Protein AF-A0A4S8PRR4-F1 (afdb_monomer_lite)

Sequence (682 aa):
MKLQPPWLARVLDADGRTAGTGIAVDAEHVLTRIGENRPHGPVRVEFPFLPEPVTIEAEIAELLGAGPRPAALLRLAQPVPGLTGPSAPAPLGRSGHLDGRAVRLLGFTAGEAADLATGEAEAGPADAVDRMRLRPAGVRDWDVDAGAVGGPVWDKRSRRVIGQITEIDDRREHALAIPLDHLPGFDRLGALDADATADLGPHLPRATELGSPVTLPPGGWTPGAPPAHTWRPTRRTLVVLLAAAAAVAVAVPLVWKFFLDPYRQRPFDELESVATGIDYADDDPGFEEIYLAQDHALFVYTGSDSTVYLHGVDADSGESIWSRPAEIAASPDFDDDYYEDDESRPYFSTVVSDGLIAVAVEDRSDDSSEYKDYEGYSPTEYVWHFFDWDTGRGIGTVDGASSQGWPVGDRLVTTDAADTTVSVYDNRGSELQQWAAPSDEGVVSLNPARTWDAYLDADFGFTDGRVLVASEDDRVELYEVGSSEPLASGQIPTDDYLLYEDRLFTLDGGAIGVYDLDTLEFDHEHELADAAVDEYGYLYVCGETRICVDTYPDYEDGVPHHLTVYDFDDQEVVFELDDYGGAVPAGRHLLVWDEGGQANTTRIYDHDFDPVGEAIDGFAYPIDGGSALLGTQGMSGPLIGLGVHDGEQTTLTDELDAENCTASDSRLACFHGDGMWIYRFR

Structure (mmCIF, N/CA/C/O backbone):
data_AF-A0A4S8PRR4-F1
#
_entry.id   AF-A0A4S8PRR4-F1
#
loop_
_atom_site.group_PDB
_atom_site.id
_atom_site.type_symbol
_atom_site.label_atom_id
_atom_site.label_alt_id
_atom_site.label_comp_id
_atom_site.label_asym_id
_atom_site.label_entity_id
_atom_site.label_seq_id
_atom_site.pdbx_PDB_ins_code
_atom_site.Cartn_x
_atom_site.Cartn_y
_atom_site.Cartn_z
_atom_site.occupancy
_atom_site.B_iso_or_equiv
_atom_site.auth_seq_id
_atom_site.auth_comp_id
_atom_site.auth_asym_id
_atom_site.auth_atom_id
_atom_site.pdbx_PDB_model_num
ATOM 1 N N . MET A 1 1 ? -8.001 6.416 -27.048 1.00 31.12 1 MET A N 1
ATOM 2 C CA . MET A 1 1 ? -9.321 6.611 -27.712 1.00 31.12 1 MET A CA 1
ATOM 3 C C . MET A 1 1 ? -10.358 5.795 -26.946 1.00 31.12 1 MET A C 1
ATOM 5 O O . MET A 1 1 ? -10.244 4.579 -26.953 1.00 31.12 1 MET A O 1
ATOM 9 N N . LYS A 1 2 ? -11.303 6.421 -26.221 1.00 32.12 2 LYS A N 1
ATOM 10 C CA . LYS A 1 2 ? -12.231 5.683 -25.335 1.00 32.12 2 LYS A CA 1
ATOM 11 C C . LYS A 1 2 ? -13.198 4.819 -26.163 1.00 32.12 2 LYS A C 1
ATOM 13 O O . LYS A 1 2 ? -13.956 5.361 -26.966 1.00 32.12 2 LYS A O 1
ATOM 18 N N . LEU A 1 3 ? -13.156 3.497 -25.974 1.00 37.50 3 LEU A N 1
ATOM 19 C CA . LEU A 1 3 ? -14.076 2.542 -26.603 1.00 37.50 3 LEU A CA 1
ATOM 20 C C . LEU A 1 3 ? -15.501 2.795 -26.092 1.00 37.50 3 LEU A C 1
ATOM 22 O O . LEU A 1 3 ? -15.783 2.605 -24.912 1.00 37.50 3 LEU A O 1
ATOM 26 N N . GLN A 1 4 ? -16.397 3.248 -26.970 1.00 50.28 4 GLN A N 1
ATOM 27 C CA . GLN A 1 4 ? -17.815 3.414 -26.644 1.00 50.28 4 GLN A CA 1
ATOM 28 C C . GLN A 1 4 ? -18.554 2.082 -26.873 1.00 50.28 4 GLN A C 1
ATOM 30 O O . GLN A 1 4 ? -18.266 1.409 -27.863 1.00 50.28 4 GLN A O 1
ATOM 35 N N . PRO A 1 5 ? -19.479 1.668 -25.984 1.00 59.97 5 PRO A N 1
ATOM 36 C CA . PRO A 1 5 ? -20.090 0.341 -26.046 1.00 59.97 5 PRO A CA 1
ATOM 37 C C . PRO A 1 5 ? -21.042 0.222 -27.254 1.00 59.97 5 PRO A C 1
ATOM 39 O O . PRO A 1 5 ? -22.093 0.868 -27.258 1.00 59.97 5 PRO A O 1
ATOM 42 N N . PRO A 1 6 ? -20.743 -0.625 -28.262 1.00 61.88 6 PRO A N 1
ATOM 43 C CA . PRO A 1 6 ? -21.519 -0.704 -29.509 1.00 61.88 6 PRO A CA 1
ATOM 44 C C . PRO A 1 6 ? -22.926 -1.300 -29.330 1.00 61.88 6 PRO A C 1
ATOM 46 O O . PRO A 1 6 ? -23.750 -1.239 -30.238 1.00 61.88 6 PRO A O 1
ATOM 49 N N . TRP A 1 7 ? -23.193 -1.889 -28.164 1.00 70.50 7 TRP A N 1
ATOM 50 C CA . TRP A 1 7 ? -24.437 -2.561 -27.791 1.00 70.50 7 TRP A CA 1
ATOM 51 C C . TRP A 1 7 ? -25.401 -1.693 -26.969 1.00 70.50 7 TRP A C 1
ATOM 53 O O . TRP A 1 7 ? -26.519 -2.126 -26.684 1.00 70.50 7 TRP A O 1
ATOM 63 N N . LEU A 1 8 ? -24.989 -0.484 -26.572 1.00 73.56 8 LEU A N 1
ATOM 64 C CA . LEU A 1 8 ? -25.851 0.458 -25.859 1.00 73.56 8 LEU A CA 1
ATOM 65 C C . LEU A 1 8 ? -26.780 1.163 -26.854 1.00 73.56 8 LEU A C 1
ATOM 67 O O . LEU A 1 8 ? -26.320 1.717 -27.856 1.00 73.56 8 LEU A O 1
ATOM 71 N N . ALA A 1 9 ? -28.081 1.151 -26.568 1.00 81.25 9 ALA A N 1
ATOM 72 C CA . ALA A 1 9 ? -29.114 1.576 -27.500 1.00 81.25 9 ALA A CA 1
ATOM 73 C C . ALA A 1 9 ? -30.057 2.630 -26.901 1.00 81.25 9 ALA A C 1
ATOM 75 O O . ALA A 1 9 ? -30.485 2.529 -25.752 1.00 81.25 9 ALA A O 1
ATOM 76 N N . ARG A 1 10 ? -30.455 3.612 -27.711 1.00 83.62 10 ARG A N 1
ATOM 77 C CA . ARG A 1 10 ? -31.541 4.551 -27.403 1.00 83.62 10 ARG A CA 1
ATOM 78 C C . ARG A 1 10 ? -32.855 3.999 -27.943 1.00 83.62 10 ARG A C 1
ATOM 80 O O . ARG A 1 10 ? -32.963 3.745 -29.141 1.00 83.62 10 ARG A O 1
ATOM 87 N N . VAL A 1 11 ? -33.866 3.864 -27.090 1.00 85.44 11 VAL A N 1
ATOM 88 C CA . VAL A 1 11 ? -35.221 3.477 -27.500 1.00 85.44 11 VAL A CA 1
ATOM 89 C C . VAL A 1 11 ? -36.040 4.740 -27.754 1.00 85.44 11 VAL A C 1
ATOM 91 O O . VAL A 1 11 ? -36.074 5.652 -26.930 1.00 85.44 11 VAL A O 1
ATOM 94 N N . LEU A 1 12 ? -36.700 4.798 -28.906 1.00 85.81 12 LEU A N 1
ATOM 95 C CA . LEU A 1 12 ? -37.484 5.927 -29.391 1.00 85.81 12 LEU A CA 1
ATOM 96 C C . LEU A 1 12 ? -38.959 5.546 -29.552 1.00 85.81 12 LEU A C 1
ATOM 98 O O . LEU A 1 12 ? -39.284 4.464 -30.051 1.00 85.81 12 LEU A O 1
ATOM 102 N N . ASP A 1 13 ? -39.849 6.470 -29.198 1.00 83.75 13 ASP A N 1
ATOM 103 C CA . ASP A 1 13 ? -41.279 6.357 -29.479 1.00 83.75 13 ASP A CA 1
ATOM 104 C C . ASP A 1 13 ? -41.616 6.612 -30.969 1.00 83.75 13 ASP A C 1
ATOM 106 O O . ASP A 1 13 ? -40.760 6.910 -31.816 1.00 83.75 13 ASP A O 1
ATOM 110 N N . ALA A 1 14 ? -42.905 6.498 -31.298 1.00 82.62 14 ALA A N 1
ATOM 111 C CA . ALA A 1 14 ? -43.416 6.741 -32.646 1.00 82.62 14 ALA A CA 1
ATOM 112 C C . ALA A 1 14 ? -43.227 8.200 -33.122 1.00 82.62 14 ALA A C 1
ATOM 114 O O . ALA A 1 14 ? -43.101 8.430 -34.326 1.00 82.62 14 ALA A O 1
ATOM 115 N N . ASP A 1 15 ? -43.151 9.169 -32.202 1.00 82.19 15 ASP A N 1
ATOM 116 C CA . ASP A 1 15 ? -42.864 10.580 -32.499 1.00 82.19 15 ASP A CA 1
ATOM 117 C C . ASP A 1 15 ? -41.347 10.842 -32.656 1.00 82.19 15 ASP A C 1
ATOM 119 O O . ASP A 1 15 ? -40.946 11.892 -33.161 1.00 82.19 15 ASP A O 1
ATOM 123 N N . GLY A 1 16 ? -40.491 9.888 -32.268 1.00 80.75 16 GLY A N 1
ATOM 124 C CA . GLY A 1 16 ? -39.030 9.996 -32.296 1.00 80.75 16 GLY A CA 1
ATOM 125 C C . GLY A 1 16 ? -38.404 10.614 -31.049 1.00 80.75 16 GLY A C 1
ATOM 126 O O . GLY A 1 16 ? -37.259 11.055 -31.121 1.00 80.75 16 GLY A O 1
ATOM 127 N N . ARG A 1 17 ? -39.122 10.658 -29.923 1.00 80.12 17 ARG A N 1
ATOM 128 C CA . ARG A 1 17 ? -38.577 11.056 -28.615 1.00 80.12 17 ARG A CA 1
ATOM 129 C C . ARG A 1 17 ? -37.950 9.856 -27.911 1.00 80.12 17 ARG A C 1
ATOM 131 O O . ARG A 1 17 ? -38.415 8.735 -28.099 1.00 80.12 17 ARG A O 1
ATOM 138 N N . THR A 1 18 ? -36.948 10.088 -27.063 1.00 77.44 18 THR A N 1
ATOM 139 C CA . THR A 1 18 ? -36.391 9.047 -26.182 1.00 77.44 18 THR A CA 1
ATOM 140 C C . THR A 1 18 ? -37.480 8.504 -25.253 1.00 77.44 18 THR A C 1
ATOM 142 O O . THR A 1 18 ? -38.018 9.235 -24.427 1.00 77.44 18 THR A O 1
ATOM 145 N N . ALA A 1 19 ? -37.798 7.219 -25.396 1.00 74.25 19 ALA A N 1
ATOM 146 C CA . ALA A 1 19 ? -38.730 6.474 -24.548 1.00 74.25 19 ALA A CA 1
ATOM 147 C C . ALA A 1 19 ? -38.017 5.673 -23.438 1.00 74.25 19 ALA A C 1
ATOM 149 O O . ALA A 1 19 ? -38.673 5.197 -22.510 1.00 74.25 19 ALA A O 1
ATOM 150 N N . GLY A 1 20 ? -36.694 5.517 -23.554 1.00 75.44 20 GLY A N 1
ATOM 151 C CA . GLY A 1 20 ? -35.811 4.874 -22.583 1.00 75.44 20 GLY A CA 1
ATOM 152 C C . GLY A 1 20 ? -34.443 4.551 -23.192 1.00 75.44 20 GLY A C 1
ATOM 153 O O . GLY A 1 20 ? -34.209 4.789 -24.383 1.00 75.44 20 GLY A O 1
ATOM 154 N N . THR A 1 21 ? -33.565 3.958 -22.390 1.00 78.06 21 THR A N 1
ATOM 155 C CA . THR A 1 21 ? -32.306 3.353 -22.849 1.00 78.06 21 THR A CA 1
ATOM 156 C C . THR A 1 21 ? -32.362 1.839 -22.691 1.00 78.06 21 THR A C 1
ATOM 158 O O . THR A 1 21 ? -32.938 1.323 -21.732 1.00 78.06 21 THR A O 1
ATOM 161 N N . GLY A 1 22 ? -31.773 1.126 -23.649 1.00 78.81 22 GLY A N 1
ATOM 162 C CA . GLY A 1 22 ? -31.751 -0.328 -23.694 1.00 78.81 22 GLY A CA 1
ATOM 163 C C . GLY A 1 22 ? -30.372 -0.902 -24.002 1.00 78.81 22 GLY A C 1
ATOM 164 O O . GLY A 1 22 ? -29.462 -0.215 -24.464 1.00 78.81 22 GLY A O 1
ATOM 165 N N . ILE A 1 23 ? -30.238 -2.196 -23.741 1.00 77.00 23 ILE A N 1
ATOM 166 C CA . ILE A 1 23 ? -29.021 -2.988 -23.918 1.00 77.00 23 ILE A CA 1
ATOM 167 C C . ILE A 1 23 ? -29.334 -4.077 -24.941 1.00 77.00 23 ILE A C 1
ATOM 169 O O . ILE A 1 23 ? -30.281 -4.839 -24.733 1.00 77.00 23 ILE A O 1
ATOM 173 N N . ALA A 1 24 ? -28.565 -4.175 -26.027 1.00 78.06 24 ALA A N 1
ATOM 174 C CA . ALA A 1 24 ? -28.623 -5.355 -26.888 1.00 78.06 24 ALA A CA 1
ATOM 175 C C . ALA A 1 24 ? -28.142 -6.583 -26.105 1.00 78.06 24 ALA A C 1
ATOM 177 O O . ALA A 1 24 ? -26.995 -6.623 -25.662 1.00 78.06 24 ALA A O 1
ATOM 178 N N . VAL A 1 25 ? -29.031 -7.560 -25.920 1.00 69.62 25 VAL A N 1
ATOM 179 C CA . VAL A 1 25 ? -28.714 -8.841 -25.262 1.00 69.62 25 VAL A CA 1
ATOM 180 C C . VAL A 1 25 ? -28.251 -9.898 -26.267 1.00 69.62 25 VAL A C 1
ATOM 182 O O . VAL A 1 25 ? -27.559 -10.840 -25.897 1.00 69.62 25 VAL A O 1
ATOM 185 N N . ASP A 1 26 ? -28.601 -9.707 -27.539 1.00 75.56 26 ASP A N 1
ATOM 186 C CA . ASP A 1 26 ? -28.041 -10.377 -28.709 1.00 75.56 26 ASP A CA 1
ATOM 187 C C . ASP A 1 26 ? -28.208 -9.450 -29.938 1.00 75.56 26 ASP A C 1
ATOM 189 O O . ASP A 1 26 ? -28.525 -8.265 -29.799 1.00 75.56 26 ASP A O 1
ATOM 193 N N . ALA A 1 27 ? -27.972 -9.955 -31.152 1.00 81.50 27 ALA A N 1
ATOM 194 C CA . ALA A 1 27 ? -28.107 -9.157 -32.371 1.00 81.50 27 ALA A CA 1
ATOM 195 C C . ALA A 1 27 ? -29.563 -8.791 -32.732 1.00 81.50 27 ALA A C 1
ATOM 197 O O . ALA A 1 27 ? -29.760 -7.870 -33.518 1.00 81.50 27 ALA A O 1
ATOM 198 N N . GLU A 1 28 ? -30.572 -9.491 -32.214 1.00 84.69 28 GLU A N 1
ATOM 199 C CA . GLU A 1 28 ? -31.998 -9.339 -32.541 1.00 84.69 28 GLU A CA 1
ATOM 200 C C . GLU A 1 28 ? -32.849 -8.796 -31.382 1.00 84.69 28 GLU A C 1
ATOM 202 O O . GLU A 1 28 ? -33.994 -8.402 -31.613 1.00 84.69 28 GLU A O 1
ATOM 207 N N . HIS A 1 29 ? -32.325 -8.740 -30.155 1.00 83.06 29 HIS A N 1
ATOM 208 C CA . HIS A 1 29 ? -33.094 -8.390 -28.961 1.00 83.06 29 HIS A CA 1
ATOM 209 C C . HIS A 1 29 ? -32.440 -7.301 -28.108 1.00 83.06 29 HIS A C 1
ATOM 211 O O . HIS A 1 29 ? -31.235 -7.305 -27.851 1.00 83.06 29 HIS A O 1
ATOM 217 N N . VAL A 1 30 ? -33.271 -6.388 -27.600 1.00 83.62 30 VAL A N 1
ATOM 218 C CA . VAL A 1 30 ? -32.864 -5.283 -26.721 1.00 83.62 30 VAL A CA 1
ATOM 219 C C . VAL A 1 30 ? -33.718 -5.273 -25.460 1.00 83.62 30 VAL A C 1
ATOM 221 O O . VAL A 1 30 ? -34.941 -5.161 -25.531 1.00 83.62 30 VAL A O 1
ATOM 224 N N . LEU A 1 31 ? -33.074 -5.353 -24.298 1.00 80.94 31 LEU A N 1
ATOM 225 C CA . LEU A 1 31 ? -33.720 -5.211 -22.997 1.00 80.94 31 LEU A CA 1
ATOM 226 C C . LEU A 1 31 ? -33.749 -3.730 -22.598 1.00 80.94 31 LEU A C 1
ATOM 228 O O . LEU A 1 31 ? -32.711 -3.077 -22.568 1.00 80.94 31 LEU A O 1
ATOM 232 N N . THR A 1 32 ? -34.926 -3.198 -22.272 1.00 82.56 32 THR A N 1
ATOM 233 C CA . THR A 1 32 ? -35.121 -1.796 -21.850 1.00 82.56 32 THR A CA 1
ATOM 234 C C . THR A 1 32 ? -36.132 -1.716 -20.710 1.00 82.56 32 THR A C 1
ATOM 236 O O . THR A 1 32 ? -36.987 -2.592 -20.573 1.00 82.56 32 THR A O 1
ATOM 239 N N . ARG A 1 33 ? -36.119 -0.629 -19.933 1.00 77.25 33 ARG A N 1
ATOM 240 C CA . ARG A 1 33 ? -37.311 -0.207 -19.180 1.00 77.25 33 ARG A CA 1
ATOM 241 C C . ARG A 1 33 ? -38.163 0.704 -20.051 1.00 77.25 33 ARG A C 1
ATOM 243 O O . ARG A 1 33 ? -37.634 1.591 -20.712 1.00 77.25 33 ARG A O 1
ATOM 250 N N . ILE A 1 34 ? -39.473 0.472 -20.066 1.00 69.31 34 ILE A N 1
ATOM 251 C CA . ILE A 1 34 ? -40.428 1.351 -20.743 1.00 69.31 34 ILE A CA 1
ATOM 252 C C . ILE A 1 34 ? -41.069 2.251 -19.687 1.00 69.31 34 ILE A C 1
ATOM 254 O O . ILE A 1 34 ? -41.669 1.757 -18.732 1.00 69.31 34 ILE A O 1
ATOM 258 N N . GLY A 1 35 ? -40.932 3.568 -19.858 1.00 65.56 35 GLY A N 1
ATOM 259 C CA . GLY A 1 35 ? -41.562 4.563 -18.989 1.00 65.56 35 GLY A CA 1
ATOM 260 C C . GLY A 1 35 ? -43.094 4.592 -19.091 1.00 65.56 35 GLY A C 1
ATOM 261 O O . GLY A 1 35 ? -43.711 3.873 -19.875 1.00 65.56 35 GLY A O 1
ATOM 262 N N . GLU A 1 36 ? -43.725 5.481 -18.321 1.00 57.62 36 GLU A N 1
ATOM 263 C CA . GLU A 1 36 ? -45.195 5.611 -18.261 1.00 57.62 36 GLU A CA 1
ATOM 264 C C . GLU A 1 36 ? -45.833 5.937 -19.625 1.00 57.62 36 GLU A C 1
ATOM 266 O O . GLU A 1 36 ? -46.955 5.511 -19.910 1.00 57.62 36 GLU A O 1
ATOM 271 N N . ASN A 1 37 ? -45.086 6.605 -20.511 1.00 56.56 37 ASN A N 1
ATOM 272 C CA . ASN A 1 37 ? -45.419 6.779 -21.925 1.00 56.56 37 ASN A CA 1
ATOM 273 C C . ASN A 1 37 ? -45.178 5.481 -22.713 1.00 56.56 37 ASN A C 1
ATOM 275 O O . ASN A 1 37 ? -44.364 5.435 -23.638 1.00 56.56 37 ASN A O 1
ATOM 279 N N . ARG A 1 38 ? -45.887 4.409 -22.346 1.00 63.47 38 ARG A N 1
ATOM 280 C CA . ARG A 1 38 ? -45.783 3.115 -23.021 1.00 63.47 38 ARG A CA 1
ATOM 281 C C . ARG A 1 38 ? -46.113 3.282 -24.515 1.00 63.47 38 ARG A C 1
ATOM 283 O O . ARG A 1 38 ? -47.242 3.654 -24.840 1.00 63.47 38 ARG A O 1
ATOM 290 N N . PRO A 1 39 ? -45.179 2.980 -25.434 1.00 62.16 39 PRO A N 1
ATOM 291 C CA . PRO A 1 39 ? -45.389 3.218 -26.852 1.00 62.16 39 PRO A CA 1
ATOM 292 C C . PRO A 1 39 ? -46.493 2.299 -27.382 1.00 62.16 39 PRO A C 1
ATOM 294 O O . PRO A 1 39 ? -46.404 1.071 -27.342 1.00 62.16 39 PRO A O 1
ATOM 297 N N . HIS A 1 40 ? -47.563 2.914 -27.881 1.00 63.12 40 HIS A N 1
ATOM 298 C CA . HIS A 1 40 ? -48.691 2.232 -28.514 1.00 63.12 40 HIS A CA 1
ATOM 299 C C . HIS A 1 40 ? -48.433 2.043 -30.019 1.00 63.12 40 HIS A C 1
ATOM 301 O O . HIS A 1 40 ? -49.175 2.549 -30.860 1.00 63.12 40 HIS A O 1
ATOM 307 N N . GLY A 1 41 ? -47.358 1.332 -30.359 1.00 73.44 41 GLY A N 1
ATOM 308 C CA . GLY A 1 41 ? -46.922 1.108 -31.737 1.00 73.44 41 GLY A CA 1
ATOM 309 C C . GLY A 1 41 ? -45.534 0.462 -31.808 1.00 73.44 41 GLY A C 1
ATOM 310 O O . GLY A 1 41 ? -44.986 0.114 -30.760 1.00 73.44 41 GLY A O 1
ATOM 311 N N . PRO A 1 42 ? -44.967 0.299 -33.018 1.00 77.44 42 PRO A N 1
ATOM 312 C CA . PRO A 1 42 ? -43.554 -0.032 -33.165 1.00 77.44 42 PRO A CA 1
ATOM 313 C C . PRO A 1 42 ? -42.694 1.061 -32.517 1.00 77.44 42 PRO A C 1
ATOM 315 O O . PRO A 1 42 ? -43.025 2.250 -32.581 1.00 77.44 42 PRO A O 1
ATOM 318 N N . VAL A 1 43 ? -41.606 0.642 -31.883 1.00 88.19 43 VAL A N 1
ATOM 319 C CA . VAL A 1 43 ? -40.561 1.527 -31.356 1.00 88.19 43 VAL A CA 1
ATOM 320 C C . VAL A 1 43 ? -39.367 1.497 -32.292 1.00 88.19 43 VAL A C 1
ATOM 322 O O . VAL A 1 43 ? -39.174 0.533 -33.027 1.00 88.19 43 VAL A O 1
ATOM 325 N N . ARG A 1 44 ? -38.532 2.531 -32.256 1.00 92.56 44 ARG A N 1
ATOM 326 C CA . ARG A 1 44 ? -37.261 2.532 -32.988 1.00 92.56 44 ARG A CA 1
ATOM 327 C C . ARG A 1 44 ? -36.113 2.444 -32.004 1.00 92.56 44 ARG A C 1
ATOM 329 O O . ARG A 1 44 ? -36.121 3.136 -30.996 1.00 92.56 44 ARG A O 1
ATOM 336 N N . VAL A 1 45 ? -35.133 1.605 -32.289 1.00 90.50 45 VAL A N 1
ATOM 337 C CA . VAL A 1 45 ? -33.963 1.399 -31.439 1.00 90.50 45 VAL A CA 1
ATOM 338 C C . VAL A 1 45 ? -32.725 1.848 -32.197 1.00 90.50 45 VAL A C 1
ATOM 340 O O . VAL A 1 45 ? -32.480 1.408 -33.318 1.00 90.50 45 VAL A O 1
ATOM 343 N N . GLU A 1 46 ? -31.978 2.773 -31.613 1.00 89.56 46 GLU A N 1
ATOM 344 C CA . GLU A 1 46 ? -30.836 3.437 -32.230 1.00 89.56 46 GLU A CA 1
ATOM 345 C C . GLU A 1 46 ? -29.541 3.068 -31.513 1.00 89.56 46 GLU A C 1
ATOM 347 O O . GLU A 1 46 ? -29.431 3.232 -30.302 1.00 89.56 46 GLU A O 1
ATOM 352 N N . PHE A 1 47 ? -28.553 2.626 -32.283 1.00 85.06 47 PHE A N 1
ATOM 353 C CA . PHE A 1 47 ? -27.219 2.255 -31.826 1.00 85.06 47 PHE A CA 1
ATOM 354 C C . PHE A 1 47 ? -26.220 3.329 -32.282 1.00 85.06 47 PHE A C 1
ATOM 356 O O . PHE A 1 47 ? -25.659 3.218 -33.376 1.00 85.06 47 PHE A O 1
ATOM 363 N N . PRO A 1 48 ? -26.017 4.407 -31.500 1.00 75.38 48 PRO A N 1
ATOM 364 C CA . PRO A 1 48 ? -25.213 5.564 -31.909 1.00 75.38 48 PRO A CA 1
ATOM 365 C C . PRO A 1 48 ? -23.700 5.300 -31.876 1.00 75.38 48 PRO A C 1
ATOM 367 O O . PRO A 1 48 ? -22.941 6.078 -32.444 1.00 75.38 48 PRO A O 1
ATOM 370 N N . PHE A 1 49 ? -23.267 4.240 -31.185 1.00 72.88 49 PHE A N 1
ATOM 371 C CA . PHE A 1 49 ? -21.859 3.931 -30.900 1.00 72.88 49 PHE A CA 1
ATOM 372 C C . PHE A 1 49 ? -21.280 2.837 -31.810 1.00 72.88 49 PHE A C 1
ATOM 374 O O . PHE A 1 49 ? -20.144 2.404 -31.623 1.00 72.88 49 PHE A O 1
ATOM 381 N N . LEU A 1 50 ? -22.047 2.386 -32.806 1.00 73.69 50 LEU A N 1
ATOM 382 C CA . LEU A 1 50 ? -21.517 1.580 -33.903 1.00 73.69 50 LEU A CA 1
ATOM 383 C C . LEU A 1 50 ? -20.628 2.446 -34.817 1.00 73.69 50 LEU A C 1
ATOM 385 O O . LEU A 1 50 ? -20.865 3.651 -34.922 1.00 73.69 50 LEU A O 1
ATOM 389 N N . PRO A 1 51 ? -19.659 1.851 -35.545 1.00 74.88 51 PRO A N 1
ATOM 390 C CA . PRO A 1 51 ? -18.845 2.572 -36.532 1.00 74.88 51 PRO A CA 1
ATOM 391 C C . PRO A 1 51 ? -19.678 3.323 -37.584 1.00 74.88 51 PRO A C 1
ATOM 393 O O . PRO A 1 51 ? -19.278 4.384 -38.056 1.00 74.88 51 PRO A O 1
ATOM 396 N N . GLU A 1 52 ? -20.855 2.785 -37.909 1.00 81.25 52 GLU A N 1
ATOM 397 C CA . GLU A 1 52 ? -21.925 3.468 -38.630 1.00 81.25 52 GLU A CA 1
ATOM 398 C C . GLU A 1 52 ? -23.198 3.386 -37.765 1.00 81.25 52 GLU A C 1
ATOM 400 O O . GLU A 1 52 ? -23.684 2.276 -37.539 1.00 81.25 52 GLU A O 1
ATOM 405 N N . PRO A 1 53 ? -23.742 4.506 -37.249 1.00 83.56 53 PRO A N 1
ATOM 406 C CA . PRO A 1 53 ? -24.955 4.490 -36.434 1.00 83.56 53 PRO A CA 1
ATOM 407 C C . PRO A 1 53 ? -26.167 3.907 -37.168 1.00 83.56 53 PRO A C 1
ATOM 409 O O . PRO A 1 53 ? -26.469 4.302 -38.297 1.00 83.56 53 PRO A O 1
ATOM 412 N N . VAL A 1 54 ? -26.906 3.011 -36.508 1.00 90.50 54 VAL A N 1
ATOM 413 C CA . VAL A 1 54 ? -28.073 2.327 -37.096 1.00 90.50 54 VAL A CA 1
ATOM 414 C C . VAL A 1 54 ? -29.320 2.567 -36.250 1.00 90.50 54 VAL A C 1
ATOM 416 O O . VAL A 1 54 ? -29.277 2.447 -35.030 1.00 90.50 54 VAL A O 1
ATOM 419 N N . THR A 1 55 ? -30.452 2.850 -36.900 1.00 93.75 55 THR A N 1
ATOM 420 C CA . THR A 1 55 ? -31.787 2.824 -36.283 1.00 93.75 55 THR A CA 1
ATOM 421 C C . THR A 1 55 ? -32.593 1.661 -36.854 1.00 93.75 55 THR A C 1
ATOM 423 O O . THR A 1 55 ? -32.669 1.497 -38.072 1.00 93.75 55 THR A O 1
ATOM 426 N N . ILE A 1 56 ? -33.203 0.859 -35.982 1.00 93.38 56 ILE A N 1
ATOM 427 C CA . ILE A 1 56 ? -33.928 -0.366 -36.328 1.00 93.38 56 ILE A CA 1
ATOM 428 C C . ILE A 1 56 ? -35.335 -0.307 -35.721 1.00 93.38 56 ILE A C 1
ATOM 430 O O . ILE A 1 56 ? -35.490 0.008 -34.546 1.00 93.38 56 ILE A O 1
ATOM 434 N N . GLU A 1 57 ? -36.367 -0.594 -36.515 1.00 94.50 57 GLU A N 1
ATOM 435 C CA . GLU A 1 57 ? -37.733 -0.792 -36.001 1.00 94.50 57 GLU A CA 1
ATOM 436 C C . GLU A 1 57 ? -37.773 -2.018 -35.082 1.00 94.50 57 GLU A C 1
ATOM 438 O O . GLU A 1 57 ? -37.136 -3.027 -35.379 1.00 94.50 57 GLU A O 1
ATOM 443 N N . ALA A 1 58 ? -38.538 -1.969 -33.999 1.00 91.50 58 ALA A N 1
ATOM 444 C CA . ALA A 1 58 ? -38.673 -3.067 -33.056 1.00 91.50 58 ALA A CA 1
ATOM 445 C C . ALA A 1 58 ? -40.088 -3.152 -32.466 1.00 91.50 58 ALA A C 1
ATOM 447 O O . ALA A 1 58 ? -40.815 -2.159 -32.360 1.00 91.50 58 ALA A O 1
ATOM 448 N N . GLU A 1 59 ? -40.474 -4.356 -32.059 1.00 90.75 59 GLU A N 1
ATOM 449 C CA . GLU A 1 59 ? -41.738 -4.642 -31.381 1.00 90.75 59 GLU A CA 1
ATOM 450 C C . GLU A 1 59 ? -41.494 -5.150 -29.955 1.00 90.75 59 GLU A C 1
ATOM 452 O O . GLU A 1 59 ? -40.468 -5.763 -29.665 1.00 90.75 59 GLU A O 1
ATOM 457 N N . ILE A 1 60 ? -42.434 -4.895 -29.041 1.00 86.38 60 ILE A N 1
ATOM 458 C CA . ILE A 1 60 ? -42.376 -5.443 -27.679 1.00 86.38 60 ILE A CA 1
ATOM 459 C C . ILE A 1 60 ? -42.718 -6.935 -27.765 1.00 86.38 60 ILE A C 1
ATOM 461 O O . ILE A 1 60 ? -43.890 -7.284 -27.915 1.00 86.38 60 ILE A O 1
ATOM 465 N N . ALA A 1 61 ? -41.707 -7.799 -27.665 1.00 80.38 61 ALA A N 1
ATOM 466 C CA . ALA A 1 61 ? -41.870 -9.249 -27.718 1.00 80.38 61 ALA A CA 1
ATOM 467 C C . ALA A 1 61 ? -42.395 -9.808 -26.388 1.00 80.38 61 ALA A C 1
ATOM 469 O O . ALA A 1 61 ? -43.362 -10.569 -26.375 1.00 80.38 61 ALA A O 1
ATOM 470 N N . GLU A 1 62 ? -41.821 -9.371 -25.263 1.00 77.62 62 GLU A N 1
ATOM 471 C CA . GLU A 1 62 ? -42.312 -9.695 -23.918 1.00 77.62 62 GLU A CA 1
ATOM 472 C C . GLU A 1 62 ? -42.298 -8.454 -23.011 1.00 77.62 62 GLU A C 1
ATOM 474 O O . GLU A 1 62 ? -41.416 -7.598 -23.105 1.00 77.62 62 GLU A O 1
ATOM 479 N N . LEU A 1 63 ? -43.287 -8.367 -22.113 1.00 77.62 63 LEU A N 1
ATOM 480 C CA . LEU A 1 63 ? -43.207 -7.510 -20.932 1.00 77.62 63 LEU A CA 1
ATOM 481 C C . LEU A 1 63 ? -42.741 -8.317 -19.724 1.00 77.62 63 LEU A C 1
ATOM 483 O O . LEU A 1 63 ? -43.359 -9.314 -19.345 1.00 77.62 63 LEU A O 1
ATOM 487 N N . LEU A 1 64 ? -41.704 -7.799 -19.086 1.00 66.06 64 LEU A N 1
ATOM 488 C CA . LEU A 1 64 ? -41.025 -8.365 -17.940 1.00 66.06 64 LEU A CA 1
ATOM 489 C C . LEU A 1 64 ? -41.449 -7.569 -16.691 1.00 66.06 64 LEU A C 1
ATOM 491 O O . LEU A 1 64 ? -41.054 -6.420 -16.472 1.00 66.06 64 LEU A O 1
ATOM 495 N N . GLY A 1 65 ? -42.346 -8.176 -15.908 1.00 64.56 65 GLY A N 1
ATOM 496 C CA . GLY A 1 65 ? -42.928 -7.609 -14.688 1.00 64.56 65 GLY A CA 1
ATOM 497 C C . GLY A 1 65 ? -44.306 -6.948 -14.845 1.00 64.56 65 GLY A C 1
ATOM 498 O O . GLY A 1 65 ? -44.790 -6.668 -15.942 1.00 64.56 65 GLY A O 1
ATOM 499 N N . ALA A 1 66 ? -44.953 -6.695 -13.703 1.00 53.03 66 ALA A N 1
ATOM 500 C CA . ALA A 1 66 ? -46.246 -6.019 -13.603 1.00 53.03 66 ALA A CA 1
ATOM 501 C C . ALA A 1 66 ? -46.110 -4.763 -12.726 1.00 53.03 66 ALA A C 1
ATOM 503 O O . ALA A 1 66 ? -46.120 -4.846 -11.502 1.00 53.03 66 ALA A O 1
ATOM 504 N N . GLY A 1 67 ? -45.980 -3.596 -13.358 1.00 64.75 67 GLY A N 1
ATOM 505 C CA . GLY A 1 67 ? -45.806 -2.309 -12.682 1.00 64.75 67 GLY A CA 1
ATOM 506 C C . GLY A 1 67 ? -45.992 -1.126 -13.642 1.00 64.75 67 GLY A C 1
ATOM 507 O O . GLY A 1 67 ? -46.235 -1.349 -14.830 1.00 64.75 67 GLY A O 1
ATOM 508 N N . PRO A 1 68 ? -45.886 0.126 -13.158 1.00 56.16 68 PRO A N 1
ATOM 509 C CA . PRO A 1 68 ? -46.067 1.329 -13.981 1.00 56.16 68 PRO A CA 1
ATOM 510 C C . PRO A 1 68 ? -44.948 1.544 -15.014 1.00 56.16 68 PRO A C 1
ATOM 512 O O . PRO A 1 68 ? -45.171 2.220 -16.015 1.00 56.16 68 PRO A O 1
ATOM 515 N N . ARG A 1 69 ? -43.767 0.951 -14.791 1.00 65.62 69 ARG A N 1
ATOM 516 C CA . ARG A 1 69 ? -42.605 0.983 -15.692 1.00 65.62 69 ARG A CA 1
ATOM 517 C C . ARG A 1 69 ? -42.048 -0.438 -15.878 1.00 65.62 69 ARG A C 1
ATOM 519 O O . ARG A 1 69 ? -41.046 -0.776 -15.244 1.00 65.62 69 ARG A O 1
ATOM 526 N N . PRO A 1 70 ? -42.731 -1.322 -16.630 1.00 72.12 70 PRO A N 1
ATOM 527 C CA . PRO A 1 70 ? -42.266 -2.691 -16.824 1.00 72.12 70 PRO A CA 1
ATOM 528 C C . PRO A 1 70 ? -40.962 -2.699 -17.631 1.00 72.12 70 PRO A C 1
ATOM 530 O O . PRO A 1 70 ? -40.739 -1.837 -18.490 1.00 72.12 70 PRO A O 1
ATOM 533 N N . ALA A 1 71 ? -40.117 -3.699 -17.388 1.00 74.56 71 ALA A N 1
ATOM 534 C CA . ALA A 1 71 ? -39.071 -4.022 -18.343 1.00 74.56 71 ALA A CA 1
ATOM 535 C C . ALA A 1 71 ? -39.720 -4.620 -19.604 1.00 74.56 71 ALA A C 1
ATOM 537 O O . ALA A 1 71 ? -40.823 -5.175 -19.566 1.00 74.56 71 ALA A O 1
ATOM 538 N N . ALA A 1 72 ? -39.061 -4.474 -20.743 1.00 78.69 72 ALA A N 1
ATOM 539 C CA . ALA A 1 72 ? -39.524 -4.990 -22.017 1.00 78.69 72 ALA A CA 1
ATOM 540 C C . ALA A 1 72 ? -38.353 -5.590 -22.783 1.00 78.69 72 ALA A C 1
ATOM 542 O O . ALA A 1 72 ? -37.307 -4.952 -22.925 1.00 78.69 72 ALA A O 1
ATOM 543 N N . LEU A 1 73 ? -38.570 -6.792 -23.310 1.00 81.38 73 LEU A N 1
ATOM 544 C CA . LEU A 1 73 ? -37.714 -7.357 -24.335 1.00 81.38 73 LEU A CA 1
ATOM 545 C C . LEU A 1 73 ? -38.252 -6.886 -25.687 1.00 81.38 73 LEU A C 1
ATOM 547 O O . LEU A 1 73 ? -39.354 -7.260 -26.099 1.00 81.38 73 LEU A O 1
ATOM 551 N N . LEU A 1 74 ? -37.498 -6.016 -26.347 1.00 86.56 74 LEU A N 1
ATOM 552 C CA . LEU A 1 74 ? -37.777 -5.566 -27.702 1.00 86.56 74 LEU A CA 1
ATOM 553 C C . LEU A 1 74 ? -37.151 -6.550 -28.684 1.00 86.56 74 LEU A C 1
ATOM 555 O O . LEU A 1 74 ? -35.967 -6.856 -28.565 1.00 86.56 74 LEU A O 1
ATOM 559 N N . ARG A 1 75 ? -37.920 -6.996 -29.675 1.00 87.94 75 ARG A N 1
ATOM 560 C CA . ARG A 1 75 ? -37.407 -7.731 -30.830 1.00 87.94 75 ARG A CA 1
ATOM 561 C C . ARG A 1 75 ? -37.224 -6.772 -31.995 1.00 87.94 75 ARG A C 1
ATOM 563 O O . ARG A 1 75 ? -38.177 -6.120 -32.421 1.00 87.94 75 ARG A O 1
ATOM 570 N N . LEU A 1 76 ? -36.006 -6.704 -32.505 1.00 90.25 76 LEU A N 1
ATOM 571 C CA . LEU A 1 76 ? -35.611 -5.893 -33.645 1.00 90.25 76 LEU A CA 1
ATOM 572 C C . LEU A 1 76 ? -36.120 -6.523 -34.954 1.00 90.25 76 LEU A C 1
ATOM 574 O O . LEU A 1 76 ? -36.102 -7.738 -35.133 1.00 90.25 76 LEU A O 1
ATOM 578 N N . ALA A 1 77 ? -36.549 -5.692 -35.904 1.00 90.88 77 ALA A N 1
ATOM 579 C CA . ALA A 1 77 ? -37.045 -6.130 -37.212 1.00 90.88 77 ALA A CA 1
ATOM 580 C C . ALA A 1 77 ? -35.937 -6.657 -38.149 1.00 90.88 77 ALA A C 1
ATOM 582 O O . ALA A 1 77 ? -36.234 -7.246 -39.189 1.00 90.88 77 ALA A O 1
ATOM 583 N N . GLN A 1 78 ? -34.673 -6.417 -37.799 1.00 89.69 78 GLN A N 1
ATOM 584 C CA . GLN A 1 78 ? -33.475 -6.960 -38.440 1.00 89.69 78 GLN A CA 1
ATOM 585 C C . GLN A 1 78 ? -32.321 -6.983 -37.418 1.00 89.69 78 GLN A C 1
ATOM 587 O O . GLN A 1 78 ? -32.327 -6.143 -36.515 1.00 89.69 78 GLN A O 1
ATOM 592 N N . PRO A 1 79 ? -31.323 -7.875 -37.562 1.00 86.50 79 PRO A N 1
ATOM 593 C CA . PRO A 1 79 ? -30.179 -7.907 -36.657 1.00 86.50 79 PRO A CA 1
ATOM 594 C C . PRO A 1 79 ? -29.335 -6.623 -36.692 1.00 86.50 79 PRO A C 1
ATOM 596 O O . PRO A 1 79 ? -29.198 -5.993 -37.745 1.00 86.50 79 PRO A O 1
ATOM 599 N N . VAL A 1 80 ? -28.714 -6.263 -35.566 1.00 84.44 80 VAL A N 1
ATOM 600 C CA . VAL A 1 80 ? -27.788 -5.124 -35.459 1.00 84.44 80 VAL A CA 1
ATOM 601 C C . VAL A 1 80 ? -26.482 -5.416 -36.216 1.00 84.44 80 VAL A C 1
ATOM 603 O O . VAL A 1 80 ? -25.768 -6.362 -35.864 1.00 84.44 80 VAL A O 1
ATOM 606 N N . PRO A 1 81 ? -26.104 -4.604 -37.223 1.00 81.75 81 PRO A N 1
ATOM 607 C CA . PRO A 1 81 ? -24.836 -4.771 -37.928 1.00 81.75 81 PRO A CA 1
ATOM 608 C C . PRO A 1 81 ? -23.634 -4.663 -36.978 1.00 81.75 81 PRO A C 1
ATOM 610 O O . PRO A 1 81 ? -23.515 -3.704 -36.224 1.00 81.75 81 PRO A O 1
ATOM 613 N N . GLY A 1 82 ? -22.728 -5.643 -37.023 1.00 74.56 82 GLY A N 1
ATOM 614 C CA . GLY A 1 82 ? -21.515 -5.669 -36.191 1.00 74.56 82 GLY A CA 1
ATOM 615 C C . GLY A 1 82 ? -21.668 -6.333 -34.815 1.00 74.56 82 GLY A C 1
ATOM 616 O O . GLY A 1 82 ? -20.657 -6.732 -34.240 1.00 74.56 82 GLY A O 1
ATOM 617 N N . LEU A 1 83 ? -22.896 -6.561 -34.328 1.00 71.50 83 LEU A N 1
ATOM 618 C CA . LEU A 1 83 ? -23.163 -7.374 -33.125 1.00 71.50 83 LEU A CA 1
ATOM 619 C C . LEU A 1 83 ? -23.410 -8.860 -33.456 1.00 71.50 83 LEU A C 1
ATOM 621 O O . LEU A 1 83 ? -24.008 -9.591 -32.676 1.00 71.50 83 LEU A O 1
ATOM 625 N N . THR A 1 84 ? -22.954 -9.328 -34.620 1.00 59.59 84 THR A N 1
ATOM 626 C CA . THR A 1 84 ? -23.064 -10.728 -35.056 1.00 59.59 84 THR A CA 1
ATOM 627 C C . THR A 1 84 ? -21.707 -11.431 -34.959 1.00 59.59 84 THR A C 1
ATOM 629 O O . THR A 1 84 ? -20.852 -11.231 -35.824 1.00 59.59 84 THR A O 1
ATOM 632 N N . GLY A 1 85 ? -21.508 -12.276 -33.944 1.00 56.53 85 GLY A N 1
ATOM 633 C CA . GLY A 1 85 ? -20.271 -13.045 -33.737 1.00 56.53 85 GLY A CA 1
ATOM 634 C C . GLY A 1 85 ? -19.704 -12.904 -32.316 1.00 56.53 85 GLY A C 1
ATOM 635 O O . GLY A 1 85 ? -20.419 -12.446 -31.431 1.00 56.53 85 GLY A O 1
ATOM 636 N N . PRO A 1 86 ? -18.425 -13.259 -32.077 1.00 41.78 86 PRO A N 1
ATOM 637 C CA . PRO A 1 86 ? -17.806 -13.210 -30.744 1.00 41.78 86 PRO A CA 1
ATOM 638 C C . PRO A 1 86 ? -17.598 -11.787 -30.186 1.00 41.78 86 PRO A C 1
ATOM 640 O O . PRO A 1 86 ? -17.150 -11.642 -29.056 1.00 41.78 86 PRO A O 1
ATOM 643 N N . SER A 1 87 ? -17.909 -10.749 -30.969 1.00 41.59 87 SER A N 1
ATOM 644 C CA . SER A 1 87 ? -17.970 -9.341 -30.551 1.00 41.59 87 SER A CA 1
ATOM 645 C C . SER A 1 87 ? -19.369 -8.886 -30.110 1.00 41.59 87 SER A C 1
ATOM 647 O O . SER A 1 87 ? -19.537 -7.729 -29.724 1.00 41.59 87 SER A O 1
ATOM 649 N N . ALA A 1 88 ? -20.379 -9.759 -30.178 1.00 48.16 88 ALA A N 1
ATOM 650 C CA . ALA A 1 88 ? -21.636 -9.544 -29.473 1.00 48.16 88 ALA A CA 1
ATOM 651 C C . ALA A 1 88 ? -21.370 -9.563 -27.956 1.00 48.16 88 ALA A C 1
ATOM 653 O O . ALA A 1 88 ? -20.546 -10.369 -27.511 1.00 48.16 88 ALA A O 1
ATOM 654 N N . PRO A 1 89 ? -22.050 -8.732 -27.142 1.00 44.69 89 PRO A N 1
ATOM 655 C CA . PRO A 1 89 ? -22.038 -8.938 -25.699 1.00 44.69 89 PRO A CA 1
ATOM 656 C C . PRO A 1 89 ? -22.518 -10.364 -25.406 1.00 44.69 89 PRO A C 1
ATOM 658 O O . PRO A 1 89 ? -23.501 -10.827 -25.987 1.00 44.69 89 PRO A O 1
ATOM 661 N N . ALA A 1 90 ? -21.797 -11.081 -24.543 1.00 39.22 90 ALA A N 1
ATOM 662 C CA . ALA A 1 90 ? -22.206 -12.421 -24.143 1.00 39.22 90 ALA A CA 1
ATOM 663 C C . ALA A 1 90 ? -23.609 -12.359 -23.508 1.00 39.22 90 ALA A C 1
ATOM 665 O O . ALA A 1 90 ? -23.882 -11.412 -22.760 1.00 39.22 90 ALA A O 1
ATOM 666 N N . PRO A 1 91 ? -24.492 -13.343 -23.772 1.00 36.91 91 PRO A N 1
ATOM 667 C CA . PRO A 1 91 ? -25.801 -13.370 -23.143 1.00 36.91 91 PRO A CA 1
ATOM 668 C C . PRO A 1 91 ? -25.623 -13.375 -21.628 1.00 36.91 91 PRO A C 1
ATOM 670 O O . PRO A 1 91 ? -24.764 -14.086 -21.104 1.00 36.91 91 PRO A O 1
ATOM 673 N N . LEU A 1 92 ? -26.446 -12.561 -20.966 1.00 38.09 92 LEU A N 1
ATOM 674 C CA . LEU A 1 92 ? -26.500 -12.346 -19.522 1.00 38.09 92 LEU A CA 1
ATOM 675 C C . LEU A 1 92 ? -26.292 -13.668 -18.766 1.00 38.09 92 LEU A C 1
ATOM 677 O O . LEU A 1 92 ? -27.190 -14.507 -18.684 1.00 38.09 92 LEU A O 1
ATOM 681 N N . GLY A 1 93 ? -25.076 -13.869 -18.254 1.00 31.75 93 GLY A N 1
ATOM 682 C CA . GLY A 1 93 ? -24.755 -15.035 -17.445 1.00 31.75 93 GLY A CA 1
ATOM 683 C C . GLY A 1 93 ? -25.547 -14.994 -16.143 1.00 31.75 93 GLY A C 1
ATOM 684 O O . GLY A 1 93 ? -25.877 -13.918 -15.647 1.00 31.75 93 GLY A O 1
ATOM 685 N N . ARG A 1 94 ? -25.822 -16.162 -15.557 1.00 28.91 94 ARG A N 1
ATOM 686 C CA . ARG A 1 94 ? -26.273 -16.207 -14.162 1.00 28.91 94 ARG A CA 1
ATOM 687 C C . ARG A 1 94 ? -25.184 -15.574 -13.296 1.00 28.91 94 ARG A C 1
ATOM 689 O O . ARG A 1 94 ? -24.052 -16.059 -13.323 1.00 28.91 94 ARG A O 1
ATOM 696 N N . SER A 1 95 ? -25.529 -14.534 -12.543 1.00 33.84 95 SER A N 1
ATOM 697 C CA . SER A 1 95 ? -24.734 -13.996 -11.439 1.00 33.84 95 SER A CA 1
ATOM 698 C C . SER A 1 95 ? -24.681 -15.030 -10.316 1.00 33.84 95 SER A C 1
ATOM 700 O O . SER A 1 95 ? -25.404 -14.968 -9.331 1.00 33.84 95 SER A O 1
ATOM 702 N N . GLY A 1 96 ? -23.837 -16.045 -10.494 1.00 28.50 96 GLY A N 1
ATOM 703 C CA . GLY A 1 96 ? -23.332 -16.789 -9.353 1.00 28.50 96 GLY A CA 1
ATOM 704 C C . GLY A 1 96 ? -22.371 -15.880 -8.598 1.00 28.50 96 GLY A C 1
ATOM 705 O O . GLY A 1 96 ? -21.331 -15.544 -9.160 1.00 28.50 96 GLY A O 1
ATOM 706 N N . HIS A 1 97 ? -22.729 -15.564 -7.354 1.00 31.59 97 HIS A N 1
ATOM 707 C CA . HIS A 1 97 ? -21.898 -14.930 -6.325 1.00 31.59 97 HIS A CA 1
ATOM 708 C C . HIS A 1 97 ? -21.646 -13.420 -6.500 1.00 31.59 97 HIS A C 1
ATOM 710 O O . HIS A 1 97 ? -20.977 -12.965 -7.429 1.00 31.59 97 HIS A O 1
ATOM 716 N N . LEU A 1 98 ? -22.201 -12.656 -5.551 1.00 32.59 98 LEU A N 1
ATOM 717 C CA . LEU A 1 98 ? -21.847 -11.264 -5.249 1.00 32.59 98 LEU A CA 1
ATOM 718 C C . LEU A 1 98 ? -20.887 -11.164 -4.044 1.00 32.59 98 LEU A C 1
ATOM 720 O O . LEU A 1 98 ? -20.564 -10.055 -3.634 1.00 32.59 98 LEU A O 1
ATOM 724 N N . ASP A 1 99 ? -20.418 -12.301 -3.514 1.00 30.19 99 ASP A N 1
ATOM 725 C CA . ASP A 1 99 ? -19.422 -12.366 -2.439 1.00 30.19 99 ASP A CA 1
ATOM 726 C C . ASP A 1 99 ? -18.192 -11.497 -2.780 1.00 30.19 99 ASP A C 1
ATOM 728 O O . ASP A 1 99 ? -17.695 -11.527 -3.914 1.00 30.19 99 ASP A O 1
ATOM 732 N N . GLY A 1 100 ? -17.737 -10.692 -1.811 1.00 26.70 100 GLY A N 1
ATOM 733 C CA . GLY A 1 100 ? -16.577 -9.800 -1.943 1.00 26.70 100 GLY A CA 1
ATOM 734 C C . GLY A 1 100 ? -16.761 -8.595 -2.881 1.00 26.70 100 GLY A C 1
ATOM 735 O O . GLY A 1 100 ? -15.804 -8.186 -3.540 1.00 26.70 100 GLY A O 1
ATOM 736 N N . ARG A 1 101 ? -17.981 -8.048 -3.044 1.00 33.31 101 ARG A N 1
ATOM 737 C CA . ARG A 1 101 ? -18.248 -6.949 -4.001 1.00 33.31 101 ARG A CA 1
ATOM 738 C C . ARG A 1 101 ? -19.142 -5.840 -3.447 1.00 33.31 101 ARG A C 1
ATOM 740 O O . ARG A 1 101 ? -20.351 -6.016 -3.320 1.00 33.31 101 ARG A O 1
ATOM 747 N N . ALA A 1 102 ? -18.585 -4.641 -3.294 1.00 32.84 102 ALA A N 1
ATOM 748 C CA . ALA A 1 102 ? -19.354 -3.441 -2.970 1.00 32.84 102 ALA A CA 1
ATOM 749 C C . ALA A 1 102 ? -20.319 -3.045 -4.114 1.00 32.84 102 ALA A C 1
ATOM 751 O O . ALA A 1 102 ? -19.908 -2.528 -5.158 1.00 32.84 102 ALA A O 1
ATOM 752 N N . VAL A 1 103 ? -21.628 -3.255 -3.920 1.00 33.16 103 VAL A N 1
ATOM 753 C CA . VAL A 1 103 ? -22.689 -2.831 -4.855 1.00 33.16 103 VAL A CA 1
ATOM 754 C C . VAL A 1 103 ? -23.781 -2.065 -4.102 1.00 33.16 103 VAL A C 1
ATOM 756 O O . VAL A 1 103 ? -24.657 -2.645 -3.468 1.00 33.16 103 VAL A O 1
ATOM 759 N N . ARG A 1 104 ? -23.770 -0.730 -4.204 1.00 34.06 104 ARG A N 1
ATOM 760 C CA . ARG A 1 104 ? -24.708 0.144 -3.478 1.00 34.06 104 ARG A CA 1
ATOM 761 C C . ARG A 1 104 ? -26.097 0.173 -4.138 1.00 34.06 104 ARG A C 1
ATOM 763 O O . ARG A 1 104 ? -26.318 0.874 -5.127 1.00 34.06 104 ARG A O 1
ATOM 770 N N . LEU A 1 105 ? -27.050 -0.573 -3.575 1.00 34.34 105 LEU A N 1
ATOM 771 C CA . LEU A 1 105 ? -28.440 -0.647 -4.046 1.00 34.34 105 LEU A CA 1
ATOM 772 C C . LEU A 1 105 ? -29.340 0.374 -3.338 1.00 34.34 105 LEU A C 1
ATOM 774 O O . LEU A 1 105 ? -29.787 0.173 -2.212 1.00 34.34 105 LEU A O 1
ATOM 778 N N . LEU A 1 106 ? -29.656 1.472 -4.023 1.00 34.62 106 LEU A N 1
ATOM 779 C CA . LEU A 1 106 ? -30.554 2.504 -3.502 1.00 34.62 106 LEU A CA 1
ATOM 780 C C . LEU A 1 106 ? -32.023 2.177 -3.820 1.00 34.62 106 LEU A C 1
ATOM 782 O O . LEU A 1 106 ? -32.362 1.902 -4.972 1.00 34.62 106 LEU A O 1
ATOM 786 N N . GLY A 1 107 ? -32.903 2.287 -2.815 1.00 30.47 107 GLY A N 1
ATOM 787 C CA . GLY A 1 107 ? -34.367 2.244 -2.981 1.00 30.47 107 GLY A CA 1
ATOM 788 C C . GLY A 1 107 ? -35.122 1.179 -2.175 1.00 30.47 107 GLY A C 1
ATOM 789 O O . GLY A 1 107 ? -36.351 1.209 -2.162 1.00 30.47 107 GLY A O 1
ATOM 790 N N . PHE A 1 108 ? -34.418 0.275 -1.493 1.00 33.00 108 PHE A N 1
ATOM 791 C CA . PHE A 1 108 ? -35.005 -0.792 -0.674 1.00 33.00 108 PHE A CA 1
ATOM 792 C C . PHE A 1 108 ? -35.086 -0.378 0.802 1.00 33.00 108 PHE A C 1
ATOM 794 O O . PHE A 1 108 ? -34.247 0.381 1.289 1.00 33.00 108 PHE A O 1
ATOM 801 N N . THR A 1 109 ? -36.089 -0.862 1.540 1.00 38.03 109 THR A N 1
ATOM 802 C CA . THR A 1 109 ? -36.076 -0.755 3.009 1.00 38.03 109 THR A CA 1
ATOM 803 C C . THR A 1 109 ? -35.096 -1.765 3.612 1.00 38.03 109 THR A C 1
ATOM 805 O O . THR A 1 109 ? -34.812 -2.789 2.998 1.00 38.03 109 THR A O 1
ATOM 808 N N . ALA A 1 110 ? -34.607 -1.528 4.835 1.00 38.00 110 ALA A N 1
ATOM 809 C CA . ALA A 1 110 ? -33.632 -2.417 5.486 1.00 38.00 110 ALA A CA 1
ATOM 810 C C . ALA A 1 110 ? -34.082 -3.896 5.559 1.00 38.00 110 ALA A C 1
ATOM 812 O O . ALA A 1 110 ? -33.258 -4.797 5.458 1.00 38.00 110 ALA A O 1
ATOM 813 N N . GLY A 1 111 ? -35.392 -4.157 5.670 1.00 38.41 111 GLY A N 1
ATOM 814 C CA . GLY A 1 111 ? -35.936 -5.519 5.617 1.00 38.41 111 GLY A CA 1
ATOM 815 C C . GLY A 1 111 ? -35.974 -6.129 4.209 1.00 38.41 111 GLY A C 1
ATOM 816 O O . GLY A 1 111 ? -35.849 -7.337 4.075 1.00 38.41 111 GLY A O 1
ATOM 817 N N . GLU A 1 112 ? -36.117 -5.312 3.163 1.00 37.44 112 GLU A N 1
ATOM 818 C CA . GLU A 1 112 ? -36.077 -5.766 1.764 1.00 37.44 112 GLU A CA 1
ATOM 819 C C . GLU A 1 112 ? -34.640 -5.948 1.256 1.00 37.44 112 GLU A C 1
ATOM 821 O O . GLU A 1 112 ? -34.431 -6.731 0.340 1.00 37.44 112 GLU A O 1
ATOM 826 N N . ALA A 1 113 ? -33.658 -5.257 1.847 1.00 37.56 113 ALA A N 1
ATOM 827 C CA . ALA A 1 113 ? -32.235 -5.473 1.581 1.00 37.56 113 ALA A CA 1
ATOM 828 C C . ALA A 1 113 ? -31.709 -6.758 2.252 1.00 37.56 113 ALA A C 1
ATOM 830 O O . ALA A 1 113 ? -30.950 -7.502 1.638 1.00 37.56 113 ALA A O 1
ATOM 831 N N . ALA A 1 114 ? -32.161 -7.062 3.475 1.00 37.22 114 ALA A N 1
ATOM 832 C CA . ALA A 1 114 ? -31.750 -8.263 4.208 1.00 37.22 114 ALA A CA 1
ATOM 833 C C . ALA A 1 114 ? -32.166 -9.581 3.517 1.00 37.22 114 ALA A C 1
ATOM 835 O O . ALA A 1 114 ? -31.416 -10.552 3.551 1.00 37.22 114 ALA A O 1
ATOM 836 N N . ASP A 1 115 ? -33.318 -9.610 2.835 1.00 33.19 115 ASP A N 1
ATOM 837 C CA . ASP A 1 115 ? -33.777 -10.769 2.045 1.00 33.19 115 ASP A CA 1
ATOM 838 C C . ASP A 1 115 ? -32.960 -10.992 0.742 1.00 33.19 115 ASP A C 1
ATOM 840 O O . ASP A 1 115 ? -33.197 -11.972 0.030 1.00 33.19 115 ASP A O 1
ATOM 844 N N . LEU A 1 116 ? -32.019 -10.095 0.407 1.00 36.72 116 LEU A N 1
ATOM 845 C CA . LEU A 1 116 ? -31.186 -10.132 -0.808 1.00 36.72 116 LEU A CA 1
ATOM 846 C C . LEU A 1 116 ? -29.704 -10.460 -0.533 1.00 36.72 116 LEU A C 1
ATOM 848 O O . LEU A 1 116 ? -28.941 -10.632 -1.482 1.00 36.72 116 LEU A O 1
ATOM 852 N N . ALA A 1 117 ? -29.283 -10.525 0.733 1.00 28.06 117 ALA A N 1
ATOM 853 C CA . ALA A 1 117 ? -27.871 -10.547 1.106 1.00 28.06 117 ALA A CA 1
ATOM 854 C C . ALA A 1 117 ? -27.277 -11.967 1.223 1.00 28.06 117 ALA A C 1
ATOM 856 O O . ALA A 1 117 ? -27.541 -12.703 2.174 1.00 28.06 117 ALA A O 1
ATOM 857 N N . THR A 1 118 ? -26.389 -12.302 0.286 1.00 27.52 118 THR A N 1
ATOM 858 C CA . THR A 1 118 ? -25.176 -13.097 0.553 1.00 27.52 118 THR A CA 1
ATOM 859 C C . THR A 1 118 ? -24.000 -12.242 0.079 1.00 27.52 118 THR A C 1
ATOM 861 O O . THR A 1 118 ? -23.726 -12.190 -1.123 1.00 27.52 118 THR A O 1
ATOM 864 N N . GLY A 1 119 ? -23.437 -11.467 1.007 1.00 29.64 119 GLY A N 1
ATOM 865 C CA . GLY A 1 119 ? -22.564 -10.319 0.743 1.00 29.64 119 GLY A CA 1
ATOM 866 C C . GLY A 1 119 ? -23.122 -9.044 1.387 1.00 29.64 119 GLY A C 1
ATOM 867 O O . GLY A 1 119 ? -24.338 -8.833 1.405 1.00 29.64 119 GLY A O 1
ATOM 868 N N . GLU A 1 120 ? -22.242 -8.229 1.961 1.00 26.77 120 GLU A N 1
ATOM 869 C CA . GLU A 1 120 ? -22.615 -7.094 2.809 1.00 26.77 120 GLU A CA 1
ATOM 870 C C . GLU A 1 120 ? -23.132 -5.882 2.025 1.00 26.77 120 GLU A C 1
ATOM 872 O O . GLU A 1 120 ? -22.765 -5.638 0.873 1.00 26.77 120 GLU A O 1
ATOM 877 N N . ALA A 1 121 ? -24.022 -5.112 2.658 1.00 32.91 121 ALA A N 1
ATOM 878 C CA . ALA A 1 121 ? -24.676 -3.964 2.043 1.00 32.91 121 ALA A CA 1
ATOM 879 C C . ALA A 1 121 ? -24.845 -2.815 3.044 1.00 32.91 121 ALA A C 1
ATOM 881 O O . ALA A 1 121 ? -25.669 -2.882 3.958 1.00 32.91 121 ALA A O 1
ATOM 882 N N . GLU A 1 122 ? -24.114 -1.724 2.822 1.00 31.14 122 GLU A N 1
ATOM 883 C CA . GLU A 1 122 ? -24.175 -0.537 3.673 1.00 31.14 122 GLU A CA 1
ATOM 884 C C . GLU A 1 122 ? -25.353 0.394 3.326 1.00 31.14 122 GLU A C 1
ATOM 886 O O . GLU A 1 122 ? -25.576 0.788 2.172 1.00 31.14 122 GLU A O 1
ATOM 891 N N . ALA A 1 123 ? -26.096 0.818 4.351 1.00 32.75 123 ALA A N 1
ATOM 892 C CA . ALA A 1 123 ? -27.236 1.725 4.228 1.00 32.75 123 ALA A CA 1
ATOM 893 C C . ALA A 1 123 ? -26.828 3.198 4.439 1.00 32.75 123 ALA A C 1
ATOM 895 O O . ALA A 1 123 ? -27.218 3.830 5.420 1.00 32.75 123 ALA A O 1
ATOM 896 N N . GLY A 1 124 ? -26.056 3.758 3.503 1.00 34.44 124 GLY A N 1
ATOM 897 C CA . GLY A 1 124 ? -25.541 5.129 3.622 1.00 34.44 124 GLY A CA 1
ATOM 898 C C . GLY A 1 124 ? -26.621 6.237 3.600 1.00 34.44 124 GLY A C 1
ATOM 899 O O . GLY A 1 124 ? -27.625 6.110 2.885 1.00 34.44 124 GLY A O 1
ATOM 900 N N . PRO A 1 125 ? -26.415 7.363 4.318 1.00 28.95 125 PRO A N 1
ATOM 901 C CA . PRO A 1 125 ? -27.317 8.517 4.302 1.00 28.95 125 PRO A CA 1
ATOM 902 C C . PRO A 1 125 ? -27.409 9.173 2.911 1.00 28.95 125 PRO A C 1
ATOM 904 O O . PRO A 1 125 ? -26.536 9.019 2.056 1.00 28.95 125 PRO A O 1
ATOM 907 N N . ALA A 1 126 ? -28.483 9.933 2.683 1.00 33.31 126 ALA A N 1
ATOM 908 C CA . ALA A 1 126 ? -28.841 10.505 1.378 1.00 33.31 126 ALA A CA 1
ATOM 909 C C . ALA A 1 126 ? -27.989 11.722 0.943 1.00 33.31 126 ALA A C 1
ATOM 911 O O . ALA A 1 126 ? -28.290 12.362 -0.062 1.00 33.31 126 ALA A O 1
ATOM 912 N N . ASP A 1 127 ? -26.935 12.052 1.690 1.00 32.72 127 ASP A N 1
ATOM 913 C CA . ASP A 1 127 ? -26.362 13.401 1.713 1.00 32.72 127 ASP A CA 1
ATOM 914 C C . ASP A 1 127 ? -24.858 13.427 1.336 1.00 32.72 127 ASP A C 1
ATOM 916 O O . ASP A 1 127 ? -24.186 14.426 1.578 1.00 32.72 127 ASP A O 1
ATOM 920 N N . ALA A 1 128 ? -24.322 12.365 0.709 1.00 29.48 128 ALA A N 1
ATOM 921 C CA . ALA A 1 128 ? -22.982 12.363 0.099 1.00 29.48 128 ALA A CA 1
ATOM 922 C C . ALA A 1 128 ? -22.805 11.306 -1.018 1.00 29.48 128 ALA A C 1
ATOM 924 O O . ALA A 1 128 ? -23.278 10.173 -0.882 1.00 29.48 128 ALA A O 1
ATOM 925 N N . VAL A 1 129 ? -22.087 11.712 -2.082 1.00 32.56 129 VAL A N 1
ATOM 926 C CA . VAL A 1 129 ? -21.257 10.961 -3.067 1.00 32.56 129 VAL A CA 1
ATOM 927 C C . VAL A 1 129 ? -21.378 11.567 -4.476 1.00 32.56 129 VAL A C 1
ATOM 929 O O . VAL A 1 129 ? -22.450 11.983 -4.916 1.00 32.56 129 VAL A O 1
ATOM 932 N N . ASP A 1 130 ? -20.241 11.632 -5.171 1.00 24.48 130 ASP A N 1
ATOM 933 C CA . ASP A 1 130 ? -20.063 12.339 -6.436 1.00 24.48 130 ASP A CA 1
ATOM 934 C C . ASP A 1 130 ? -20.676 11.672 -7.681 1.00 24.48 130 ASP A C 1
ATOM 936 O O . ASP A 1 130 ? -20.993 10.482 -7.746 1.00 24.48 130 ASP A O 1
ATOM 940 N N . ARG A 1 131 ? -20.867 12.490 -8.722 1.00 28.97 131 ARG A N 1
ATOM 941 C CA . ARG A 1 131 ? -21.649 12.135 -9.917 1.00 28.97 131 ARG A CA 1
ATOM 942 C C . ARG A 1 131 ? -20.834 11.374 -10.969 1.00 28.97 131 ARG A C 1
ATOM 944 O O . ARG A 1 131 ? -20.033 11.992 -11.674 1.00 28.97 131 ARG A O 1
ATOM 951 N N . MET A 1 132 ? -21.213 10.137 -11.314 1.00 27.61 132 MET A N 1
ATOM 952 C CA . MET A 1 132 ? -20.845 9.577 -12.632 1.00 27.61 132 MET A CA 1
ATOM 953 C C . MET A 1 132 ? -21.741 10.155 -13.745 1.00 27.61 132 MET A C 1
ATOM 955 O O . MET A 1 132 ? -22.675 9.526 -14.248 1.00 27.61 132 MET A O 1
ATOM 959 N N . ARG A 1 133 ? -21.459 11.394 -14.164 1.00 28.72 133 ARG A N 1
ATOM 960 C CA . ARG A 1 133 ? -22.225 12.076 -15.219 1.00 28.72 133 ARG A CA 1
ATOM 961 C C . ARG A 1 133 ? -21.753 11.664 -16.616 1.00 28.72 133 ARG A C 1
ATOM 963 O O . ARG A 1 133 ? -20.985 12.383 -17.256 1.00 28.72 133 ARG A O 1
ATOM 970 N N . LEU A 1 134 ? -22.263 10.542 -17.125 1.00 29.91 134 LEU A N 1
ATOM 971 C CA . LEU A 1 134 ? -22.011 10.103 -18.502 1.00 29.91 134 LEU A CA 1
ATOM 972 C C . LEU A 1 134 ? -22.477 11.162 -19.522 1.00 29.91 134 LEU A C 1
ATOM 974 O O . LEU A 1 134 ? -23.657 11.279 -19.847 1.00 29.91 134 LEU A O 1
ATOM 978 N N . ARG A 1 135 ? -21.521 11.916 -20.073 1.00 30.30 135 ARG A N 1
ATOM 979 C CA . ARG A 1 135 ? -21.686 12.747 -21.275 1.00 30.30 135 ARG A CA 1
ATOM 980 C C . ARG A 1 135 ? -20.807 12.190 -22.398 1.00 30.30 135 ARG A C 1
ATOM 982 O O . ARG A 1 135 ? -19.697 12.690 -22.592 1.00 30.30 135 ARG A O 1
ATOM 989 N N . PRO A 1 136 ? -21.261 11.173 -23.154 1.00 33.59 136 PRO A N 1
ATOM 990 C CA . PRO A 1 136 ? -20.525 10.716 -24.323 1.00 33.59 136 PRO A CA 1
ATOM 991 C C . PRO A 1 136 ? -20.411 11.873 -25.322 1.00 33.59 136 PRO A C 1
ATOM 993 O O . PRO A 1 136 ? -21.409 12.509 -25.677 1.00 33.59 136 PRO A O 1
ATOM 996 N N . ALA A 1 137 ? -19.191 12.170 -25.771 1.00 28.84 137 ALA A N 1
ATOM 997 C CA . ALA A 1 137 ? -18.973 13.198 -26.781 1.00 28.84 137 ALA A CA 1
ATOM 998 C C . ALA A 1 137 ? -19.789 12.860 -28.044 1.00 28.84 137 ALA A C 1
ATOM 1000 O O . ALA A 1 137 ? -19.642 11.779 -28.605 1.00 28.84 137 ALA A O 1
ATOM 1001 N N . GLY A 1 138 ? -20.670 13.779 -28.458 1.00 33.91 138 GLY A N 1
ATOM 1002 C CA . GLY A 1 138 ? -21.614 13.594 -29.572 1.00 33.91 138 GLY A CA 1
ATOM 1003 C C . GLY A 1 138 ? -23.094 13.554 -29.164 1.00 33.91 138 GLY A C 1
ATOM 1004 O O . GLY A 1 138 ? -23.956 13.850 -29.986 1.00 33.91 138 GLY A O 1
ATOM 1005 N N . VAL A 1 139 ? -23.408 13.290 -27.892 1.00 41.12 139 VAL A N 1
ATOM 1006 C CA . VAL A 1 139 ? -24.789 13.115 -27.405 1.00 41.12 139 VAL A CA 1
ATOM 1007 C C . VAL A 1 139 ? -25.370 14.448 -26.905 1.00 41.12 139 VAL A C 1
ATOM 1009 O O . VAL A 1 139 ? -25.427 14.708 -25.706 1.00 41.12 139 VAL A O 1
ATOM 1012 N N . ARG A 1 140 ? -25.747 15.348 -27.827 1.00 33.66 140 ARG A N 1
ATOM 1013 C CA . ARG A 1 140 ? -26.273 16.692 -27.480 1.00 33.66 140 ARG A CA 1
ATOM 1014 C C . ARG A 1 140 ? -27.797 16.794 -27.339 1.00 33.66 140 ARG A C 1
ATOM 1016 O O . ARG A 1 140 ? -28.258 17.784 -26.785 1.00 33.66 140 ARG A O 1
ATOM 1023 N N . ASP A 1 141 ? -28.540 15.776 -27.776 1.00 40.22 141 ASP A N 1
ATOM 1024 C CA . ASP A 1 141 ? -30.008 15.816 -27.909 1.00 40.22 141 ASP A CA 1
ATOM 1025 C C . ASP A 1 141 ? -30.711 14.597 -27.266 1.00 40.22 141 ASP A C 1
ATOM 1027 O O . ASP A 1 141 ? -31.744 14.131 -27.750 1.00 40.22 141 ASP A O 1
ATOM 1031 N N . TRP A 1 142 ? -30.133 14.010 -26.210 1.00 40.47 142 TRP A N 1
ATOM 1032 C CA . TRP A 1 142 ? -30.814 12.989 -25.400 1.00 40.47 142 TRP A CA 1
ATOM 1033 C C . TRP A 1 142 ? -31.431 13.664 -24.179 1.00 40.47 142 TRP A C 1
ATOM 1035 O O . TRP A 1 142 ? -30.726 14.345 -23.436 1.00 40.47 142 TRP A O 1
ATOM 1045 N N . ASP A 1 143 ? -32.734 13.468 -23.978 1.00 36.69 143 ASP A N 1
ATOM 1046 C CA . ASP A 1 143 ? -33.441 13.939 -22.786 1.00 36.69 143 ASP A CA 1
ATOM 1047 C C . ASP A 1 143 ? -32.952 13.109 -21.588 1.00 36.69 143 ASP A C 1
ATOM 1049 O O . ASP A 1 143 ? -33.231 11.910 -21.505 1.00 36.69 143 ASP A O 1
ATOM 1053 N N . VAL A 1 144 ? -32.092 13.699 -20.752 1.00 31.47 144 VAL A N 1
ATOM 1054 C CA . VAL A 1 144 ? -31.163 12.950 -19.880 1.00 31.47 144 VAL A CA 1
ATOM 1055 C C . VAL A 1 144 ? -31.906 12.121 -18.832 1.00 31.47 144 VAL A C 1
ATOM 1057 O O . VAL A 1 144 ? -31.550 10.963 -18.608 1.00 31.47 144 VAL A O 1
ATOM 1060 N N . ASP A 1 145 ? -32.985 12.669 -18.282 1.00 35.81 145 ASP A N 1
ATOM 1061 C CA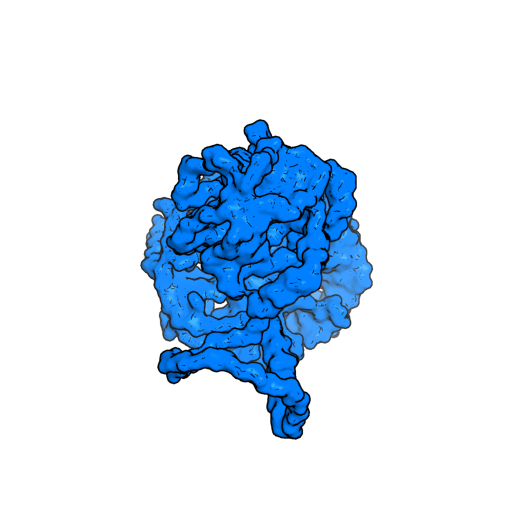 . ASP A 1 145 ? -33.773 12.059 -17.206 1.00 35.81 145 ASP A CA 1
ATOM 1062 C C . ASP A 1 145 ? -34.532 10.808 -17.710 1.00 35.81 145 ASP A C 1
ATOM 1064 O O . ASP A 1 145 ? -34.677 9.812 -17.002 1.00 35.81 145 ASP A O 1
ATOM 1068 N N . ALA A 1 146 ? -34.925 10.796 -18.992 1.00 38.22 146 ALA A N 1
ATOM 1069 C CA . ALA A 1 146 ? -35.478 9.619 -19.672 1.00 38.22 146 ALA A CA 1
ATOM 1070 C C . ALA A 1 146 ? -34.396 8.682 -20.250 1.00 38.22 146 ALA A C 1
ATOM 1072 O O . ALA A 1 146 ? -34.659 7.504 -20.493 1.00 38.22 146 ALA A O 1
ATOM 1073 N N . GLY A 1 147 ? -33.192 9.201 -20.504 1.00 40.12 147 GLY A N 1
ATOM 1074 C CA . GLY A 1 147 ? -32.093 8.505 -21.177 1.00 40.12 147 GLY A CA 1
ATOM 1075 C C . GLY A 1 147 ? -31.179 7.676 -20.271 1.00 40.12 147 GLY A C 1
ATOM 1076 O O . GLY A 1 147 ? -30.373 6.909 -20.794 1.00 40.12 147 GLY A O 1
ATOM 1077 N N . ALA A 1 148 ? -31.276 7.795 -18.946 1.00 48.00 148 ALA A N 1
ATOM 1078 C CA . ALA A 1 148 ? -30.506 6.961 -18.016 1.00 48.00 148 ALA A CA 1
ATOM 1079 C C . ALA A 1 148 ? -31.345 5.849 -17.348 1.00 48.00 148 ALA A C 1
ATOM 1081 O O . ALA A 1 148 ? -30.795 4.803 -17.001 1.00 48.00 148 ALA A O 1
ATOM 1082 N N . VAL A 1 149 ? -32.675 5.985 -17.269 1.00 52.16 149 VAL A N 1
ATOM 1083 C CA . VAL A 1 149 ? -33.561 4.872 -16.879 1.00 52.16 149 VAL A CA 1
ATOM 1084 C C . VAL A 1 149 ? -33.534 3.777 -17.955 1.00 52.16 149 VAL A C 1
ATOM 1086 O O . VAL A 1 149 ? -33.750 4.027 -19.141 1.00 52.16 149 VAL A O 1
ATOM 1089 N N . GLY A 1 150 ? -33.264 2.543 -17.529 1.00 51.53 150 GLY A N 1
ATOM 1090 C CA . GLY A 1 150 ? -32.993 1.392 -18.391 1.00 51.53 150 GLY A CA 1
ATOM 1091 C C . GLY A 1 150 ? -31.505 1.173 -18.709 1.00 51.53 150 GLY A C 1
ATOM 1092 O O . GLY A 1 150 ? -31.162 0.136 -19.280 1.00 51.53 150 GLY A O 1
ATOM 1093 N N . GLY A 1 151 ? -30.618 2.094 -18.313 1.00 55.03 151 GLY A N 1
ATOM 1094 C CA . GLY A 1 151 ? -29.172 1.969 -18.509 1.00 55.03 151 GLY A CA 1
ATOM 1095 C C . GLY A 1 151 ? -28.512 0.894 -17.624 1.00 55.03 151 GLY A C 1
ATOM 1096 O O . GLY A 1 151 ? -29.013 0.614 -16.533 1.00 55.03 151 GLY A O 1
ATOM 1097 N N . PRO A 1 152 ? -27.395 0.287 -18.069 1.00 52.34 152 PRO A N 1
ATOM 1098 C CA . PRO A 1 152 ? -26.636 -0.698 -17.294 1.00 52.34 152 PRO A CA 1
ATOM 1099 C C . PRO A 1 152 ? -25.931 -0.086 -16.076 1.00 52.34 152 PRO A C 1
ATOM 1101 O O . PRO A 1 152 ? -25.318 0.976 -16.181 1.00 52.34 152 PRO A O 1
ATOM 1104 N N . VAL A 1 153 ? -25.918 -0.822 -14.964 1.00 47.19 153 VAL A N 1
ATOM 1105 C CA . VAL A 1 153 ? -24.931 -0.665 -13.883 1.00 47.19 153 VAL A CA 1
ATOM 1106 C C . VAL A 1 153 ? -23.763 -1.601 -14.176 1.00 47.19 153 VAL A C 1
ATOM 1108 O O . VAL A 1 153 ? -23.980 -2.777 -14.476 1.00 47.19 153 VAL A O 1
ATOM 1111 N N . TRP A 1 154 ? -22.542 -1.078 -14.111 1.00 43.38 154 TRP A N 1
ATOM 1112 C CA . TRP A 1 154 ? -21.316 -1.783 -14.480 1.00 43.38 154 TRP A CA 1
ATOM 1113 C C . TRP A 1 154 ? -20.427 -2.054 -13.270 1.00 43.38 154 TRP A C 1
ATOM 1115 O O . TRP A 1 154 ? -20.243 -1.180 -12.429 1.00 43.38 154 TRP A O 1
ATOM 1125 N N . ASP A 1 155 ? -19.800 -3.224 -13.263 1.00 42.72 155 ASP A N 1
ATOM 1126 C CA . ASP A 1 155 ? -18.633 -3.531 -12.439 1.00 42.72 155 ASP A CA 1
ATOM 1127 C C . ASP A 1 155 ? -17.354 -3.090 -13.187 1.00 42.72 155 ASP A C 1
ATOM 1129 O O . ASP A 1 155 ? -17.100 -3.544 -14.311 1.00 42.72 155 ASP A O 1
ATOM 1133 N N . LYS A 1 156 ? -16.561 -2.197 -12.571 1.00 37.97 156 LYS A N 1
ATOM 1134 C CA . LYS A 1 156 ? -15.292 -1.666 -13.114 1.00 37.97 156 LYS A CA 1
ATOM 1135 C C . LYS A 1 156 ? -14.206 -2.756 -13.199 1.00 37.97 156 LYS A C 1
ATOM 1137 O O . LYS A 1 156 ? -13.503 -2.791 -14.210 1.00 37.97 156 LYS A O 1
ATOM 1142 N N . ARG A 1 157 ? -14.114 -3.658 -12.205 1.00 36.50 157 ARG A N 1
ATOM 1143 C CA . ARG A 1 157 ? -13.099 -4.733 -12.088 1.00 36.50 157 ARG A CA 1
ATOM 1144 C C . ARG A 1 157 ? -13.392 -5.852 -13.093 1.00 36.50 157 ARG A C 1
ATOM 1146 O O . ARG A 1 157 ? -12.546 -6.164 -13.924 1.00 36.50 157 ARG A O 1
ATOM 1153 N N . SER A 1 158 ? -14.617 -6.395 -13.133 1.00 40.94 158 SER A N 1
ATOM 1154 C CA . SER A 1 158 ? -14.948 -7.489 -14.079 1.00 40.94 158 SER A CA 1
ATOM 1155 C C . SER A 1 158 ? -15.373 -7.049 -15.488 1.00 40.94 158 SER A C 1
ATOM 1157 O O . SER A 1 158 ? -15.504 -7.896 -16.377 1.00 40.94 158 SER A O 1
ATOM 1159 N N . ARG A 1 159 ? -15.612 -5.747 -15.711 1.00 40.62 159 ARG A N 1
ATOM 1160 C CA . ARG A 1 159 ? -16.148 -5.168 -16.965 1.00 40.62 159 ARG A CA 1
ATOM 1161 C C . ARG A 1 159 ? -17.491 -5.778 -17.405 1.00 40.62 159 ARG A C 1
ATOM 1163 O O . ARG A 1 159 ? -17.788 -5.848 -18.600 1.00 40.62 159 ARG A O 1
ATOM 1170 N N . ARG A 1 160 ? -18.318 -6.218 -16.448 1.00 44.75 160 ARG A N 1
ATOM 1171 C CA . ARG A 1 160 ? -19.652 -6.805 -16.678 1.00 44.75 160 ARG A CA 1
ATOM 1172 C C . ARG A 1 160 ? -20.768 -5.836 -16.298 1.00 44.75 160 ARG A C 1
ATOM 1174 O O . ARG A 1 160 ? -20.601 -4.984 -15.430 1.00 44.75 160 ARG A O 1
ATOM 1181 N N . VAL A 1 161 ? -21.935 -6.010 -16.918 1.00 47.28 161 VAL A N 1
ATOM 1182 C CA . VAL A 1 161 ? -23.185 -5.424 -16.414 1.00 47.28 161 VAL A CA 1
ATOM 1183 C C . VAL A 1 161 ? -23.660 -6.274 -15.236 1.00 47.28 161 VAL A C 1
ATOM 1185 O O . VAL A 1 161 ? -23.704 -7.496 -15.356 1.00 47.28 161 VAL A O 1
ATOM 1188 N N . ILE A 1 162 ? -24.010 -5.628 -14.124 1.00 47.00 162 ILE A N 1
ATOM 1189 C CA . ILE A 1 162 ? -24.464 -6.269 -12.874 1.00 47.00 162 ILE A CA 1
ATOM 1190 C C . ILE A 1 162 ? -25.888 -5.855 -12.469 1.00 47.00 162 ILE A C 1
ATOM 1192 O O . ILE A 1 162 ? -26.552 -6.559 -11.714 1.00 47.00 162 ILE A O 1
ATOM 1196 N N . GLY A 1 163 ? -26.408 -4.756 -13.022 1.00 55.12 163 GLY A N 1
ATOM 1197 C CA . GLY A 1 163 ? -27.768 -4.285 -12.757 1.00 55.12 163 GLY A CA 1
ATOM 1198 C C . GLY A 1 163 ? -28.299 -3.344 -13.835 1.00 55.12 163 GLY A C 1
ATOM 1199 O O . GLY A 1 163 ? -27.638 -3.084 -14.843 1.00 55.12 163 GLY A O 1
ATOM 1200 N N . GLN A 1 164 ? -29.497 -2.809 -13.613 1.00 60.94 164 GLN A N 1
ATOM 1201 C CA . GLN A 1 164 ? -30.139 -1.817 -14.475 1.00 60.94 164 GLN A CA 1
ATOM 1202 C C . GLN A 1 164 ? -30.691 -0.654 -13.642 1.00 60.94 164 GLN A C 1
ATOM 1204 O O . GLN A 1 164 ? -31.382 -0.877 -12.649 1.00 60.94 164 GLN A O 1
ATOM 1209 N N . ILE A 1 165 ? -30.451 0.585 -14.073 1.00 54.50 165 ILE A N 1
ATOM 1210 C CA . ILE A 1 165 ? -31.058 1.791 -13.492 1.00 54.50 165 ILE A CA 1
ATOM 1211 C C . ILE A 1 165 ? -32.563 1.781 -13.790 1.00 54.50 165 ILE A C 1
ATOM 1213 O O . ILE A 1 165 ? -32.990 1.577 -14.927 1.00 54.50 165 ILE A O 1
ATOM 1217 N N . THR A 1 166 ? -33.391 2.017 -12.778 1.00 53.50 166 THR A N 1
ATOM 1218 C CA . THR A 1 166 ? -34.857 1.888 -12.854 1.00 53.50 166 THR A CA 1
ATOM 1219 C C . THR A 1 166 ? -35.621 3.171 -12.551 1.00 53.50 166 THR A C 1
ATOM 1221 O O . THR A 1 166 ? -36.751 3.322 -13.027 1.00 53.50 166 THR A O 1
ATOM 1224 N N . GLU A 1 167 ? -35.003 4.097 -11.822 1.00 56.31 167 GLU A N 1
ATOM 1225 C CA . GLU A 1 167 ? -35.536 5.419 -11.501 1.00 56.31 167 GLU A CA 1
ATOM 1226 C C . GLU A 1 167 ? -34.389 6.396 -11.216 1.00 56.31 167 GLU A C 1
ATOM 1228 O O . GLU A 1 167 ? -33.285 5.981 -10.862 1.00 56.31 167 GLU A O 1
ATOM 1233 N N . ILE A 1 168 ? -34.655 7.687 -11.399 1.00 51.16 168 ILE A N 1
ATOM 1234 C CA . ILE A 1 168 ? -33.766 8.803 -11.080 1.00 51.16 168 ILE A CA 1
ATOM 1235 C C . ILE A 1 168 ? -34.625 9.808 -10.304 1.00 51.16 168 ILE A C 1
ATOM 1237 O O . ILE A 1 168 ? -35.732 10.121 -10.742 1.00 51.16 168 ILE A O 1
ATOM 1241 N N . ASP A 1 169 ? -34.161 10.253 -9.135 1.00 47.50 169 ASP A N 1
ATOM 1242 C CA . ASP A 1 169 ? -34.845 11.275 -8.333 1.00 47.50 169 ASP A CA 1
ATOM 1243 C C . ASP A 1 169 ? -34.212 12.645 -8.597 1.00 47.50 169 ASP A C 1
ATOM 1245 O O . ASP A 1 169 ? -33.249 13.054 -7.939 1.00 47.50 169 ASP A O 1
ATOM 1249 N N . ASP A 1 170 ? -34.803 13.378 -9.542 1.00 40.44 170 ASP A N 1
ATOM 1250 C CA . ASP A 1 170 ? -34.385 14.723 -9.961 1.00 40.44 170 ASP A CA 1
ATOM 1251 C C . ASP A 1 170 ? -34.330 15.750 -8.809 1.00 40.44 170 ASP A C 1
ATOM 1253 O O . ASP A 1 170 ? -33.809 16.854 -8.984 1.00 40.44 170 ASP A O 1
ATOM 1257 N N . ARG A 1 171 ? -34.901 15.441 -7.633 1.00 36.75 171 ARG A N 1
ATOM 1258 C CA . ARG A 1 171 ? -34.899 16.325 -6.453 1.00 36.75 171 ARG A CA 1
ATOM 1259 C C . ARG A 1 171 ? -33.797 16.016 -5.447 1.00 36.75 171 ARG A C 1
ATOM 1261 O O . ARG A 1 171 ? -33.600 16.827 -4.543 1.00 36.75 171 ARG A O 1
ATOM 1268 N N . ARG A 1 172 ? -33.146 14.857 -5.560 1.00 33.22 172 ARG A N 1
ATOM 1269 C CA . ARG A 1 172 ? -32.133 14.364 -4.609 1.00 33.22 172 ARG A CA 1
ATOM 1270 C C . ARG A 1 172 ? -30.834 13.895 -5.269 1.00 33.22 172 ARG A C 1
ATOM 1272 O O . ARG A 1 172 ? -29.933 13.454 -4.579 1.00 33.22 172 ARG A O 1
ATOM 1279 N N . GLU A 1 173 ? -30.733 14.007 -6.593 1.00 40.28 173 GLU A N 1
ATOM 1280 C CA . GLU A 1 173 ? -29.559 13.600 -7.380 1.00 40.28 173 GLU A CA 1
ATOM 1281 C C . GLU A 1 173 ? -29.188 12.101 -7.258 1.00 40.28 173 GLU A C 1
ATOM 1283 O O . GLU A 1 173 ? -28.050 11.713 -7.512 1.00 40.28 173 GLU A O 1
ATOM 1288 N N . HIS A 1 174 ? -30.155 11.235 -6.929 1.00 41.59 174 HIS A N 1
ATOM 1289 C CA . HIS A 1 174 ? -29.954 9.783 -6.815 1.00 41.59 174 HIS A CA 1
ATOM 1290 C C . HIS A 1 174 ? -30.468 9.009 -8.035 1.00 41.59 174 HIS A C 1
ATOM 1292 O O . HIS A 1 174 ? -31.430 9.419 -8.686 1.00 41.59 174 HIS A O 1
ATOM 1298 N N . ALA A 1 175 ? -29.901 7.823 -8.270 1.00 42.28 175 ALA A N 1
ATOM 1299 C CA . ALA A 1 175 ? -30.431 6.817 -9.189 1.00 42.28 175 ALA A CA 1
ATOM 1300 C C . ALA A 1 175 ? -30.692 5.498 -8.440 1.00 42.28 175 ALA A C 1
ATOM 1302 O O . ALA A 1 175 ? -29.847 5.042 -7.673 1.00 42.28 175 ALA A O 1
ATOM 1303 N N . LEU A 1 176 ? -31.854 4.881 -8.669 1.00 48.06 176 LEU A N 1
ATOM 1304 C CA . LEU A 1 176 ? -32.242 3.593 -8.083 1.00 48.06 176 LEU A CA 1
ATOM 1305 C C . LEU A 1 176 ? -32.004 2.482 -9.107 1.00 48.06 176 LE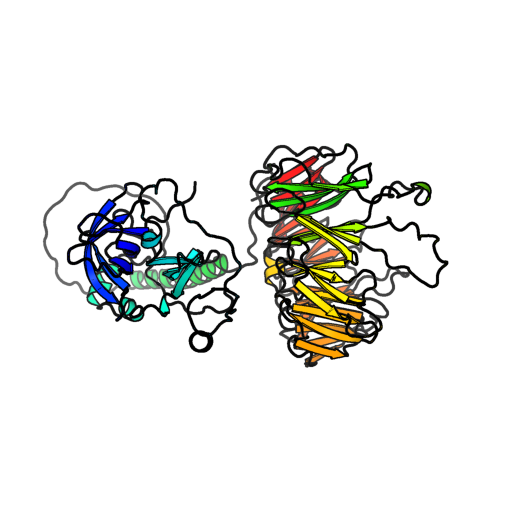U A C 1
ATOM 1307 O O . LEU A 1 176 ? -32.467 2.591 -10.248 1.00 48.06 176 LEU A O 1
ATOM 1311 N N . ALA A 1 177 ? -31.345 1.393 -8.719 1.00 49.44 177 ALA A N 1
ATOM 1312 C CA . ALA A 1 177 ? -31.025 0.278 -9.609 1.00 49.44 177 ALA A CA 1
ATOM 1313 C C . ALA A 1 177 ? -31.539 -1.062 -9.070 1.00 49.44 177 ALA A C 1
ATOM 1315 O O . ALA A 1 177 ? -31.661 -1.254 -7.864 1.00 49.44 177 ALA A O 1
ATOM 1316 N N . ILE A 1 178 ? -31.826 -1.993 -9.981 1.00 53.03 178 ILE A N 1
ATOM 1317 C CA . ILE A 1 178 ? -32.171 -3.383 -9.657 1.00 53.03 178 ILE A CA 1
ATOM 1318 C C . ILE A 1 178 ? -31.064 -4.293 -10.219 1.00 53.03 178 ILE A C 1
ATOM 1320 O O . ILE A 1 178 ? -30.731 -4.141 -11.402 1.00 53.03 178 ILE A O 1
ATOM 1324 N N . PRO A 1 179 ? -30.495 -5.216 -9.419 1.00 50.91 179 PRO A N 1
ATOM 1325 C CA . PRO A 1 179 ? -29.582 -6.256 -9.900 1.00 50.91 179 PRO A CA 1
ATOM 1326 C C . PRO A 1 179 ? -30.188 -7.096 -11.031 1.00 50.91 179 PRO A C 1
ATOM 1328 O O . PRO A 1 179 ? -31.408 -7.243 -11.120 1.00 50.91 179 PRO A O 1
ATOM 1331 N N . LEU A 1 180 ? -29.359 -7.642 -11.922 1.00 53.75 180 LEU A N 1
ATOM 1332 C CA . LEU A 1 180 ? -29.849 -8.347 -13.116 1.00 53.75 180 LEU A CA 1
ATOM 1333 C C . LEU A 1 180 ? -30.721 -9.572 -12.797 1.00 53.75 180 LEU A C 1
ATOM 1335 O O . LEU A 1 180 ? -31.777 -9.737 -13.405 1.00 53.75 180 LEU A O 1
ATOM 1339 N N . ASP A 1 181 ? -30.305 -10.389 -11.835 1.00 51.22 181 ASP A N 1
ATOM 1340 C CA . ASP A 1 181 ? -31.034 -11.549 -11.302 1.00 51.22 181 ASP A CA 1
ATOM 1341 C C . ASP A 1 181 ? -32.380 -11.181 -10.659 1.00 51.22 181 ASP A C 1
ATOM 1343 O O . ASP A 1 181 ? -33.349 -11.934 -10.774 1.00 51.22 181 ASP A O 1
ATOM 1347 N N . HIS A 1 182 ? -32.485 -9.990 -10.072 1.00 46.53 182 HIS A N 1
ATOM 1348 C CA . HIS A 1 182 ? -33.720 -9.475 -9.480 1.00 46.53 182 HIS A CA 1
ATOM 1349 C C . HIS A 1 182 ? -34.659 -8.760 -10.476 1.00 46.53 182 HIS A C 1
ATOM 1351 O O . HIS A 1 182 ? -35.746 -8.311 -10.091 1.00 46.53 182 HIS A O 1
ATOM 1357 N N . LEU A 1 183 ? -34.322 -8.686 -11.772 1.00 54.25 183 LEU A N 1
ATOM 1358 C CA . LEU A 1 183 ? -35.244 -8.176 -12.794 1.00 54.25 183 LEU A CA 1
ATOM 1359 C C . LEU A 1 183 ? -36.406 -9.167 -13.042 1.00 54.25 183 LEU A C 1
ATOM 1361 O O . LEU A 1 183 ? -36.168 -10.312 -13.436 1.00 54.25 183 LEU A O 1
ATOM 1365 N N . PRO A 1 184 ? -37.687 -8.759 -12.893 1.00 47.88 184 PRO A N 1
ATOM 1366 C CA . PRO A 1 184 ? -38.825 -9.680 -12.981 1.00 47.88 184 PRO A CA 1
ATOM 1367 C C . PRO A 1 184 ? -38.955 -10.390 -14.336 1.00 47.88 184 PRO A C 1
ATOM 1369 O O . PRO A 1 184 ? -39.491 -9.835 -15.295 1.00 47.88 184 PRO A O 1
ATOM 1372 N N . GLY A 1 185 ? -38.538 -11.656 -14.393 1.00 45.75 185 GLY A N 1
ATOM 1373 C CA . GLY A 1 185 ? -38.523 -12.460 -15.616 1.00 45.75 185 GLY A CA 1
ATOM 1374 C C . GLY A 1 185 ? -37.137 -12.663 -16.236 1.00 45.75 185 GLY A C 1
ATOM 1375 O O . GLY A 1 185 ? -37.067 -13.234 -17.319 1.00 45.75 185 GLY A O 1
ATOM 1376 N N . PHE A 1 186 ? -36.048 -12.287 -15.560 1.00 47.56 186 PHE A N 1
ATOM 1377 C CA . PHE A 1 186 ? -34.682 -12.656 -15.951 1.00 47.56 186 PHE A CA 1
ATOM 1378 C C . PHE A 1 186 ? -34.525 -14.180 -16.129 1.00 47.56 186 PHE A C 1
ATOM 1380 O O . PHE A 1 186 ? -34.045 -14.636 -17.166 1.00 47.56 186 PHE A O 1
ATOM 1387 N N . ASP A 1 187 ? -35.096 -14.978 -15.217 1.00 45.44 187 ASP A N 1
ATOM 1388 C CA . ASP A 1 187 ? -35.200 -16.444 -15.342 1.00 45.44 187 ASP A CA 1
ATOM 1389 C C . ASP A 1 187 ? -35.830 -16.918 -16.663 1.00 45.44 187 ASP A C 1
ATOM 1391 O O . ASP A 1 187 ? -35.547 -18.023 -17.131 1.00 45.44 187 ASP A O 1
ATOM 1395 N N . ARG A 1 188 ? -36.698 -16.099 -17.276 1.00 41.19 188 ARG A N 1
ATOM 1396 C CA . ARG A 1 188 ? -37.367 -16.424 -18.542 1.00 41.19 188 ARG A CA 1
ATOM 1397 C C . ARG A 1 188 ? -36.489 -16.193 -19.755 1.00 41.19 188 ARG A C 1
ATOM 1399 O O . ARG A 1 188 ? -36.684 -16.899 -20.735 1.00 41.19 188 ARG A O 1
ATOM 1406 N N . LEU A 1 189 ? -35.494 -15.305 -19.687 1.00 41.28 189 LEU A N 1
ATOM 1407 C CA . LEU A 1 189 ? -34.453 -15.223 -20.720 1.00 41.28 189 LEU A CA 1
ATOM 1408 C C . LEU A 1 189 ? -33.693 -16.558 -20.799 1.00 41.28 189 LEU A C 1
ATOM 1410 O O . LEU A 1 189 ? -33.433 -17.060 -21.888 1.00 41.28 189 LEU A O 1
ATOM 1414 N N . GLY A 1 190 ? -33.458 -17.197 -19.647 1.00 38.16 190 GLY A N 1
ATOM 1415 C CA . GLY A 1 190 ? -32.941 -18.568 -19.549 1.00 38.16 190 GLY A CA 1
ATOM 1416 C C . GLY A 1 190 ? -33.951 -19.684 -19.871 1.00 38.16 190 GLY A C 1
ATOM 1417 O O . GLY A 1 190 ? -33.567 -20.853 -19.866 1.00 38.16 190 GLY A O 1
ATOM 1418 N N . ALA A 1 191 ? -35.218 -19.352 -20.143 1.00 35.38 191 ALA A N 1
ATOM 1419 C CA . ALA A 1 191 ? -36.294 -20.290 -20.480 1.00 35.38 191 ALA A CA 1
ATOM 1420 C C . ALA A 1 191 ? -36.966 -19.993 -21.838 1.00 35.38 191 ALA A C 1
ATOM 1422 O O . ALA A 1 191 ? -38.032 -20.545 -22.128 1.00 35.38 191 ALA A O 1
ATOM 1423 N N . LEU A 1 192 ? -36.353 -19.143 -22.671 1.00 34.00 192 LEU A N 1
ATOM 1424 C CA . LEU A 1 192 ? -36.721 -18.990 -24.078 1.00 34.00 192 LEU A CA 1
ATOM 1425 C C . LEU A 1 192 ? -36.573 -20.344 -24.791 1.00 34.00 192 LEU A C 1
ATOM 1427 O O . LEU A 1 192 ? -35.642 -21.102 -24.519 1.00 34.00 192 LEU A O 1
ATOM 1431 N N . ASP A 1 193 ? -37.538 -20.661 -25.659 1.00 34.22 193 ASP A N 1
ATOM 1432 C CA . ASP A 1 193 ? -37.787 -22.030 -26.128 1.00 34.22 193 ASP A CA 1
ATOM 1433 C C . ASP A 1 193 ? -36.561 -22.677 -26.808 1.00 34.22 193 ASP A C 1
ATOM 1435 O O . ASP A 1 193 ? -35.715 -22.001 -27.402 1.00 34.22 193 ASP A O 1
ATOM 1439 N N . ALA A 1 194 ? -36.481 -24.009 -26.760 1.00 34.06 194 ALA A N 1
ATOM 1440 C CA . ALA A 1 194 ? -35.350 -24.786 -27.275 1.00 34.06 194 ALA A CA 1
ATOM 1441 C C . ALA A 1 194 ? -35.096 -24.554 -28.780 1.00 34.06 194 ALA A C 1
ATOM 1443 O O . ALA A 1 194 ? -33.965 -24.670 -29.254 1.00 34.06 194 ALA A O 1
ATOM 1444 N N . ASP A 1 195 ? -36.143 -24.187 -29.523 1.00 34.31 195 ASP A N 1
ATOM 1445 C CA . ASP A 1 195 ? -36.060 -23.835 -30.941 1.00 34.31 195 ASP A CA 1
ATOM 1446 C C . ASP A 1 195 ? -35.461 -22.429 -31.171 1.00 34.31 195 ASP A C 1
ATOM 1448 O O . ASP A 1 195 ? -34.808 -22.212 -32.188 1.00 34.31 195 ASP A O 1
ATOM 1452 N N . ALA A 1 196 ? -35.586 -21.490 -30.221 1.00 34.62 196 ALA A N 1
ATOM 1453 C CA . ALA A 1 196 ? -34.899 -20.191 -30.282 1.00 34.62 196 ALA A CA 1
ATOM 1454 C C . ALA A 1 196 ? -33.403 -20.325 -29.942 1.00 34.62 196 ALA A C 1
ATOM 1456 O O . ALA A 1 196 ? -32.553 -19.679 -30.552 1.00 34.62 196 ALA A O 1
ATOM 1457 N N . THR A 1 197 ? -33.052 -21.226 -29.019 1.00 35.34 197 THR A N 1
ATOM 1458 C CA . THR A 1 197 ? -31.645 -21.555 -28.727 1.00 35.34 197 THR A CA 1
ATOM 1459 C C . THR A 1 197 ? -30.969 -22.368 -29.839 1.00 35.34 197 THR A C 1
ATOM 1461 O O . THR A 1 197 ? -29.740 -22.359 -29.933 1.00 35.34 197 THR A O 1
ATOM 1464 N N . ALA A 1 198 ? -31.730 -23.021 -30.725 1.00 34.59 198 ALA A N 1
ATOM 1465 C CA . ALA A 1 198 ? -31.183 -23.747 -31.873 1.00 34.59 198 ALA A CA 1
ATOM 1466 C C . ALA A 1 198 ? -30.537 -22.821 -32.926 1.00 34.59 198 ALA A C 1
ATOM 1468 O O . ALA A 1 198 ? -29.469 -23.163 -33.440 1.00 34.59 198 ALA A O 1
ATOM 1469 N N . ASP A 1 199 ? -31.119 -21.644 -33.190 1.00 37.41 199 ASP A N 1
ATOM 1470 C CA . ASP A 1 199 ? -30.542 -20.633 -34.098 1.00 37.41 199 ASP A CA 1
ATOM 1471 C C . ASP A 1 199 ? -29.392 -19.829 -33.449 1.00 37.41 199 ASP A C 1
ATOM 1473 O O . ASP A 1 199 ? -28.529 -19.303 -34.153 1.00 37.41 199 ASP A O 1
ATOM 1477 N N . LEU A 1 200 ? -29.299 -19.806 -32.112 1.00 32.62 200 LEU A N 1
ATOM 1478 C CA . LEU A 1 200 ? -28.158 -19.235 -31.373 1.00 32.62 200 LEU A CA 1
ATOM 1479 C C . LEU A 1 200 ? -26.959 -20.202 -31.270 1.00 32.62 200 LEU A C 1
ATOM 1481 O O . LEU A 1 200 ? -25.813 -19.775 -31.113 1.00 32.62 200 LEU A O 1
ATOM 1485 N N . GLY A 1 201 ? -27.193 -21.510 -31.411 1.00 33.06 201 GLY A N 1
ATOM 1486 C CA . GLY A 1 201 ? -26.175 -22.565 -31.327 1.00 33.06 201 GLY A CA 1
ATOM 1487 C C . GLY A 1 201 ? -24.926 -22.414 -32.224 1.00 33.06 201 GLY A C 1
ATOM 1488 O O . GLY A 1 201 ? -23.851 -22.829 -31.784 1.00 33.06 201 GLY A O 1
ATOM 1489 N N . PRO A 1 202 ? -24.992 -21.832 -33.443 1.00 32.84 202 PRO A N 1
ATOM 1490 C CA . PRO A 1 202 ? -23.815 -21.554 -34.278 1.00 32.84 202 PRO A CA 1
ATOM 1491 C C . PRO A 1 202 ? -23.011 -20.314 -33.857 1.00 32.84 202 PRO A C 1
ATOM 1493 O O . PRO A 1 202 ? -21.914 -20.110 -34.378 1.00 32.84 202 PRO A O 1
ATOM 1496 N N . HIS A 1 203 ? -23.555 -19.476 -32.968 1.00 33.81 203 HIS A N 1
ATOM 1497 C CA . HIS A 1 203 ? -23.010 -18.159 -32.619 1.00 33.81 203 HIS A CA 1
ATOM 1498 C C . HIS A 1 203 ? -22.509 -18.049 -31.171 1.00 33.81 203 HIS A C 1
ATOM 1500 O O . HIS A 1 203 ? -21.854 -17.066 -30.831 1.00 33.81 203 HIS A O 1
ATOM 1506 N N . LEU A 1 204 ? -22.708 -19.086 -30.353 1.00 29.23 204 LEU A N 1
ATOM 1507 C CA . LEU A 1 204 ? -21.977 -19.274 -29.098 1.00 29.23 204 LEU A CA 1
ATOM 1508 C C . LEU A 1 204 ? -20.487 -19.553 -29.395 1.00 29.23 204 LEU A C 1
ATOM 1510 O O . LEU A 1 204 ? -20.190 -20.522 -30.106 1.00 29.23 204 LEU A O 1
ATOM 1514 N N . PRO A 1 205 ? -19.530 -18.767 -28.861 1.00 28.00 205 PRO A N 1
ATOM 1515 C CA . PRO A 1 205 ? -18.113 -19.002 -29.110 1.00 28.00 205 PRO A CA 1
ATOM 1516 C C . PRO A 1 205 ? -17.651 -20.362 -28.575 1.00 28.00 205 PRO A C 1
ATOM 1518 O O . PRO A 1 205 ? -17.718 -20.643 -27.379 1.00 28.00 205 PRO A O 1
ATOM 1521 N N . ARG A 1 206 ? -17.102 -21.197 -29.461 1.00 27.58 206 ARG A N 1
ATOM 1522 C CA . ARG A 1 206 ? -16.130 -22.227 -29.071 1.00 27.58 206 ARG A CA 1
ATOM 1523 C C . ARG A 1 206 ? -14.744 -21.617 -29.202 1.00 27.58 206 ARG A C 1
ATOM 1525 O O . ARG A 1 206 ? -14.423 -21.091 -30.264 1.00 27.58 206 ARG A O 1
ATOM 1532 N N . ALA A 1 207 ? -13.929 -21.714 -28.158 1.00 25.42 207 ALA A N 1
ATOM 1533 C CA . ALA A 1 207 ? -12.552 -21.243 -28.199 1.00 25.42 207 ALA A CA 1
ATOM 1534 C C . ALA A 1 207 ? -11.725 -22.059 -29.212 1.00 25.42 207 ALA A C 1
ATOM 1536 O O . ALA A 1 207 ? -11.480 -23.250 -29.007 1.00 25.42 207 ALA A O 1
ATOM 1537 N N . THR A 1 208 ? -11.307 -21.437 -30.317 1.00 26.86 208 THR A N 1
ATOM 1538 C CA . THR A 1 208 ? -10.132 -21.841 -31.112 1.00 26.86 208 THR A CA 1
ATOM 1539 C C . THR A 1 208 ? -9.623 -20.647 -31.935 1.00 26.86 208 THR A C 1
ATOM 1541 O O . THR A 1 208 ? -10.397 -19.763 -32.297 1.00 26.86 208 THR A O 1
ATOM 1544 N N . GLU A 1 209 ? -8.314 -20.610 -32.176 1.00 26.48 209 GLU A N 1
ATOM 1545 C CA . GLU A 1 209 ? -7.512 -19.405 -32.439 1.00 26.48 209 GLU A CA 1
ATOM 1546 C C . GLU A 1 209 ? -7.466 -18.912 -33.904 1.00 26.48 209 GLU A C 1
ATOM 1548 O O . GLU A 1 209 ? -7.957 -19.548 -34.840 1.00 26.48 209 GLU A O 1
ATOM 1553 N N . LEU A 1 210 ? -6.801 -17.765 -34.100 1.00 26.06 210 LEU A N 1
ATOM 1554 C CA . LEU A 1 210 ? -6.416 -17.203 -35.399 1.00 26.06 210 LEU A CA 1
ATOM 1555 C C . LEU A 1 210 ? -5.189 -17.924 -35.999 1.00 26.06 210 LEU A C 1
ATOM 1557 O O . LEU A 1 210 ? -4.151 -18.031 -35.357 1.00 26.06 210 LEU A O 1
ATOM 1561 N N . GLY A 1 211 ? -5.276 -18.334 -37.272 1.00 24.05 211 GLY A N 1
ATOM 1562 C CA . GLY A 1 211 ? -4.174 -18.980 -38.006 1.00 24.05 211 GLY A CA 1
ATOM 1563 C C . GLY A 1 211 ? -4.455 -19.173 -39.508 1.00 24.05 211 GLY A C 1
ATOM 1564 O O . GLY A 1 211 ? -4.968 -20.202 -39.933 1.00 24.05 211 GLY A O 1
ATOM 1565 N N . SER A 1 212 ? -4.140 -18.149 -40.306 1.00 28.89 212 SER A N 1
ATOM 1566 C CA . SER A 1 212 ? -4.342 -17.979 -41.768 1.00 28.89 212 SER A CA 1
ATOM 1567 C C . SER A 1 212 ? -3.652 -19.022 -42.696 1.00 28.89 212 SER A C 1
ATOM 1569 O O . SER A 1 212 ? -2.798 -19.770 -42.228 1.00 28.89 212 SER A O 1
ATOM 1571 N N . PRO A 1 213 ? -3.780 -18.958 -44.051 1.00 46.25 213 PRO A N 1
ATOM 1572 C CA . PRO A 1 213 ? -4.946 -18.681 -44.926 1.00 46.25 213 PRO A CA 1
ATOM 1573 C C . PRO A 1 213 ? -5.074 -19.658 -46.141 1.00 46.25 213 PRO A C 1
ATOM 1575 O O . PRO A 1 213 ? -4.068 -20.157 -46.642 1.00 46.25 213 PRO A O 1
ATOM 1578 N N . VAL A 1 214 ? -6.267 -19.833 -46.751 1.00 26.53 214 VAL A N 1
ATOM 1579 C CA . VAL A 1 214 ? -6.405 -20.458 -48.103 1.00 26.53 214 VAL A CA 1
ATOM 1580 C C . VAL A 1 214 ? -7.519 -19.831 -48.969 1.00 26.53 214 VAL A C 1
ATOM 1582 O O . VAL A 1 214 ? -8.646 -19.633 -48.526 1.00 26.53 214 VAL A O 1
ATOM 1585 N N . THR A 1 215 ? -7.201 -19.594 -50.246 1.00 31.11 215 THR A N 1
ATOM 1586 C CA . THR A 1 215 ? -8.037 -19.081 -51.358 1.00 31.11 215 THR A CA 1
ATOM 1587 C C . THR A 1 215 ? -8.269 -20.182 -52.418 1.00 31.11 215 THR A C 1
ATOM 1589 O O . THR A 1 215 ? -7.402 -21.033 -52.588 1.00 31.11 215 THR A O 1
ATOM 1592 N N . LEU A 1 216 ? -9.349 -20.293 -53.215 1.00 29.03 216 LEU A N 1
ATOM 1593 C CA . LEU A 1 216 ? -10.607 -19.545 -53.481 1.00 29.03 216 LEU A CA 1
ATOM 1594 C C . LEU A 1 216 ? -11.801 -20.553 -53.500 1.00 29.03 216 LEU A C 1
ATOM 1596 O O . LEU A 1 216 ? -11.566 -21.753 -53.343 1.00 29.03 216 LEU A O 1
ATOM 1600 N N . PRO A 1 217 ? -13.059 -20.139 -53.797 1.00 33.16 217 PRO A N 1
ATOM 1601 C CA . PRO A 1 217 ? -13.551 -20.419 -55.164 1.00 33.16 217 PRO A CA 1
ATOM 1602 C C . PRO A 1 217 ? -14.564 -19.406 -55.756 1.00 33.16 217 PRO A C 1
ATOM 1604 O O . PRO A 1 217 ? -15.417 -18.875 -55.047 1.00 33.16 217 PRO A O 1
ATOM 1607 N N . PRO A 1 218 ? -14.594 -19.259 -57.095 1.00 44.53 218 PRO A N 1
ATOM 1608 C CA . PRO A 1 218 ? -15.793 -18.845 -57.822 1.00 44.53 218 PRO A CA 1
ATOM 1609 C C . PRO A 1 218 ? -16.243 -19.918 -58.833 1.00 44.53 218 PRO A C 1
ATOM 1611 O O . PRO A 1 218 ? -15.516 -20.259 -59.764 1.00 44.53 218 PRO A O 1
ATOM 1614 N N . GLY A 1 219 ? -17.473 -20.422 -58.692 1.00 30.09 219 GLY A N 1
ATOM 1615 C CA . GLY A 1 219 ? -18.080 -21.342 -59.664 1.00 30.09 219 GLY A CA 1
ATOM 1616 C C . GLY A 1 219 ? -19.186 -22.196 -59.049 1.00 30.09 219 GLY A C 1
ATOM 1617 O O . GLY A 1 219 ? -18.904 -23.200 -58.407 1.00 30.09 219 GLY A O 1
ATOM 1618 N N . GLY A 1 220 ? -20.446 -21.791 -59.218 1.00 32.38 220 GLY A N 1
ATOM 1619 C CA . GLY A 1 220 ? -21.585 -22.494 -58.616 1.00 32.38 220 GLY A CA 1
ATOM 1620 C C . GLY A 1 220 ? -22.139 -23.636 -59.470 1.00 32.38 220 GLY A C 1
ATOM 1621 O O . GLY A 1 220 ? -21.893 -23.684 -60.673 1.00 32.38 220 GLY A O 1
ATOM 1622 N N . TRP A 1 221 ? -22.974 -24.485 -58.859 1.00 27.30 221 TRP A N 1
ATOM 1623 C CA . TRP A 1 221 ? -24.217 -24.995 -59.460 1.00 27.30 221 TRP A CA 1
ATOM 1624 C C . TRP A 1 221 ? -25.174 -25.559 -58.390 1.00 27.30 221 TRP A C 1
ATOM 1626 O O . TRP A 1 221 ? -24.804 -25.736 -57.232 1.00 27.30 221 TRP A O 1
ATOM 1636 N N . THR A 1 222 ? -26.431 -25.751 -58.788 1.00 34.47 222 THR A N 1
ATOM 1637 C CA . THR A 1 222 ? -27.635 -25.968 -57.959 1.00 34.47 222 THR A CA 1
ATOM 1638 C C . THR A 1 222 ? -27.825 -27.421 -57.451 1.00 34.47 222 THR A C 1
ATOM 1640 O O . THR A 1 222 ? -27.062 -28.307 -57.837 1.00 34.47 222 THR A O 1
ATOM 1643 N N . PRO A 1 223 ? -28.782 -27.693 -56.529 1.00 41.72 223 PRO A N 1
ATOM 1644 C CA . PRO A 1 223 ? -28.631 -28.763 -55.538 1.00 41.72 223 PRO A CA 1
ATOM 1645 C C . PRO A 1 223 ? -29.053 -30.164 -56.000 1.00 41.72 223 PRO A C 1
ATOM 1647 O O . PRO A 1 223 ? -29.991 -30.340 -56.776 1.00 41.72 223 PRO A O 1
ATOM 1650 N N . GLY A 1 224 ? -28.433 -31.175 -55.384 1.00 30.89 224 GLY A N 1
ATOM 1651 C CA . GLY A 1 224 ? -28.900 -32.560 -55.378 1.00 30.89 224 GLY A CA 1
ATOM 1652 C C . GLY A 1 224 ? -28.633 -33.202 -54.017 1.00 30.89 224 GLY A C 1
ATOM 1653 O O . GLY A 1 224 ? -27.481 -33.316 -53.610 1.00 30.89 224 GLY A O 1
ATOM 1654 N N . ALA A 1 225 ? -29.688 -33.610 -53.309 1.00 45.59 225 ALA A N 1
ATOM 1655 C CA . ALA A 1 225 ? -29.574 -34.264 -52.006 1.00 45.59 225 ALA A CA 1
ATOM 1656 C C . ALA A 1 225 ? -29.009 -35.698 -52.144 1.00 45.59 225 ALA A C 1
ATOM 1658 O O . ALA A 1 225 ? -29.607 -36.504 -52.864 1.00 45.59 225 ALA A O 1
ATOM 1659 N N . PRO A 1 226 ? -27.908 -36.059 -51.454 1.00 35.66 226 PRO A N 1
ATOM 1660 C CA . PRO A 1 226 ? -27.444 -37.439 -51.332 1.00 35.66 226 PRO A CA 1
ATOM 1661 C C . PRO A 1 226 ? -28.032 -38.126 -50.079 1.00 35.66 226 PRO A C 1
ATOM 1663 O O . PRO A 1 226 ? -28.512 -37.454 -49.165 1.00 35.66 226 PRO A O 1
ATOM 1666 N N . PRO A 1 227 ? -28.017 -39.470 -50.013 1.00 39.25 227 PRO A N 1
ATOM 1667 C CA . PRO A 1 227 ? -28.679 -40.223 -48.950 1.00 39.25 227 PRO A CA 1
ATOM 1668 C C . PRO A 1 227 ? -27.908 -40.198 -47.623 1.00 39.25 227 PRO A C 1
ATOM 1670 O O . PRO A 1 227 ? -26.689 -40.030 -47.591 1.00 39.25 227 PRO A O 1
ATOM 1673 N N . ALA A 1 228 ? -28.626 -40.466 -46.528 1.00 42.38 228 ALA A N 1
ATOM 1674 C CA . ALA A 1 228 ? -28.065 -40.602 -45.187 1.00 42.38 228 ALA A CA 1
ATOM 1675 C C . ALA A 1 228 ? -27.036 -41.749 -45.106 1.00 42.38 228 ALA A C 1
ATOM 1677 O O . ALA A 1 228 ? -27.380 -42.917 -44.906 1.00 42.38 228 ALA A O 1
ATOM 1678 N N . HIS A 1 229 ? -25.755 -41.410 -45.236 1.00 37.38 229 HIS A N 1
ATOM 1679 C CA . HIS A 1 229 ? -24.656 -42.321 -44.950 1.00 37.38 229 HIS A CA 1
ATOM 1680 C C . HIS A 1 229 ? -24.387 -42.353 -43.445 1.00 37.38 229 HIS A C 1
ATOM 1682 O O . HIS A 1 229 ? -23.946 -41.370 -42.855 1.00 37.38 229 HIS A O 1
ATOM 1688 N N . THR A 1 230 ? -24.596 -43.516 -42.826 1.00 44.94 230 THR A N 1
ATOM 1689 C CA . THR A 1 230 ? -24.165 -43.779 -41.451 1.00 44.94 230 THR A CA 1
ATOM 1690 C C . THR A 1 230 ? -22.639 -43.823 -41.394 1.00 44.94 230 THR A C 1
ATOM 1692 O O . THR A 1 230 ? -22.005 -44.846 -41.666 1.00 44.94 230 THR A O 1
ATOM 1695 N N . TRP A 1 231 ? -22.034 -42.681 -41.070 1.00 39.22 231 TRP A N 1
ATOM 1696 C CA . TRP A 1 231 ? -20.587 -42.537 -40.971 1.00 39.22 231 TRP A CA 1
ATOM 1697 C C . TRP A 1 231 ? -20.074 -43.347 -39.777 1.00 39.22 231 TRP A C 1
ATOM 1699 O O . TRP A 1 231 ? -20.145 -42.919 -38.630 1.00 39.22 231 TRP A O 1
ATOM 1709 N N . ARG A 1 232 ? -19.579 -44.561 -40.040 1.00 48.56 232 ARG A N 1
ATOM 1710 C CA . ARG A 1 232 ? -18.786 -45.312 -39.064 1.00 48.56 232 ARG A CA 1
ATOM 1711 C C . ARG A 1 232 ? -17.359 -44.765 -39.124 1.00 48.56 232 ARG A C 1
ATOM 1713 O O . ARG A 1 232 ? -16.679 -45.062 -40.111 1.00 48.56 232 ARG A O 1
ATOM 1720 N N . PRO A 1 233 ? -16.887 -43.990 -38.127 1.00 43.81 233 PRO A N 1
ATOM 1721 C CA . PRO A 1 233 ? -15.517 -43.503 -38.135 1.00 43.81 233 PRO A CA 1
ATOM 1722 C C . PRO A 1 233 ? -14.568 -44.700 -38.183 1.00 43.81 233 PRO A C 1
ATOM 1724 O O . PRO A 1 233 ? -14.677 -45.648 -37.400 1.00 43.81 233 PRO A O 1
ATOM 1727 N N . THR A 1 234 ? -13.638 -44.684 -39.136 1.00 55.72 234 THR A N 1
ATOM 1728 C CA . THR A 1 234 ? -12.587 -45.706 -39.175 1.00 55.72 234 THR A CA 1
ATOM 1729 C C . THR A 1 234 ? -11.728 -45.590 -37.915 1.00 55.72 234 THR A C 1
ATOM 1731 O O . THR A 1 234 ? -11.613 -44.506 -37.345 1.00 55.72 234 THR A O 1
ATOM 1734 N N . ARG A 1 235 ? -11.075 -46.680 -37.477 1.00 61.94 235 ARG A N 1
ATOM 1735 C CA . ARG A 1 235 ? -10.249 -46.664 -36.248 1.00 61.94 235 ARG A CA 1
ATOM 1736 C C . ARG A 1 235 ? -9.238 -45.506 -36.205 1.00 61.94 235 ARG A C 1
ATOM 1738 O O . ARG A 1 235 ? -8.996 -44.976 -35.132 1.00 61.94 235 ARG A O 1
ATOM 1745 N N . ARG A 1 236 ? -8.696 -45.084 -37.355 1.00 60.62 236 ARG A N 1
ATOM 1746 C CA . ARG A 1 236 ? -7.791 -43.924 -37.453 1.00 60.62 236 ARG A CA 1
ATOM 1747 C C . ARG A 1 236 ? -8.479 -42.607 -37.087 1.00 60.62 236 ARG A C 1
ATOM 1749 O O . ARG A 1 236 ? -7.916 -41.829 -36.334 1.00 60.62 236 ARG A O 1
ATOM 1756 N N . THR A 1 237 ? -9.701 -42.389 -37.566 1.00 59.66 237 THR A N 1
ATOM 1757 C CA . THR A 1 237 ? -10.508 -41.202 -37.247 1.00 59.66 237 THR A CA 1
ATOM 1758 C C . THR A 1 237 ? -10.829 -41.123 -35.753 1.00 59.66 237 THR A C 1
ATOM 1760 O O . THR A 1 237 ? -10.755 -40.052 -35.165 1.00 59.66 237 THR A O 1
ATOM 1763 N N . LEU A 1 238 ? -11.138 -42.265 -35.129 1.00 64.06 238 LEU A N 1
ATOM 1764 C CA . LEU A 1 238 ? -11.429 -42.336 -33.696 1.00 64.06 238 LEU A CA 1
ATOM 1765 C C . LEU A 1 238 ? -10.175 -42.096 -32.834 1.00 64.06 238 LEU A C 1
ATOM 1767 O O . LEU A 1 238 ? -10.269 -41.429 -31.813 1.00 64.06 238 LEU A O 1
ATOM 1771 N N . VAL A 1 239 ? -8.999 -42.563 -33.272 1.00 71.06 239 VAL A N 1
ATOM 1772 C CA . VAL A 1 239 ? -7.713 -42.247 -32.618 1.00 71.06 239 VAL A CA 1
ATOM 1773 C C . VAL A 1 239 ? -7.373 -40.757 -32.729 1.00 71.06 239 VAL A C 1
ATOM 1775 O O . VAL A 1 239 ? -6.964 -40.171 -31.737 1.00 71.06 239 VAL A O 1
ATOM 1778 N N . VAL A 1 240 ? -7.587 -40.125 -33.890 1.00 68.62 240 VAL A N 1
ATOM 1779 C CA . VAL A 1 240 ? -7.361 -38.674 -34.057 1.00 68.62 240 VAL A CA 1
ATOM 1780 C C . VAL A 1 240 ? -8.315 -37.852 -33.184 1.00 68.62 240 VAL A C 1
ATOM 1782 O O . VAL A 1 240 ? -7.871 -36.910 -32.540 1.00 68.62 240 VAL A O 1
ATOM 1785 N N . LEU A 1 241 ? -9.596 -38.229 -33.100 1.00 64.06 241 LEU A N 1
ATOM 1786 C CA . LEU A 1 241 ? -10.560 -37.554 -32.223 1.00 64.06 241 LEU A CA 1
ATOM 1787 C C . LEU A 1 241 ? -10.227 -37.726 -30.734 1.00 64.06 241 LEU A C 1
ATOM 1789 O O . LEU A 1 241 ? -10.355 -36.767 -29.983 1.00 64.06 241 LEU A O 1
ATOM 1793 N N . LEU A 1 242 ? -9.766 -38.907 -30.307 1.00 69.44 242 LEU A N 1
ATOM 1794 C CA . LEU A 1 242 ? -9.313 -39.126 -28.928 1.00 69.44 242 LEU A CA 1
ATOM 1795 C C . LEU A 1 242 ? -8.030 -38.348 -28.608 1.00 69.44 242 LEU A C 1
ATOM 1797 O O . LEU A 1 242 ? -7.932 -37.781 -27.527 1.00 69.44 242 LEU A O 1
ATOM 1801 N N . ALA A 1 243 ? -7.075 -38.279 -29.540 1.00 72.12 243 ALA A N 1
ATOM 1802 C CA . ALA A 1 243 ? -5.857 -37.489 -29.367 1.00 72.12 243 ALA A CA 1
ATOM 1803 C C . ALA A 1 243 ? -6.157 -35.982 -29.294 1.00 72.12 243 ALA A C 1
ATOM 1805 O O . ALA A 1 243 ? -5.614 -35.298 -28.434 1.00 72.12 243 ALA A O 1
ATOM 1806 N N . ALA A 1 244 ? -7.062 -35.477 -30.139 1.00 69.00 244 ALA A N 1
ATOM 1807 C CA . ALA A 1 244 ? -7.508 -34.086 -30.089 1.00 69.00 244 ALA A CA 1
ATOM 1808 C C . ALA A 1 244 ? -8.279 -33.772 -28.795 1.00 69.00 244 ALA A C 1
ATOM 1810 O O . ALA A 1 244 ? -8.020 -32.753 -28.167 1.00 69.00 244 ALA A O 1
ATOM 1811 N N . ALA A 1 245 ? -9.176 -34.662 -28.356 1.00 72.06 245 ALA A N 1
ATOM 1812 C CA . ALA A 1 245 ? -9.893 -34.499 -27.092 1.00 72.06 245 ALA A CA 1
ATOM 1813 C C . ALA A 1 245 ? -8.946 -34.521 -25.880 1.00 72.06 245 ALA A C 1
ATOM 1815 O O . ALA A 1 245 ? -9.118 -33.714 -24.975 1.00 72.06 245 ALA A O 1
ATOM 1816 N N . ALA A 1 246 ? -7.928 -35.389 -25.881 1.00 74.00 246 ALA A N 1
ATOM 1817 C CA . ALA A 1 246 ? -6.900 -35.414 -24.841 1.00 74.00 246 ALA A CA 1
ATOM 1818 C C . ALA A 1 246 ? -6.037 -34.141 -24.849 1.00 74.00 246 ALA A C 1
ATOM 1820 O O . ALA A 1 246 ? -5.784 -33.581 -23.790 1.00 74.00 246 ALA A O 1
ATOM 1821 N N . ALA A 1 247 ? -5.643 -33.646 -26.028 1.00 72.94 247 ALA A N 1
ATOM 1822 C CA . ALA A 1 247 ? -4.900 -32.394 -26.150 1.00 72.94 247 ALA A CA 1
ATOM 1823 C C . ALA A 1 247 ? -5.707 -31.198 -25.619 1.00 72.94 247 ALA A C 1
ATOM 1825 O O . ALA A 1 247 ? -5.183 -30.426 -24.828 1.00 72.94 247 ALA A O 1
ATOM 1826 N N . VAL A 1 248 ? -6.994 -31.083 -25.970 1.00 72.94 248 VAL A N 1
ATOM 1827 C CA . VAL A 1 248 ? -7.885 -30.031 -25.443 1.00 72.94 248 VAL A CA 1
ATOM 1828 C C . VAL A 1 248 ? -8.108 -30.186 -23.934 1.00 72.94 248 VAL A C 1
ATOM 1830 O O . VAL A 1 248 ? -8.084 -29.192 -23.217 1.00 72.94 248 VAL A O 1
ATOM 1833 N N . ALA A 1 249 ? -8.271 -31.413 -23.431 1.00 73.56 249 ALA A N 1
ATOM 1834 C CA . ALA A 1 249 ? -8.465 -31.677 -22.003 1.00 73.56 249 ALA A CA 1
ATOM 1835 C C . ALA A 1 249 ? -7.227 -31.382 -21.134 1.00 73.56 249 ALA A C 1
ATOM 1837 O O . ALA A 1 249 ? -7.380 -31.234 -19.928 1.00 73.56 249 ALA A O 1
ATOM 1838 N N . VAL A 1 250 ? -6.030 -31.290 -21.725 1.00 77.69 250 VAL A N 1
ATOM 1839 C CA . VAL A 1 250 ? -4.801 -30.840 -21.045 1.00 77.69 250 VAL A CA 1
ATOM 1840 C C . VAL A 1 250 ? -4.558 -29.346 -21.280 1.00 77.69 250 VAL A C 1
ATOM 1842 O O . VAL A 1 250 ? -4.249 -28.621 -20.342 1.00 77.69 250 VAL A O 1
ATOM 1845 N N . ALA A 1 251 ? -4.753 -28.861 -22.508 1.00 69.75 251 ALA A N 1
ATOM 1846 C CA . ALA A 1 251 ? -4.522 -27.464 -22.859 1.00 69.75 251 ALA A CA 1
ATOM 1847 C C . ALA A 1 251 ? -5.504 -26.506 -22.170 1.00 69.75 251 ALA A C 1
ATOM 1849 O O . ALA A 1 251 ? -5.078 -25.453 -21.719 1.00 69.75 251 ALA A O 1
ATOM 1850 N N . VAL A 1 252 ? -6.792 -26.853 -22.046 1.00 70.69 252 VAL A N 1
ATOM 1851 C CA . VAL A 1 252 ? -7.778 -25.961 -21.408 1.00 70.69 252 VAL A CA 1
ATOM 1852 C C . VAL A 1 252 ? -7.457 -25.722 -19.926 1.00 70.69 252 VAL A C 1
ATOM 1854 O O . VAL A 1 252 ? -7.395 -24.554 -19.563 1.00 70.69 252 VAL A O 1
ATOM 1857 N N . PRO A 1 253 ? -7.176 -26.734 -19.077 1.00 69.44 253 PRO A N 1
ATOM 1858 C CA . PRO A 1 253 ? -6.725 -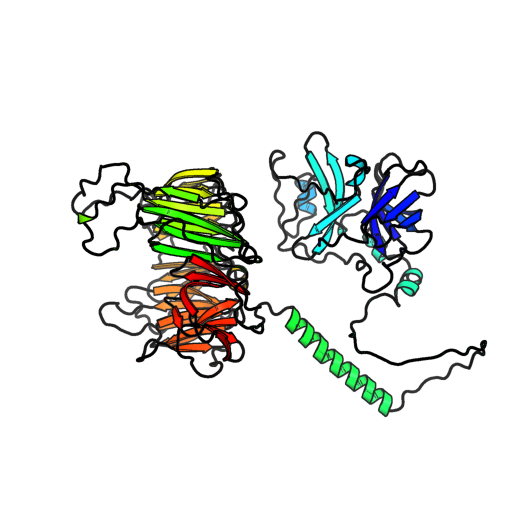26.494 -17.704 1.00 69.44 253 PRO A CA 1
ATOM 1859 C C . PRO A 1 253 ? -5.401 -25.732 -17.598 1.00 69.44 253 PRO A C 1
ATOM 1861 O O . PRO A 1 253 ? -5.278 -24.891 -16.718 1.00 69.44 253 PRO A O 1
ATOM 1864 N N . LEU A 1 254 ? -4.428 -25.979 -18.486 1.00 67.50 254 LEU A N 1
ATOM 1865 C CA . LEU A 1 254 ? -3.154 -25.247 -18.470 1.00 67.50 254 LEU A CA 1
ATOM 1866 C C . LEU A 1 254 ? -3.328 -23.774 -18.859 1.00 67.50 254 LEU A C 1
ATOM 1868 O O . LEU A 1 254 ? -2.777 -22.905 -18.198 1.00 67.50 254 LEU A O 1
ATOM 1872 N N . VAL A 1 255 ? -4.132 -23.487 -19.885 1.00 64.44 255 VAL A N 1
ATOM 1873 C CA . VAL A 1 255 ? -4.481 -22.117 -20.296 1.00 64.44 255 VAL A CA 1
ATOM 1874 C C . VAL A 1 255 ? -5.333 -21.427 -19.227 1.00 64.44 255 VAL A C 1
ATOM 1876 O O . VAL A 1 255 ? -5.134 -20.251 -18.953 1.00 64.44 255 VAL A O 1
ATOM 1879 N N . TRP A 1 256 ? -6.254 -22.153 -18.590 1.00 68.62 256 TRP A N 1
ATOM 1880 C CA . TRP A 1 256 ? -7.069 -21.640 -17.488 1.00 68.62 256 TRP A CA 1
ATOM 1881 C C . TRP A 1 256 ? -6.219 -21.317 -16.256 1.00 68.62 256 TRP A C 1
ATOM 1883 O O . TRP A 1 256 ? -6.388 -20.243 -15.694 1.00 68.62 256 TRP A O 1
ATOM 1893 N N . LYS A 1 257 ? -5.260 -22.184 -15.888 1.00 66.88 257 LYS A N 1
ATOM 1894 C CA . LYS A 1 257 ? -4.264 -21.883 -14.849 1.00 66.88 257 LYS A CA 1
ATOM 1895 C C . LYS A 1 257 ? -3.447 -20.650 -15.244 1.00 66.88 257 LYS A C 1
ATOM 1897 O O . LYS A 1 257 ? -3.430 -19.691 -14.498 1.00 66.88 257 LYS A O 1
ATOM 1902 N N . PHE A 1 258 ? -2.875 -20.620 -16.447 1.00 63.56 258 PHE A N 1
ATOM 1903 C CA . PHE A 1 258 ? -2.049 -19.507 -16.941 1.00 63.56 258 PHE A CA 1
ATOM 1904 C C . PHE A 1 258 ? -2.748 -18.132 -16.954 1.00 63.56 258 PHE A C 1
ATOM 1906 O O . PHE A 1 258 ? -2.077 -17.109 -16.859 1.00 63.56 258 PHE A O 1
ATOM 1913 N N . PHE A 1 259 ? -4.079 -18.088 -17.089 1.00 64.50 259 PHE A N 1
ATOM 1914 C CA . PHE A 1 259 ? -4.863 -16.846 -17.041 1.00 64.50 259 PHE A CA 1
ATOM 1915 C C . PHE A 1 259 ? -5.481 -16.526 -15.670 1.00 64.50 259 PHE A C 1
ATOM 1917 O O . PHE A 1 259 ? -6.083 -15.462 -15.541 1.00 64.50 259 PHE A O 1
ATOM 1924 N N . LEU A 1 260 ? -5.372 -17.421 -14.684 1.00 70.94 260 LEU A N 1
ATOM 1925 C CA . LEU A 1 260 ? -5.852 -17.211 -13.310 1.00 70.94 260 LEU A CA 1
ATOM 1926 C C . LEU A 1 260 ? -4.740 -17.269 -12.255 1.00 70.94 260 LEU A C 1
ATOM 1928 O O . LEU A 1 260 ? -5.044 -17.125 -11.080 1.00 70.94 260 LEU A O 1
ATOM 1932 N N . ASP A 1 261 ? -3.492 -17.514 -12.648 1.00 75.56 261 ASP A N 1
ATOM 1933 C CA . ASP A 1 261 ? -2.336 -17.455 -11.757 1.00 75.56 261 ASP A CA 1
ATOM 1934 C C . ASP A 1 261 ? -2.028 -15.973 -11.467 1.00 75.56 261 ASP A C 1
ATOM 1936 O O . ASP A 1 261 ? -1.623 -15.270 -12.401 1.00 75.56 261 ASP A O 1
ATOM 1940 N N . PRO A 1 262 ? -2.266 -15.459 -10.243 1.00 72.62 262 PRO A N 1
ATOM 1941 C CA . PRO A 1 262 ? -1.991 -14.057 -9.930 1.00 72.62 262 PRO A CA 1
ATOM 1942 C C . PRO A 1 262 ? -0.477 -13.801 -9.854 1.00 72.62 262 PRO A C 1
ATOM 1944 O O . PRO A 1 262 ? -0.015 -12.705 -10.137 1.00 72.62 262 PRO A O 1
ATOM 1947 N N . TYR A 1 263 ? 0.311 -14.846 -9.594 1.00 83.38 263 TYR A N 1
ATOM 1948 C CA . TYR A 1 263 ? 1.767 -14.827 -9.445 1.00 83.38 263 TYR A CA 1
ATOM 1949 C C . TYR A 1 263 ? 2.511 -14.895 -10.778 1.00 83.38 263 TYR A C 1
ATOM 1951 O O . TYR A 1 263 ? 3.631 -15.397 -10.849 1.00 83.38 263 TYR A O 1
ATOM 1959 N N . ARG A 1 264 ? 1.875 -14.518 -11.889 1.00 84.06 264 ARG A N 1
ATOM 1960 C CA . ARG A 1 264 ? 2.416 -14.813 -13.216 1.00 84.06 264 ARG A CA 1
ATOM 1961 C C . ARG A 1 264 ? 3.691 -14.008 -13.487 1.00 84.06 264 ARG A C 1
ATOM 1963 O O . ARG A 1 264 ? 3.615 -12.822 -13.790 1.00 84.06 264 ARG A O 1
ATOM 1970 N N . GLN A 1 265 ? 4.821 -14.710 -13.592 1.00 89.62 265 GLN A N 1
ATOM 1971 C CA . GLN A 1 265 ? 6.046 -14.162 -14.173 1.00 89.62 265 GLN A CA 1
ATOM 1972 C C . GLN A 1 265 ? 5.780 -13.572 -15.567 1.00 89.62 265 GLN A C 1
ATOM 1974 O O . GLN A 1 265 ? 5.225 -14.224 -16.469 1.00 89.62 265 GLN A O 1
ATOM 1979 N N . ARG A 1 266 ? 6.182 -12.314 -15.743 1.00 89.62 266 ARG A N 1
ATOM 1980 C CA . ARG A 1 266 ? 6.060 -11.566 -16.995 1.00 89.62 266 ARG A CA 1
ATOM 1981 C C . ARG A 1 266 ? 7.447 -11.291 -17.575 1.00 89.62 266 ARG A C 1
ATOM 1983 O O . ARG A 1 266 ? 8.378 -11.046 -16.813 1.00 89.62 266 ARG A O 1
ATOM 1990 N N . PRO A 1 267 ? 7.602 -11.339 -18.912 1.00 92.12 267 PRO A N 1
ATOM 1991 C CA . PRO A 1 267 ? 8.861 -10.962 -19.537 1.00 92.12 267 PRO A CA 1
ATOM 1992 C C . PRO A 1 267 ? 9.185 -9.498 -19.224 1.00 92.12 267 PRO A C 1
ATOM 1994 O O . PRO A 1 267 ? 8.278 -8.692 -19.011 1.00 92.12 267 PRO A O 1
ATOM 1997 N N . PHE A 1 268 ? 10.473 -9.182 -19.215 1.00 96.19 268 PHE A N 1
ATOM 1998 C CA . PHE A 1 268 ? 10.986 -7.819 -19.185 1.00 96.19 268 PHE A CA 1
ATOM 1999 C C . PHE A 1 268 ? 11.376 -7.389 -20.605 1.00 96.19 268 PHE A C 1
ATOM 2001 O O . PHE A 1 268 ? 11.879 -8.204 -21.384 1.00 96.19 268 PHE A O 1
ATOM 2008 N N . ASP A 1 269 ? 11.148 -6.120 -20.920 1.00 95.94 269 ASP A N 1
ATOM 2009 C CA . ASP A 1 269 ? 11.703 -5.421 -22.079 1.00 95.94 269 ASP A CA 1
ATOM 2010 C C . ASP A 1 269 ? 12.927 -4.570 -21.649 1.00 95.94 269 ASP A C 1
ATOM 2012 O O . ASP A 1 269 ? 13.311 -4.558 -20.481 1.00 95.94 269 ASP A O 1
ATOM 2016 N N . GLU A 1 270 ? 13.583 -3.887 -22.592 1.00 96.06 270 GLU A N 1
ATOM 2017 C CA . GLU A 1 270 ? 14.682 -2.941 -22.305 1.00 96.06 270 GLU A CA 1
ATOM 2018 C C . GLU A 1 270 ? 14.161 -1.736 -21.490 1.00 96.06 270 GLU A C 1
ATOM 2020 O O . GLU A 1 270 ? 13.014 -1.319 -21.677 1.00 96.06 270 GLU A O 1
ATOM 2025 N N . LEU A 1 271 ? 14.980 -1.168 -20.592 1.00 97.00 271 LEU A N 1
ATOM 2026 C CA . LEU A 1 271 ? 14.576 -0.006 -19.793 1.00 97.00 271 LEU A CA 1
ATOM 2027 C C . LEU A 1 271 ? 14.454 1.230 -20.695 1.00 97.00 271 LEU A C 1
ATOM 2029 O O . LEU A 1 271 ? 15.450 1.746 -21.203 1.00 97.00 271 LEU A O 1
ATOM 2033 N N . GLU A 1 272 ? 13.241 1.748 -20.867 1.00 97.19 272 GLU A N 1
ATOM 2034 C CA . GLU A 1 272 ? 12.987 2.936 -21.687 1.00 97.19 272 GLU A CA 1
ATOM 2035 C C . GLU A 1 272 ? 12.427 4.078 -20.832 1.00 97.19 272 GLU A C 1
ATOM 2037 O O . GLU A 1 272 ? 11.453 3.889 -20.101 1.00 97.19 272 GLU A O 1
ATOM 2042 N N . SER A 1 273 ? 12.992 5.287 -20.940 1.00 95.62 273 SER A N 1
ATOM 2043 C CA . SER A 1 273 ? 12.413 6.458 -20.270 1.00 95.62 273 SER A CA 1
ATOM 2044 C C . SER A 1 273 ? 11.080 6.835 -20.921 1.00 95.62 273 SER A C 1
ATOM 2046 O O . SER A 1 273 ? 10.944 6.864 -22.149 1.00 95.62 273 SER A O 1
ATOM 2048 N N . VAL A 1 274 ? 10.071 7.112 -20.096 1.00 94.12 274 VAL A N 1
ATOM 2049 C CA . VAL A 1 274 ? 8.714 7.424 -20.570 1.00 94.12 274 VAL A CA 1
ATOM 2050 C C . VAL A 1 274 ? 8.639 8.872 -21.071 1.00 94.12 274 VAL A C 1
ATOM 2052 O O . VAL A 1 274 ? 8.031 9.147 -22.108 1.00 94.12 274 VAL A O 1
ATOM 2055 N N . ALA A 1 275 ? 9.348 9.770 -20.385 1.00 93.00 275 ALA A N 1
ATOM 2056 C CA . ALA A 1 275 ? 9.535 11.172 -20.741 1.00 93.00 275 ALA A CA 1
ATOM 2057 C C . ALA A 1 275 ? 11.010 11.598 -20.591 1.00 93.00 275 ALA A C 1
ATOM 2059 O O . ALA A 1 275 ? 11.915 10.774 -20.423 1.00 93.00 275 ALA A O 1
ATOM 2060 N N . THR A 1 276 ? 11.249 12.906 -20.689 1.00 93.12 276 THR A N 1
ATOM 2061 C CA . THR A 1 276 ? 12.414 13.566 -20.085 1.00 93.12 276 THR A CA 1
ATOM 2062 C C . THR A 1 276 ? 12.207 13.690 -18.579 1.00 93.12 276 THR A C 1
ATOM 2064 O O . THR A 1 276 ? 11.067 13.901 -18.167 1.00 93.12 276 THR A O 1
ATOM 2067 N N . GLY A 1 277 ? 13.286 13.641 -17.795 1.00 92.62 277 GLY A N 1
ATOM 2068 C CA . GLY A 1 277 ? 13.238 13.906 -16.359 1.00 92.62 277 GLY A CA 1
ATOM 2069 C C . GLY A 1 277 ? 12.596 15.250 -16.005 1.00 92.62 277 GLY A C 1
ATOM 2070 O O . GLY A 1 277 ? 12.534 16.177 -16.824 1.00 92.62 277 GLY A O 1
ATOM 2071 N N . ILE A 1 278 ? 12.091 15.319 -14.780 1.00 95.75 278 ILE A N 1
ATOM 2072 C CA . ILE A 1 278 ? 11.501 16.505 -14.168 1.00 95.75 278 ILE A CA 1
ATOM 2073 C C . ILE A 1 278 ? 12.554 17.095 -13.230 1.00 95.75 278 ILE A C 1
ATOM 2075 O O . ILE A 1 278 ? 12.928 16.448 -12.254 1.00 95.75 278 ILE A O 1
ATOM 2079 N N . ASP A 1 279 ? 13.015 18.311 -13.531 1.00 96.25 279 ASP A N 1
ATOM 2080 C CA . ASP A 1 279 ? 13.957 19.055 -12.688 1.00 96.25 279 ASP A CA 1
ATOM 2081 C C . ASP A 1 279 ? 13.437 19.149 -11.234 1.00 96.25 279 ASP A C 1
ATOM 2083 O O . ASP A 1 279 ? 12.236 19.356 -11.008 1.00 96.25 279 ASP A O 1
ATOM 2087 N N . TYR A 1 280 ? 14.339 19.061 -10.251 1.00 95.69 280 TYR A N 1
ATOM 2088 C CA . TYR A 1 280 ? 14.022 19.379 -8.856 1.00 95.69 280 TYR A CA 1
ATOM 2089 C C . TYR A 1 280 ? 13.573 20.838 -8.689 1.00 95.69 280 TYR A C 1
ATOM 2091 O O . TYR A 1 280 ? 13.903 21.727 -9.480 1.00 95.69 280 TYR A O 1
ATOM 2099 N N . ALA A 1 281 ? 12.810 21.090 -7.628 1.00 93.75 281 ALA A N 1
ATOM 2100 C CA . ALA A 1 281 ? 12.413 22.431 -7.214 1.00 93.75 281 ALA A CA 1
ATOM 2101 C C . ALA A 1 281 ? 13.526 23.180 -6.461 1.00 93.75 281 ALA A C 1
ATOM 2103 O O . ALA A 1 281 ? 13.508 24.413 -6.448 1.00 93.75 281 ALA A O 1
ATOM 2104 N N . ASP A 1 282 ? 14.467 22.438 -5.871 1.00 91.75 282 ASP A N 1
ATOM 2105 C CA . ASP A 1 282 ? 15.648 22.937 -5.169 1.00 91.75 282 ASP A CA 1
ATOM 2106 C C . ASP A 1 282 ? 16.936 22.376 -5.798 1.00 91.75 282 ASP A C 1
ATOM 2108 O O . ASP A 1 282 ? 16.912 21.310 -6.412 1.00 91.75 282 ASP A O 1
ATOM 2112 N N . ASP A 1 283 ? 18.051 23.101 -5.677 1.00 88.81 283 ASP A N 1
ATOM 2113 C CA . ASP A 1 283 ? 19.337 22.724 -6.295 1.00 88.81 283 ASP A CA 1
ATOM 2114 C C . ASP A 1 283 ? 20.102 21.631 -5.497 1.00 88.81 283 ASP A C 1
ATOM 2116 O O . ASP A 1 283 ? 21.123 21.142 -5.985 1.00 88.81 283 ASP A O 1
ATOM 2120 N N . ASP A 1 284 ? 19.649 21.278 -4.285 1.00 87.06 284 ASP A N 1
ATOM 2121 C CA . ASP A 1 284 ? 20.298 20.332 -3.357 1.00 87.06 284 ASP A CA 1
ATOM 2122 C C . ASP A 1 284 ? 19.236 19.448 -2.646 1.00 87.06 284 ASP A C 1
ATOM 2124 O O . ASP A 1 284 ? 18.900 19.680 -1.477 1.00 87.06 284 ASP A O 1
ATOM 2128 N N . PRO A 1 285 ? 18.623 18.483 -3.371 1.00 88.12 285 PRO A N 1
ATOM 2129 C CA . PRO A 1 285 ? 17.610 17.573 -2.830 1.00 88.12 285 PRO A CA 1
ATOM 2130 C C . PRO A 1 285 ? 18.194 16.649 -1.751 1.00 88.12 285 PRO A C 1
ATOM 2132 O O . PRO A 1 285 ? 19.410 16.459 -1.652 1.00 88.12 285 PRO A O 1
ATOM 2135 N N . GLY A 1 286 ? 17.322 16.109 -0.893 1.00 86.38 286 GLY A N 1
ATOM 2136 C CA . GLY A 1 286 ? 17.756 15.547 0.381 1.00 86.38 286 GLY A CA 1
ATOM 2137 C C . GLY A 1 286 ? 17.285 14.152 0.750 1.00 86.38 286 GLY A C 1
ATOM 2138 O O . GLY A 1 286 ? 17.751 13.181 0.172 1.00 86.38 286 GLY A O 1
ATOM 2139 N N . PHE A 1 287 ? 16.477 14.020 1.804 1.00 77.88 287 PHE A N 1
ATOM 2140 C CA . PHE A 1 287 ? 15.783 12.751 2.043 1.00 77.88 287 PHE A CA 1
ATOM 2141 C C . PHE A 1 287 ? 14.809 12.515 0.889 1.00 77.88 287 PHE A C 1
ATOM 2143 O O . PHE A 1 287 ? 14.202 13.477 0.427 1.00 77.88 287 PHE A O 1
ATOM 2150 N N . GLU A 1 288 ? 14.675 11.271 0.431 1.00 85.06 288 GLU A N 1
ATOM 2151 C CA . GLU A 1 288 ? 14.019 10.921 -0.833 1.00 85.06 288 GLU A CA 1
ATOM 2152 C C . GLU A 1 288 ? 13.094 9.707 -0.674 1.00 85.06 288 GLU A C 1
ATOM 2154 O O . GLU A 1 288 ? 13.564 8.580 -0.518 1.00 85.06 288 GLU A O 1
ATOM 2159 N N . GLU A 1 289 ? 11.781 9.913 -0.791 1.00 92.94 289 GLU A N 1
ATOM 2160 C CA . GLU A 1 289 ? 10.777 8.843 -0.837 1.00 92.94 289 GLU A CA 1
ATOM 2161 C C . GLU A 1 289 ? 10.066 8.812 -2.198 1.00 92.94 289 GLU A C 1
ATOM 2163 O O . GLU A 1 289 ? 9.757 9.850 -2.794 1.00 92.94 289 GLU A O 1
ATOM 2168 N N . ILE A 1 290 ? 9.771 7.606 -2.690 1.00 94.00 290 ILE A N 1
ATOM 2169 C CA . ILE A 1 290 ? 9.030 7.390 -3.937 1.00 94.00 290 ILE A CA 1
ATOM 2170 C C . ILE A 1 290 ? 7.910 6.383 -3.687 1.00 94.00 290 ILE A C 1
ATOM 2172 O O . ILE A 1 290 ? 8.173 5.228 -3.346 1.00 94.00 290 ILE A O 1
ATOM 2176 N N . TYR A 1 291 ? 6.677 6.795 -3.969 1.00 93.12 291 TYR A N 1
ATOM 2177 C CA . TYR A 1 291 ? 5.500 5.929 -4.008 1.00 93.12 291 TYR A CA 1
ATOM 2178 C C . TYR A 1 291 ? 5.057 5.781 -5.461 1.00 93.12 291 TYR A C 1
ATOM 2180 O O . TYR A 1 291 ? 4.869 6.781 -6.155 1.00 93.12 291 TYR A O 1
ATOM 2188 N N . LEU A 1 292 ? 4.903 4.548 -5.942 1.00 91.12 292 LEU A N 1
ATOM 2189 C CA . LEU A 1 292 ? 4.586 4.264 -7.342 1.00 91.12 292 LEU A CA 1
ATOM 2190 C C . LEU A 1 292 ? 3.436 3.260 -7.444 1.00 91.12 292 LEU A C 1
ATOM 2192 O O . LEU A 1 292 ? 3.621 2.071 -7.201 1.00 91.12 292 LEU A O 1
ATOM 2196 N N . ALA A 1 293 ? 2.271 3.750 -7.862 1.00 84.88 293 ALA A N 1
ATOM 2197 C CA . ALA A 1 293 ? 1.116 2.938 -8.226 1.00 84.88 293 ALA A CA 1
ATOM 2198 C C . ALA A 1 293 ? 1.106 2.652 -9.744 1.00 84.88 293 ALA A C 1
ATOM 2200 O O . ALA A 1 293 ? 2.027 3.017 -10.483 1.00 84.88 293 ALA A O 1
ATOM 2201 N N . GLN A 1 294 ? 0.051 1.999 -10.245 1.00 78.94 294 GLN A N 1
ATOM 2202 C CA . GLN A 1 294 ? -0.037 1.610 -11.663 1.00 78.94 294 GLN A CA 1
ATOM 2203 C C . GLN A 1 294 ? -0.129 2.795 -12.644 1.00 78.94 294 GLN A C 1
ATOM 2205 O O . GLN A 1 294 ? 0.407 2.700 -13.748 1.00 78.94 294 GLN A O 1
ATOM 2210 N N . ASP A 1 295 ? -0.819 3.887 -12.290 1.00 87.50 295 ASP A N 1
ATOM 2211 C CA . ASP A 1 295 ? -1.024 5.048 -13.175 1.00 87.50 295 ASP A CA 1
ATOM 2212 C C . ASP A 1 295 ? -0.419 6.369 -12.663 1.00 87.50 295 ASP A C 1
ATOM 2214 O O . ASP A 1 295 ? -0.332 7.335 -13.425 1.00 87.50 295 ASP A O 1
ATOM 2218 N N . HIS A 1 296 ? 0.086 6.409 -11.429 1.00 91.31 296 HIS A N 1
ATOM 2219 C CA . HIS A 1 296 ? 0.648 7.612 -10.818 1.00 91.31 296 HIS A CA 1
ATOM 2220 C C . HIS A 1 296 ? 1.848 7.319 -9.905 1.00 91.31 296 HIS A C 1
ATOM 2222 O O . HIS A 1 296 ? 1.962 6.245 -9.318 1.00 91.31 296 HIS A O 1
ATOM 2228 N N . ALA A 1 297 ? 2.732 8.306 -9.779 1.00 95.00 297 ALA A N 1
ATOM 2229 C CA . ALA A 1 297 ? 3.863 8.319 -8.863 1.00 95.00 297 ALA A CA 1
ATOM 2230 C C . ALA A 1 297 ? 3.825 9.585 -7.995 1.00 95.00 297 ALA A C 1
ATOM 2232 O O . ALA A 1 297 ? 3.449 10.658 -8.479 1.00 95.00 297 ALA A O 1
ATOM 2233 N N . LEU A 1 298 ? 4.257 9.470 -6.743 1.00 96.50 298 LEU A N 1
ATOM 2234 C CA . LEU A 1 298 ? 4.565 10.588 -5.858 1.00 96.50 298 LEU A CA 1
ATOM 2235 C C . LEU A 1 298 ? 6.045 10.520 -5.490 1.00 96.50 298 LEU A C 1
ATOM 2237 O O . LEU A 1 298 ? 6.485 9.564 -4.856 1.00 96.50 298 LEU A O 1
ATOM 2241 N N . PHE A 1 299 ? 6.784 11.559 -5.861 1.00 97.12 299 PHE A N 1
ATOM 2242 C CA . PHE A 1 299 ? 8.121 11.820 -5.342 1.00 97.12 299 PHE A CA 1
ATOM 2243 C C . PHE A 1 299 ? 7.999 12.797 -4.171 1.00 97.12 299 PHE A C 1
ATOM 2245 O O . PHE A 1 299 ? 7.343 13.836 -4.315 1.00 97.12 299 PHE A O 1
ATOM 2252 N N . VAL A 1 300 ? 8.622 12.484 -3.038 1.00 96.62 300 VAL A N 1
ATOM 2253 C CA . VAL A 1 300 ? 8.710 13.359 -1.862 1.00 96.62 300 VAL A CA 1
ATOM 2254 C C . VAL A 1 300 ? 10.181 13.558 -1.525 1.00 96.62 300 VAL A C 1
ATOM 2256 O O . VAL A 1 300 ? 10.918 12.579 -1.430 1.00 96.62 300 VAL A O 1
ATOM 2259 N N . TYR A 1 301 ? 10.625 14.806 -1.370 1.00 95.19 301 TYR A N 1
ATOM 2260 C CA . TYR A 1 301 ? 12.004 15.087 -0.971 1.00 95.19 301 TYR A CA 1
ATOM 2261 C C . TYR A 1 301 ? 12.165 16.383 -0.174 1.00 95.19 301 TYR A C 1
ATOM 2263 O O . TYR A 1 301 ? 11.374 17.313 -0.314 1.00 95.19 301 TYR A O 1
ATOM 2271 N N . THR A 1 302 ? 13.211 16.482 0.646 1.00 92.88 302 THR A N 1
ATOM 2272 C CA . THR A 1 302 ? 13.576 17.733 1.345 1.00 92.88 302 THR A CA 1
ATOM 2273 C C . THR A 1 302 ? 14.503 18.593 0.487 1.00 92.88 302 THR A C 1
ATOM 2275 O O . THR A 1 302 ? 15.436 18.048 -0.093 1.00 92.88 302 THR A O 1
ATOM 2278 N N . GLY A 1 303 ? 14.322 19.913 0.454 1.00 90.94 303 GLY A N 1
ATOM 2279 C CA . GLY A 1 303 ? 15.315 20.850 -0.093 1.00 90.94 303 GLY A CA 1
ATOM 2280 C C . GLY A 1 303 ? 16.221 21.471 0.975 1.00 90.94 303 GLY A C 1
ATOM 2281 O O . GLY A 1 303 ? 15.994 21.322 2.180 1.00 90.94 303 GLY A O 1
ATOM 2282 N N . SER A 1 304 ? 17.221 22.227 0.522 1.00 86.12 304 SER A N 1
ATOM 2283 C CA . SER A 1 304 ? 18.221 22.925 1.347 1.00 86.12 304 SER A CA 1
ATOM 2284 C C . SER A 1 304 ? 17.670 23.986 2.311 1.00 86.12 304 SER A C 1
ATOM 2286 O O . SER A 1 304 ? 18.376 24.425 3.217 1.00 86.12 304 SER A O 1
ATOM 2288 N N . ASP A 1 305 ? 16.415 24.410 2.149 1.00 85.69 305 ASP A N 1
ATOM 2289 C CA . ASP A 1 305 ? 15.720 25.351 3.035 1.00 85.69 305 ASP A CA 1
ATOM 2290 C C . ASP A 1 305 ? 14.815 24.664 4.078 1.00 85.69 305 ASP A C 1
ATOM 2292 O O . ASP A 1 305 ? 14.016 25.335 4.733 1.00 85.69 305 ASP A O 1
ATOM 2296 N N . SER A 1 306 ? 14.932 23.338 4.236 1.00 85.12 306 SER A N 1
ATOM 2297 C CA . SER A 1 306 ? 14.025 22.492 5.030 1.00 85.12 306 SER A CA 1
ATOM 2298 C C . SER A 1 306 ? 12.564 22.494 4.545 1.00 85.12 306 SER A C 1
ATOM 2300 O O . SER A 1 306 ? 11.656 22.121 5.290 1.00 85.12 306 SER A O 1
ATOM 2302 N N . THR A 1 307 ? 12.292 22.866 3.291 1.00 91.69 307 THR A N 1
ATOM 2303 C CA . THR A 1 307 ? 10.987 22.608 2.666 1.00 91.69 307 THR A CA 1
ATOM 2304 C C . THR A 1 307 ? 10.899 21.143 2.232 1.00 91.69 307 THR A C 1
ATOM 2306 O O . THR A 1 307 ? 11.777 20.642 1.531 1.00 91.69 307 THR A O 1
ATOM 2309 N N . VAL A 1 308 ? 9.813 20.458 2.598 1.00 94.94 308 VAL A N 1
ATOM 2310 C CA . VAL A 1 308 ? 9.420 19.175 2.000 1.00 94.94 308 VAL A CA 1
ATOM 2311 C C . VAL A 1 308 ? 8.653 19.466 0.709 1.00 94.94 308 VAL A C 1
ATOM 2313 O O . VAL A 1 308 ? 7.613 20.134 0.712 1.00 94.94 308 VAL A O 1
ATOM 2316 N N . TYR A 1 309 ? 9.176 18.973 -0.405 1.00 96.69 309 TYR A N 1
ATOM 2317 C CA . TYR A 1 309 ? 8.601 19.072 -1.737 1.00 96.69 309 TYR A CA 1
ATOM 2318 C C . TYR A 1 309 ? 7.896 17.774 -2.108 1.00 96.69 309 TYR A C 1
ATOM 2320 O O . TYR A 1 309 ? 8.411 16.683 -1.882 1.00 96.69 309 TYR A O 1
ATOM 2328 N N . LEU A 1 310 ? 6.726 17.899 -2.729 1.00 97.62 310 LEU A N 1
ATOM 2329 C CA . LEU A 1 310 ? 5.964 16.778 -3.269 1.00 97.62 310 LEU A CA 1
ATOM 2330 C C . LEU A 1 310 ? 5.733 16.996 -4.771 1.00 97.62 310 LEU A C 1
ATOM 2332 O O . LEU A 1 310 ? 5.302 18.080 -5.182 1.00 97.62 310 LEU A O 1
ATOM 2336 N N . HIS A 1 311 ? 5.938 15.960 -5.583 1.00 97.00 311 HIS A N 1
ATOM 2337 C CA . HIS A 1 311 ? 5.684 15.959 -7.027 1.00 97.00 311 HIS A CA 1
ATOM 2338 C C . HIS A 1 311 ? 4.847 14.743 -7.453 1.00 97.00 311 HIS A C 1
ATOM 2340 O O . HIS A 1 311 ? 5.342 13.619 -7.491 1.00 97.00 311 HIS A O 1
ATOM 2346 N N . GLY A 1 312 ? 3.588 14.982 -7.836 1.00 96.31 312 GLY A N 1
ATOM 2347 C CA . GLY A 1 312 ? 2.730 13.988 -8.488 1.00 96.31 312 GLY A CA 1
ATOM 2348 C C . GLY A 1 312 ? 2.986 13.894 -9.997 1.00 96.31 312 GLY A C 1
ATOM 2349 O O . GLY A 1 312 ? 2.891 14.897 -10.714 1.00 96.31 312 GLY A O 1
ATOM 2350 N N . VAL A 1 313 ? 3.272 12.689 -10.491 1.00 96.50 313 VAL A N 1
ATOM 2351 C CA . VAL A 1 313 ? 3.649 12.389 -11.886 1.00 96.50 313 VAL A CA 1
ATOM 2352 C C . VAL A 1 313 ? 2.762 11.272 -12.441 1.00 96.50 313 VAL A C 1
ATOM 2354 O O . VAL A 1 313 ? 2.491 10.292 -11.756 1.00 96.50 313 VAL A O 1
ATOM 2357 N N . ASP A 1 314 ? 2.296 11.404 -13.682 1.00 95.38 314 ASP A N 1
ATOM 2358 C CA . ASP A 1 314 ? 1.531 10.360 -14.375 1.00 95.38 314 ASP A CA 1
ATOM 2359 C C . ASP A 1 314 ? 2.519 9.271 -14.824 1.00 95.38 314 ASP A C 1
ATOM 2361 O O . ASP A 1 314 ? 3.399 9.522 -15.650 1.00 95.38 314 ASP A O 1
ATOM 2365 N N . ALA A 1 315 ? 2.421 8.065 -14.257 1.00 93.38 315 ALA A N 1
ATOM 2366 C CA . ALA A 1 315 ? 3.415 7.003 -14.466 1.00 93.38 315 ALA A CA 1
ATOM 2367 C C . ALA A 1 315 ? 3.410 6.463 -15.911 1.00 93.38 315 ALA A C 1
ATOM 2369 O O . ALA A 1 315 ? 4.381 5.856 -16.381 1.00 93.38 315 ALA A O 1
ATOM 2370 N N . ASP A 1 316 ? 2.314 6.697 -16.637 1.00 93.50 316 ASP A N 1
ATOM 2371 C CA . ASP A 1 316 ? 2.090 6.194 -17.986 1.00 93.50 316 ASP A CA 1
ATOM 2372 C C . ASP A 1 316 ? 2.746 7.087 -19.059 1.00 93.50 316 ASP A C 1
ATOM 2374 O O . ASP A 1 316 ? 3.194 6.582 -20.094 1.00 93.50 316 ASP A O 1
ATOM 2378 N N . SER A 1 317 ? 2.853 8.394 -18.786 1.00 94.88 317 SER A N 1
ATOM 2379 C CA . SER A 1 317 ? 3.411 9.434 -19.663 1.00 94.88 317 SER A CA 1
ATOM 2380 C C . SER A 1 317 ? 4.685 10.111 -19.151 1.00 94.88 317 SER A C 1
ATOM 2382 O O . SER A 1 317 ? 5.372 10.736 -19.955 1.00 94.88 317 SER A O 1
ATOM 2384 N N . GLY A 1 318 ? 5.011 9.999 -17.861 1.00 94.31 318 GLY A N 1
ATOM 2385 C CA . GLY A 1 318 ? 6.114 10.716 -17.214 1.00 94.31 318 GLY A CA 1
ATOM 2386 C C . GLY A 1 318 ? 5.905 12.234 -17.115 1.00 94.31 318 GLY A C 1
ATOM 2387 O O . GLY A 1 318 ? 6.845 12.955 -16.790 1.00 94.31 318 GLY A O 1
ATOM 2388 N N . GLU A 1 319 ? 4.707 12.748 -17.421 1.00 95.12 319 GLU A N 1
ATOM 2389 C CA . GLU A 1 319 ? 4.386 14.173 -17.288 1.00 95.12 319 GLU A CA 1
ATOM 2390 C C . GLU A 1 319 ? 3.930 14.497 -15.851 1.00 95.12 319 GLU A C 1
ATOM 2392 O O . GLU A 1 319 ? 3.171 13.749 -15.234 1.00 95.12 319 GLU A O 1
ATOM 2397 N N . SER A 1 320 ? 4.363 15.644 -15.314 1.00 95.06 320 SER A N 1
ATOM 2398 C CA . SER A 1 320 ? 3.880 16.153 -14.021 1.00 95.06 320 SER A CA 1
ATOM 2399 C C . SER A 1 320 ? 2.365 16.380 -14.066 1.00 95.06 320 SER A C 1
ATOM 2401 O O . SER A 1 320 ? 1.880 17.178 -14.876 1.00 95.06 320 SER A O 1
ATOM 2403 N N . ILE A 1 321 ? 1.622 15.732 -13.165 1.00 93.88 321 ILE A N 1
ATOM 2404 C CA . ILE A 1 321 ? 0.173 15.937 -12.989 1.00 93.88 321 ILE A CA 1
ATOM 2405 C C . ILE A 1 321 ? -0.064 17.370 -12.500 1.00 93.88 321 ILE A C 1
ATOM 2407 O O . ILE A 1 321 ? -0.990 18.066 -12.930 1.00 93.88 321 ILE A O 1
ATOM 2411 N N . TRP A 1 322 ? 0.805 17.836 -11.603 1.00 95.19 322 TRP A N 1
ATOM 2412 C CA . TRP A 1 322 ? 0.661 19.121 -10.935 1.00 95.19 322 TRP A CA 1
ATOM 2413 C C . TRP A 1 322 ? 1.381 20.230 -11.701 1.00 95.19 322 TRP A C 1
ATOM 2415 O O . TRP A 1 322 ? 2.454 20.046 -12.273 1.00 95.19 322 TRP A O 1
ATOM 2425 N N . SER A 1 323 ? 0.800 21.433 -11.690 1.00 86.19 323 SER A N 1
ATOM 2426 C CA . SER A 1 323 ? 1.386 22.604 -12.372 1.00 86.19 323 SER A CA 1
ATOM 2427 C C . SER A 1 323 ? 2.657 23.163 -11.711 1.00 86.19 323 SER A C 1
ATOM 2429 O O . SER A 1 323 ? 3.315 24.028 -12.288 1.00 86.19 323 SER A O 1
ATOM 2431 N N . ARG A 1 324 ? 2.938 22.716 -10.485 1.00 89.31 324 ARG A N 1
ATOM 2432 C CA . ARG A 1 324 ? 4.111 22.981 -9.646 1.00 89.31 324 ARG A CA 1
ATOM 2433 C C . ARG A 1 324 ? 4.132 21.938 -8.511 1.00 89.31 324 ARG A C 1
ATOM 2435 O O . ARG A 1 324 ? 3.059 21.383 -8.251 1.00 89.31 324 ARG A O 1
ATOM 2442 N N . PRO A 1 325 ? 5.264 21.719 -7.824 1.00 91.56 325 PRO A N 1
ATOM 2443 C CA . PRO A 1 325 ? 5.283 20.989 -6.559 1.00 91.56 325 PRO A CA 1
ATOM 2444 C C . PRO A 1 325 ? 4.263 21.504 -5.538 1.00 91.56 325 PRO A C 1
ATOM 2446 O O . PRO A 1 325 ? 3.885 22.685 -5.537 1.00 91.56 325 PRO A O 1
ATOM 2449 N N . ALA A 1 326 ? 3.868 20.612 -4.634 1.00 95.19 326 ALA A N 1
ATOM 2450 C CA . ALA A 1 326 ? 3.443 21.016 -3.302 1.00 95.19 326 ALA A CA 1
ATOM 2451 C C . ALA A 1 326 ? 4.688 21.298 -2.444 1.00 95.19 326 ALA A C 1
ATOM 2453 O O . ALA A 1 326 ? 5.723 20.663 -2.613 1.00 95.19 326 ALA A O 1
ATOM 2454 N N . GLU A 1 327 ? 4.570 22.280 -1.556 1.00 95.75 327 GLU A N 1
ATOM 2455 C CA . GLU A 1 327 ? 5.647 22.809 -0.718 1.00 95.75 327 GLU A CA 1
ATOM 2456 C C . GLU A 1 327 ? 5.123 22.819 0.729 1.00 95.75 327 GLU A C 1
ATOM 2458 O O . GLU A 1 327 ? 4.098 23.461 0.997 1.00 95.75 327 GLU A O 1
ATOM 2463 N N . ILE A 1 328 ? 5.794 22.121 1.647 1.00 93.94 328 ILE A N 1
ATOM 2464 C CA . ILE A 1 328 ? 5.564 22.195 3.096 1.00 93.94 328 ILE A CA 1
ATOM 2465 C C . ILE A 1 328 ? 6.836 22.753 3.726 1.00 93.94 328 ILE A C 1
ATOM 2467 O O . ILE A 1 328 ? 7.854 22.074 3.762 1.00 93.94 328 ILE A O 1
ATOM 2471 N N . ALA A 1 329 ? 6.798 23.985 4.227 1.00 88.81 329 ALA A N 1
ATOM 2472 C CA . ALA A 1 329 ? 7.914 24.503 5.009 1.00 88.81 329 ALA A CA 1
ATOM 2473 C C . ALA A 1 329 ? 7.938 23.788 6.368 1.00 88.81 329 ALA A C 1
ATOM 2475 O O . ALA A 1 329 ? 6.987 23.950 7.138 1.00 88.81 329 ALA A O 1
ATOM 2476 N N . ALA A 1 330 ? 8.994 23.024 6.665 1.00 79.44 330 ALA A N 1
ATOM 2477 C CA . ALA A 1 330 ? 9.231 22.559 8.027 1.00 79.44 330 ALA A CA 1
ATOM 2478 C C . ALA A 1 330 ? 9.603 23.744 8.938 1.00 79.44 330 ALA A C 1
ATOM 2480 O O . ALA A 1 330 ? 9.844 24.864 8.470 1.00 79.44 330 ALA A O 1
ATOM 2481 N N . SER A 1 331 ? 9.623 23.519 10.254 1.00 71.44 331 SER A N 1
ATOM 2482 C CA . SER A 1 331 ? 9.960 24.588 11.197 1.00 71.44 331 SER A CA 1
ATOM 2483 C C . SER A 1 331 ? 11.382 25.123 10.938 1.00 71.44 331 SER A C 1
ATOM 2485 O O . SER A 1 331 ? 12.325 24.332 10.915 1.00 71.44 331 SER A O 1
ATOM 2487 N N . PRO A 1 332 ? 11.573 26.448 10.775 1.00 62.78 332 PRO A N 1
ATOM 2488 C CA . PRO A 1 332 ? 12.856 27.041 10.384 1.00 62.78 332 PRO A CA 1
ATOM 2489 C C . PRO A 1 332 ? 13.918 27.037 11.496 1.00 62.78 332 PRO A C 1
ATOM 2491 O O . PRO A 1 332 ? 15.023 27.523 11.269 1.00 62.78 332 PRO A O 1
ATOM 2494 N N . ASP A 1 333 ? 13.588 26.528 12.685 1.00 62.84 333 ASP A N 1
ATOM 2495 C CA . ASP A 1 333 ? 14.460 26.486 13.863 1.00 62.84 333 ASP A CA 1
ATOM 2496 C C . ASP A 1 333 ? 15.226 25.141 13.985 1.00 62.84 333 ASP A C 1
ATOM 2498 O O . ASP A 1 333 ? 15.545 24.677 15.082 1.00 62.84 333 ASP A O 1
ATOM 2502 N N . PHE A 1 334 ? 15.547 24.499 12.852 1.00 60.78 334 PHE A N 1
ATOM 2503 C CA . PHE A 1 334 ? 16.642 23.521 12.776 1.00 60.78 334 PHE A CA 1
ATOM 2504 C C . PHE A 1 334 ? 17.981 24.274 12.886 1.00 60.78 334 PHE A C 1
ATOM 2506 O O . PHE A 1 334 ? 18.570 24.697 11.896 1.00 60.78 334 PHE A O 1
ATOM 2513 N N . ASP A 1 335 ? 18.430 24.504 14.122 1.00 56.84 335 ASP A N 1
ATOM 2514 C CA . ASP A 1 335 ? 19.718 25.145 14.410 1.00 56.84 335 ASP A CA 1
ATOM 2515 C C . ASP A 1 335 ? 20.853 24.140 14.096 1.00 56.84 335 ASP A C 1
ATOM 2517 O O . ASP A 1 335 ? 21.041 23.161 14.824 1.00 56.84 335 ASP A O 1
ATOM 2521 N N . ASP A 1 336 ? 21.597 24.376 13.004 1.00 53.62 336 ASP A N 1
ATOM 2522 C CA . ASP A 1 336 ? 22.663 23.499 12.458 1.00 53.62 336 ASP A CA 1
ATOM 2523 C C . ASP A 1 336 ? 23.760 23.105 13.476 1.00 53.62 336 ASP A C 1
ATOM 2525 O O . ASP A 1 336 ? 24.526 22.173 13.253 1.00 53.62 336 ASP A O 1
ATOM 2529 N N . ASP A 1 337 ? 23.859 23.797 14.613 1.00 56.00 337 ASP A N 1
ATOM 2530 C CA . ASP A 1 337 ? 24.907 23.601 15.623 1.00 56.00 337 ASP A CA 1
ATOM 2531 C C . ASP A 1 337 ? 24.811 22.254 16.398 1.00 56.00 337 ASP A C 1
ATOM 2533 O O . ASP A 1 337 ? 25.728 21.948 17.167 1.00 56.00 337 ASP A O 1
ATOM 2537 N N . TYR A 1 338 ? 23.736 21.453 16.261 1.00 51.53 338 TYR A N 1
ATOM 2538 C CA . TYR A 1 338 ? 23.585 20.178 17.005 1.00 51.53 338 TYR A CA 1
ATOM 2539 C C . TYR A 1 338 ? 24.095 18.929 16.266 1.00 51.53 338 TYR A C 1
ATOM 2541 O O . TYR A 1 338 ? 24.585 18.001 16.914 1.00 51.53 338 TYR A O 1
ATOM 2549 N N . TYR A 1 339 ? 24.033 18.916 14.934 1.00 52.22 339 TYR A N 1
ATOM 2550 C CA . TYR A 1 339 ? 24.616 17.867 14.096 1.00 52.22 339 TYR A CA 1
ATOM 2551 C C . TYR A 1 339 ? 25.751 18.501 13.277 1.00 52.22 339 TYR A C 1
ATOM 2553 O O . TYR A 1 339 ? 25.505 19.186 12.297 1.00 52.22 339 TYR A O 1
ATOM 2561 N N . GLU A 1 340 ? 27.014 18.293 13.689 1.00 53.25 340 GLU A N 1
ATOM 2562 C CA . GLU A 1 340 ? 28.195 18.763 12.924 1.00 53.25 340 GLU A CA 1
ATOM 2563 C C . GLU A 1 340 ? 28.407 17.980 11.599 1.00 53.25 340 GLU A C 1
ATOM 2565 O O . GLU A 1 340 ? 29.336 18.289 10.849 1.00 53.25 340 GLU A O 1
ATOM 2570 N N . ASP A 1 341 ? 27.554 16.989 11.321 1.00 56.31 341 ASP A N 1
ATOM 2571 C CA . ASP A 1 341 ? 27.447 16.226 10.074 1.00 56.31 341 ASP A CA 1
ATOM 2572 C C . ASP A 1 341 ? 26.182 16.690 9.299 1.00 56.31 341 ASP A C 1
ATOM 2574 O O . ASP A 1 341 ? 25.193 17.049 9.934 1.00 56.31 341 ASP A O 1
ATOM 2578 N N . ASP A 1 342 ? 26.214 16.684 7.952 1.00 53.34 342 ASP A N 1
ATOM 2579 C CA . ASP A 1 342 ? 25.255 17.296 6.978 1.00 53.34 342 ASP A CA 1
ATOM 2580 C C . ASP A 1 342 ? 23.773 16.788 7.024 1.00 53.34 342 ASP A C 1
ATOM 2582 O O . ASP A 1 342 ? 23.028 16.877 6.046 1.00 53.34 342 ASP A O 1
ATOM 2586 N N . GLU A 1 343 ? 23.308 16.235 8.145 1.00 56.41 343 GLU A N 1
ATOM 2587 C CA . GLU A 1 343 ? 22.033 15.515 8.294 1.00 56.41 343 GLU A CA 1
ATOM 2588 C C . GLU A 1 343 ? 20.922 16.335 8.997 1.00 56.41 343 GLU A C 1
ATOM 2590 O O . GLU A 1 343 ? 19.900 15.776 9.392 1.00 56.41 343 GLU A O 1
ATOM 2595 N N . SER A 1 344 ? 21.058 17.665 9.118 1.00 61.12 344 SER A N 1
ATOM 2596 C CA . SER A 1 344 ? 20.088 18.583 9.767 1.00 61.12 344 SER A CA 1
ATOM 2597 C C . SER A 1 344 ? 18.766 18.802 8.996 1.00 61.12 344 SER A C 1
ATOM 2599 O O . SER A 1 344 ? 18.129 19.850 9.099 1.00 61.12 344 SER A O 1
ATOM 2601 N N . ARG A 1 345 ? 18.316 17.806 8.226 1.00 70.88 345 ARG A N 1
ATOM 2602 C CA . ARG A 1 345 ? 17.090 17.848 7.414 1.00 70.88 345 ARG A CA 1
ATOM 2603 C C . ARG A 1 345 ? 15.848 17.510 8.262 1.00 70.88 345 ARG A C 1
ATOM 2605 O O . ARG A 1 345 ? 15.955 16.753 9.229 1.00 70.88 345 ARG A O 1
ATOM 2612 N N . PRO A 1 346 ? 14.660 18.044 7.923 1.00 76.88 346 PRO A N 1
ATOM 2613 C CA . PRO A 1 346 ? 13.448 17.802 8.698 1.00 76.88 346 PRO A CA 1
ATOM 2614 C C . PRO A 1 346 ? 13.004 16.342 8.602 1.00 76.88 346 PRO A C 1
ATOM 2616 O O . PRO A 1 346 ? 12.929 15.783 7.509 1.00 76.88 346 PRO A O 1
ATOM 2619 N N . TYR A 1 347 ? 12.651 15.748 9.744 1.00 82.75 347 TYR A N 1
ATOM 2620 C CA . TYR A 1 347 ? 12.004 14.441 9.768 1.00 82.75 347 TYR A CA 1
ATOM 2621 C C . TYR A 1 347 ? 10.552 14.578 9.294 1.00 82.75 347 TYR A C 1
ATOM 2623 O O . TYR A 1 347 ? 9.801 15.438 9.771 1.00 82.75 347 TYR A O 1
ATOM 2631 N N . PHE A 1 348 ? 10.159 13.722 8.355 1.00 89.88 348 PHE A N 1
ATOM 2632 C CA . PHE A 1 348 ? 8.798 13.617 7.846 1.00 89.88 348 PHE A CA 1
ATOM 2633 C C . PHE A 1 348 ? 8.398 12.145 7.710 1.00 89.88 348 PHE A C 1
ATOM 2635 O O . PHE A 1 348 ? 9.242 11.255 7.769 1.00 89.88 348 PHE A O 1
ATOM 2642 N N . SER A 1 349 ? 7.100 11.896 7.561 1.00 92.44 349 SER A N 1
ATOM 2643 C CA . SER A 1 349 ? 6.542 10.567 7.291 1.00 92.44 349 SER A CA 1
ATOM 2644 C C . SER A 1 349 ? 5.423 10.706 6.266 1.00 92.44 349 SER A C 1
ATOM 2646 O O . SER A 1 349 ? 4.548 11.563 6.429 1.00 92.44 349 SER A O 1
ATOM 2648 N N . THR A 1 350 ? 5.446 9.902 5.204 1.00 94.00 350 THR A N 1
ATOM 2649 C CA . THR A 1 350 ? 4.437 9.941 4.135 1.00 94.00 350 THR A CA 1
ATOM 2650 C C . THR A 1 350 ? 3.529 8.714 4.206 1.00 94.00 350 THR A C 1
ATOM 2652 O O . THR A 1 350 ? 3.976 7.568 4.222 1.00 94.00 350 THR A O 1
ATOM 2655 N N . VAL A 1 351 ? 2.219 8.952 4.170 1.00 93.12 351 VAL A N 1
ATOM 2656 C CA . VAL A 1 351 ? 1.184 7.927 4.016 1.00 93.12 351 VAL A CA 1
ATOM 2657 C C . VAL A 1 351 ? 0.468 8.145 2.688 1.00 93.12 351 VAL A C 1
ATOM 2659 O O . VAL A 1 351 ? -0.129 9.198 2.443 1.00 93.12 351 VAL A O 1
ATOM 2662 N N . VAL A 1 352 ? 0.515 7.127 1.831 1.00 91.69 352 VAL A N 1
ATOM 2663 C CA . VAL A 1 352 ? -0.065 7.141 0.484 1.00 91.69 352 VAL A CA 1
ATOM 2664 C C . VAL A 1 352 ? -0.944 5.911 0.295 1.00 91.69 352 VAL A C 1
ATOM 2666 O O . VAL A 1 352 ? -0.569 4.816 0.709 1.00 91.69 352 VAL A O 1
ATOM 2669 N N . SER A 1 353 ? -2.103 6.100 -0.334 1.00 88.81 353 SER A N 1
ATOM 2670 C CA . SER A 1 353 ? -2.964 5.016 -0.816 1.00 88.81 353 SER A CA 1
ATOM 2671 C C . SER A 1 353 ? -3.886 5.499 -1.943 1.00 88.81 353 SER A C 1
ATOM 2673 O O . SER A 1 353 ? -3.847 6.667 -2.355 1.00 88.81 353 SER A O 1
ATOM 2675 N N . ASP A 1 354 ? -4.745 4.598 -2.427 1.00 82.06 354 ASP A N 1
ATOM 2676 C CA . ASP A 1 354 ? -5.728 4.803 -3.496 1.00 82.06 354 ASP A CA 1
ATOM 2677 C C . ASP A 1 354 ? -6.784 5.880 -3.119 1.00 82.06 354 ASP A C 1
ATOM 2679 O O . ASP A 1 354 ? -7.910 5.600 -2.703 1.00 82.06 354 ASP A O 1
ATOM 2683 N N . GLY A 1 355 ? -6.399 7.157 -3.243 1.00 86.12 355 GLY A N 1
ATOM 2684 C CA . GLY A 1 355 ? -7.205 8.330 -2.879 1.00 86.12 355 GLY A CA 1
ATOM 2685 C C . GLY A 1 355 ? -6.716 9.142 -1.670 1.00 86.12 355 GLY A C 1
ATOM 2686 O O . GLY A 1 355 ? -7.383 10.124 -1.326 1.00 86.12 355 GLY A O 1
ATOM 2687 N N . LEU A 1 356 ? -5.575 8.794 -1.064 1.00 90.81 356 LEU A N 1
ATOM 2688 C CA . LEU A 1 356 ? -4.958 9.501 0.066 1.00 90.81 356 LEU A CA 1
ATOM 2689 C C . LEU A 1 356 ? -3.512 9.910 -0.259 1.00 90.81 356 LEU A C 1
ATOM 2691 O O . LEU A 1 356 ? -2.718 9.097 -0.725 1.00 90.81 356 LEU A O 1
ATOM 2695 N N . ILE A 1 357 ? -3.168 11.159 0.059 1.00 95.44 357 ILE A N 1
ATOM 2696 C CA . ILE A 1 357 ? -1.791 11.600 0.307 1.00 95.44 357 ILE A CA 1
ATOM 2697 C C . ILE A 1 357 ? -1.824 12.378 1.621 1.00 95.44 357 ILE A C 1
ATOM 2699 O O . ILE A 1 357 ? -2.507 13.407 1.699 1.00 95.44 357 ILE A O 1
ATOM 2703 N N . ALA A 1 358 ? -1.080 11.918 2.620 1.00 96.69 358 ALA A N 1
ATOM 2704 C CA . ALA A 1 358 ? -0.861 12.621 3.875 1.00 96.69 358 ALA A CA 1
ATOM 2705 C C . ALA A 1 358 ? 0.641 12.635 4.206 1.00 96.69 358 ALA A C 1
ATOM 2707 O O . ALA A 1 358 ? 1.298 11.606 4.094 1.00 96.69 358 ALA A O 1
ATOM 2708 N N . VAL A 1 359 ? 1.185 13.787 4.606 1.00 96.81 359 VAL A N 1
ATOM 2709 C CA . VAL A 1 359 ? 2.592 13.924 5.035 1.00 96.81 359 VAL A CA 1
ATOM 2710 C C . VAL A 1 359 ? 2.652 14.565 6.412 1.00 96.81 359 VAL A C 1
ATOM 2712 O O . VAL A 1 359 ? 2.203 15.701 6.565 1.00 96.81 359 VAL A O 1
ATOM 2715 N N . ALA A 1 360 ? 3.203 13.858 7.394 1.00 95.50 360 ALA A N 1
ATOM 2716 C CA . ALA A 1 360 ? 3.546 14.400 8.702 1.00 95.50 360 ALA A CA 1
ATOM 2717 C C . ALA A 1 360 ? 4.854 15.186 8.614 1.00 95.50 360 ALA A C 1
ATOM 2719 O O . ALA A 1 360 ? 5.843 14.661 8.107 1.00 95.50 360 ALA A O 1
ATOM 2720 N N . VAL A 1 361 ? 4.883 16.405 9.149 1.00 93.44 361 VAL A N 1
ATOM 2721 C CA . VAL A 1 361 ? 6.111 17.195 9.334 1.00 93.44 361 VAL A CA 1
ATOM 2722 C C . VAL A 1 361 ? 6.197 17.651 10.789 1.00 93.44 361 VAL A C 1
ATOM 2724 O O . VAL A 1 361 ? 5.180 18.000 11.391 1.00 93.44 361 VAL A O 1
ATOM 2727 N N . GLU A 1 362 ? 7.400 17.599 11.363 1.00 88.88 362 GLU A N 1
ATOM 2728 C CA . GLU A 1 362 ? 7.662 17.943 12.765 1.00 88.88 362 GLU A CA 1
ATOM 2729 C C . GLU A 1 362 ? 7.306 19.410 13.084 1.00 88.88 362 GLU A C 1
ATOM 2731 O O . GLU A 1 362 ? 7.830 20.338 12.453 1.00 88.88 362 GLU A O 1
ATOM 2736 N N . ASP A 1 363 ? 6.460 19.639 14.095 1.00 83.12 363 ASP A N 1
ATOM 2737 C CA . ASP A 1 363 ? 6.146 20.982 14.590 1.00 83.12 363 ASP A CA 1
ATOM 2738 C C . ASP A 1 363 ? 7.056 21.362 15.765 1.00 83.12 363 ASP A C 1
ATOM 2740 O O . ASP A 1 363 ? 6.859 20.957 16.910 1.00 83.12 363 ASP A O 1
ATOM 2744 N N . ARG A 1 364 ? 8.056 22.205 15.482 1.00 73.25 364 ARG A N 1
ATOM 2745 C CA . ARG A 1 364 ? 8.918 22.827 16.504 1.00 73.25 364 ARG A CA 1
ATOM 2746 C C . ARG A 1 364 ? 8.490 24.248 16.887 1.00 73.25 364 ARG A C 1
ATOM 2748 O O . ARG A 1 364 ? 9.311 25.014 17.382 1.00 73.25 364 ARG A O 1
ATOM 2755 N N . SER A 1 365 ? 7.244 24.651 16.631 1.00 69.06 365 SER A N 1
ATOM 2756 C CA . SER A 1 365 ? 6.790 26.024 16.902 1.00 69.06 365 SER A CA 1
ATOM 2757 C C . SER A 1 365 ? 6.630 26.359 18.392 1.00 69.06 365 SER A C 1
ATOM 2759 O O . SER A 1 365 ? 6.606 27.547 18.738 1.00 69.06 365 SER A O 1
ATOM 2761 N N . ASP A 1 366 ? 6.578 25.359 19.282 1.00 63.25 366 ASP A N 1
ATOM 2762 C CA . ASP A 1 366 ? 6.684 25.570 20.729 1.00 63.25 366 ASP A CA 1
ATOM 2763 C C . ASP A 1 366 ? 8.147 25.435 21.198 1.00 63.25 366 ASP A C 1
ATOM 2765 O O . ASP A 1 366 ? 8.648 24.339 21.449 1.00 63.25 366 ASP A O 1
ATOM 2769 N N . ASP A 1 367 ? 8.806 26.591 21.368 1.00 56.16 367 ASP A N 1
ATOM 2770 C CA . ASP A 1 367 ? 10.154 26.855 21.934 1.00 56.16 367 ASP A CA 1
ATOM 2771 C C . ASP A 1 367 ? 10.271 26.437 23.429 1.00 56.16 367 ASP A C 1
ATOM 2773 O O . ASP A 1 367 ? 10.887 27.091 24.273 1.00 56.16 367 ASP A O 1
ATOM 2777 N N . SER A 1 368 ? 9.600 25.344 23.799 1.00 51.97 368 SER A N 1
ATOM 2778 C CA . SER A 1 368 ? 9.605 24.717 25.121 1.00 51.97 368 SER A CA 1
ATOM 2779 C C . SER A 1 368 ? 10.722 23.676 25.278 1.00 51.97 368 SER A C 1
ATOM 2781 O O . SER A 1 368 ? 10.898 23.127 26.370 1.00 51.97 368 SER A O 1
ATOM 2783 N N . SER A 1 369 ? 11.536 23.486 24.230 1.00 46.66 369 SER A N 1
ATOM 2784 C CA . SER A 1 369 ? 12.739 22.646 24.143 1.00 46.66 369 SER A CA 1
ATOM 2785 C C . SER A 1 369 ? 13.925 23.138 24.998 1.00 46.66 369 SER A C 1
ATOM 2787 O O . SER A 1 369 ? 15.090 22.862 24.704 1.00 46.66 369 SER A O 1
ATOM 2789 N N . GLU A 1 370 ? 13.646 23.747 26.161 1.00 49.94 370 GLU A N 1
ATOM 2790 C CA . GLU A 1 370 ? 14.529 23.640 27.329 1.00 49.94 370 GLU A CA 1
ATOM 2791 C C . GLU A 1 370 ? 14.523 22.160 27.760 1.00 49.94 370 GLU A C 1
ATOM 2793 O O . GLU A 1 370 ? 13.836 21.779 28.711 1.00 49.94 370 GLU A O 1
ATOM 2798 N N . TYR A 1 371 ? 15.242 21.334 26.980 1.00 49.25 371 TYR A N 1
ATOM 2799 C CA . TYR A 1 371 ? 15.366 19.877 27.066 1.00 49.25 371 TYR A CA 1
ATOM 2800 C C . TYR A 1 371 ? 15.483 19.471 28.535 1.00 49.25 371 TYR A C 1
ATOM 2802 O O . TYR A 1 371 ? 16.526 19.648 29.171 1.00 49.25 371 TYR A O 1
ATOM 2810 N N . LYS A 1 372 ? 14.388 18.963 29.107 1.00 45.38 372 LYS A N 1
ATOM 2811 C CA . LYS A 1 372 ? 14.368 18.574 30.516 1.00 45.38 372 LYS A CA 1
ATOM 2812 C C . LYS A 1 372 ? 15.088 17.251 30.661 1.00 45.38 372 LYS A C 1
ATOM 2814 O O . LYS A 1 372 ? 14.486 16.204 30.457 1.00 45.38 372 LYS A O 1
ATOM 2819 N N . ASP A 1 373 ? 16.363 17.351 31.029 1.00 43.91 373 ASP A N 1
ATOM 2820 C CA . ASP A 1 373 ? 17.269 16.272 31.421 1.00 43.91 373 ASP A CA 1
ATOM 2821 C C . ASP A 1 373 ? 16.557 14.940 31.764 1.00 43.91 373 ASP A C 1
ATOM 2823 O O . ASP A 1 373 ? 16.154 14.697 32.901 1.00 43.91 373 ASP A O 1
ATOM 2827 N N . TYR A 1 374 ? 16.487 14.057 30.766 1.00 47.09 374 TYR A N 1
ATOM 2828 C CA . TYR A 1 374 ? 16.599 12.598 30.894 1.00 47.09 374 TYR A CA 1
ATOM 2829 C C . TYR A 1 374 ? 15.551 11.778 31.687 1.00 47.09 374 TYR A C 1
ATOM 2831 O O . TYR A 1 374 ? 15.728 10.568 31.792 1.00 47.09 374 TYR A O 1
ATOM 2839 N N . GLU A 1 375 ? 14.466 12.356 32.218 1.00 54.06 375 GLU A N 1
ATOM 2840 C CA . GLU A 1 375 ? 13.385 11.590 32.896 1.00 54.06 375 GLU A CA 1
ATOM 2841 C C . GLU A 1 375 ? 11.955 12.028 32.494 1.00 54.06 375 GLU A C 1
ATOM 2843 O O . GLU A 1 375 ? 10.992 11.815 33.232 1.00 54.06 375 GLU A O 1
ATOM 2848 N N . GLY A 1 376 ? 11.788 12.649 31.324 1.00 52.34 376 GLY A N 1
ATOM 2849 C CA . GLY A 1 376 ? 10.465 12.978 30.789 1.00 52.34 376 GLY A CA 1
ATOM 2850 C C . GLY A 1 376 ? 10.529 13.506 29.364 1.00 52.34 376 GLY A C 1
ATOM 2851 O O . GLY A 1 376 ? 10.714 14.708 29.172 1.00 52.34 376 GLY A O 1
ATOM 2852 N N . TYR A 1 377 ? 10.358 12.609 28.390 1.00 55.03 377 TYR A N 1
ATOM 2853 C CA . TYR A 1 377 ? 10.104 12.990 27.001 1.00 55.03 377 TYR A CA 1
ATOM 2854 C C . TYR A 1 377 ? 8.871 13.901 26.958 1.00 55.03 377 TYR A C 1
ATOM 2856 O O . TYR A 1 377 ? 7.813 13.548 27.480 1.00 55.03 377 TYR A O 1
ATOM 2864 N N . SER A 1 378 ? 9.014 15.083 26.356 1.00 56.84 378 SER A N 1
ATOM 2865 C CA . SER A 1 378 ? 7.846 15.739 25.775 1.00 56.84 378 SER A CA 1
ATOM 2866 C C . SER A 1 378 ? 7.585 15.022 24.457 1.00 56.84 378 SER A C 1
ATOM 2868 O O . SER A 1 378 ? 8.552 14.844 23.712 1.00 56.84 378 SER A O 1
ATOM 2870 N N . PRO A 1 379 ? 6.351 14.593 24.167 1.00 72.00 379 PRO A N 1
ATOM 2871 C CA . PRO A 1 379 ? 6.050 14.051 22.856 1.00 72.00 379 PRO A CA 1
ATOM 2872 C C . PRO A 1 379 ? 6.339 15.100 21.780 1.00 72.00 379 PRO A C 1
ATOM 2874 O O . PRO A 1 379 ? 6.046 16.284 21.969 1.00 72.00 379 PRO A O 1
ATOM 2877 N N . THR A 1 380 ? 6.940 14.665 20.676 1.00 79.12 380 THR A N 1
ATOM 2878 C CA . THR A 1 380 ? 7.149 15.508 19.498 1.00 79.12 380 THR A CA 1
ATOM 2879 C C . THR A 1 380 ? 5.831 15.595 18.737 1.00 79.12 380 THR A C 1
ATOM 2881 O O . THR A 1 380 ? 5.315 14.573 18.289 1.00 79.12 380 THR A O 1
ATOM 2884 N N . GLU A 1 381 ? 5.280 16.800 18.600 1.00 85.94 381 GLU A N 1
ATOM 2885 C CA . GLU A 1 381 ? 4.045 17.026 17.847 1.00 85.94 381 GLU A CA 1
ATOM 2886 C C . GLU A 1 381 ? 4.333 17.112 16.340 1.00 85.94 381 GLU A C 1
ATOM 2888 O O . GLU A 1 381 ? 5.333 17.688 15.907 1.00 85.94 381 GLU A O 1
ATOM 2893 N N . TYR A 1 382 ? 3.437 16.546 15.531 1.00 92.19 382 TYR A N 1
ATOM 2894 C CA . TYR A 1 382 ? 3.492 16.591 14.072 1.00 92.19 382 TYR A CA 1
ATOM 2895 C C . TYR A 1 382 ? 2.236 17.242 13.491 1.00 92.19 382 TYR A C 1
ATOM 2897 O O . TYR A 1 382 ? 1.130 17.106 14.030 1.00 92.19 382 TYR A O 1
ATOM 2905 N N . VAL A 1 383 ? 2.406 1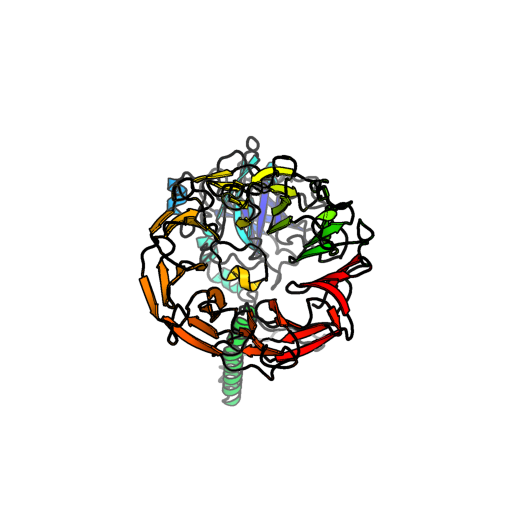7.908 12.346 1.00 95.19 383 VAL A N 1
ATOM 2906 C CA . VAL A 1 383 ? 1.302 18.361 11.494 1.00 95.19 383 VAL A CA 1
ATOM 2907 C C . VAL A 1 383 ? 1.198 17.439 10.284 1.00 95.19 383 VAL A C 1
ATOM 2909 O O . VAL A 1 383 ? 2.111 17.379 9.461 1.00 95.19 383 VAL A O 1
ATOM 2912 N N . TRP A 1 384 ? 0.067 16.749 10.139 1.00 97.06 384 TRP A N 1
ATOM 2913 C CA . TRP A 1 384 ? -0.267 16.011 8.919 1.00 97.06 384 TRP A CA 1
ATOM 2914 C C . TRP A 1 384 ? -0.865 16.953 7.878 1.00 97.06 384 TRP A C 1
ATOM 2916 O O . TRP A 1 384 ? -1.896 17.585 8.115 1.00 97.06 384 TRP A O 1
ATOM 2926 N N . HIS A 1 385 ? -0.260 17.008 6.697 1.00 97.75 385 HIS A N 1
ATOM 2927 C CA . HIS A 1 385 ? -0.709 17.776 5.541 1.00 97.75 385 HIS A CA 1
ATOM 2928 C C . HIS A 1 385 ? -1.356 16.859 4.500 1.00 97.75 385 HIS A C 1
ATOM 2930 O O . HIS A 1 385 ? -0.716 15.932 4.012 1.00 97.75 385 HIS A O 1
ATOM 2936 N N . PHE A 1 386 ? -2.606 17.139 4.120 1.00 97.81 386 PHE A N 1
ATOM 2937 C CA . PHE A 1 386 ? -3.378 16.318 3.177 1.00 97.81 386 PHE A CA 1
ATOM 2938 C C . PHE A 1 386 ? -3.417 16.950 1.783 1.00 97.81 386 PHE A C 1
ATOM 2940 O O . PHE A 1 386 ? -3.706 18.150 1.664 1.00 97.81 386 PHE A O 1
ATOM 2947 N N . PHE A 1 387 ? -3.207 16.157 0.725 1.00 96.88 387 PHE A N 1
ATOM 2948 C CA . PHE A 1 387 ? -3.112 16.638 -0.662 1.00 96.88 387 PHE A CA 1
ATOM 2949 C C . PHE A 1 387 ? -4.088 15.961 -1.631 1.00 96.88 387 PHE A C 1
ATOM 2951 O O . PHE A 1 387 ? -4.389 14.776 -1.547 1.00 96.88 387 PHE A O 1
ATOM 2958 N N . ASP A 1 388 ? -4.568 16.748 -2.594 1.00 93.81 388 ASP A N 1
ATOM 2959 C CA . ASP A 1 388 ? -5.422 16.300 -3.695 1.00 93.81 388 ASP A CA 1
ATOM 2960 C C . ASP A 1 388 ? -4.576 15.751 -4.860 1.00 93.81 388 ASP A C 1
ATOM 2962 O O . ASP A 1 388 ? -3.869 16.520 -5.517 1.00 93.81 388 ASP A O 1
ATOM 2966 N N . TRP A 1 389 ? -4.679 14.445 -5.136 1.00 90.56 389 TRP A N 1
ATOM 2967 C CA . TRP A 1 389 ? -3.948 13.744 -6.208 1.00 90.56 389 TRP A CA 1
ATOM 2968 C C . TRP A 1 389 ? -4.034 14.428 -7.585 1.00 90.56 389 TRP A C 1
ATOM 2970 O O . TRP A 1 389 ? -3.028 14.526 -8.285 1.00 90.56 389 TRP A O 1
ATOM 2980 N N . ASP A 1 390 ? -5.205 14.950 -7.966 1.00 90.38 390 ASP A N 1
ATOM 2981 C CA . ASP A 1 390 ? -5.434 15.585 -9.274 1.00 90.38 390 ASP A CA 1
ATOM 2982 C C . ASP A 1 390 ? -4.718 16.946 -9.427 1.00 90.38 390 ASP A C 1
ATOM 2984 O O . ASP A 1 390 ? -4.521 17.422 -10.551 1.00 90.38 390 ASP A O 1
ATOM 2988 N N . THR A 1 391 ? -4.388 17.638 -8.326 1.00 91.25 391 THR A N 1
ATOM 2989 C CA . THR A 1 391 ? -3.958 19.051 -8.377 1.00 91.25 391 THR A CA 1
ATOM 2990 C C . THR A 1 391 ? -2.739 19.421 -7.537 1.00 91.25 391 THR A C 1
ATOM 2992 O O . THR A 1 391 ? -2.241 20.541 -7.694 1.00 91.25 391 THR A O 1
ATOM 2995 N N . GLY A 1 392 ? -2.277 18.547 -6.640 1.00 93.06 392 GLY A N 1
ATOM 2996 C CA . GLY A 1 392 ? -1.197 18.832 -5.687 1.00 93.06 392 GLY A CA 1
ATOM 2997 C C . GLY A 1 392 ? -1.574 19.892 -4.659 1.00 93.06 392 GLY A C 1
ATOM 2998 O O . GLY A 1 392 ? -0.716 20.494 -4.016 1.00 93.06 392 GLY A O 1
ATOM 2999 N N . ARG A 1 393 ? -2.865 20.216 -4.533 1.00 94.69 393 ARG A N 1
ATOM 3000 C CA . ARG A 1 393 ? -3.305 21.264 -3.620 1.00 94.69 393 ARG A CA 1
ATOM 3001 C C . ARG A 1 393 ? -3.501 20.676 -2.232 1.00 94.69 393 ARG A C 1
ATOM 3003 O O . ARG A 1 393 ? -4.273 19.736 -2.079 1.00 94.69 393 ARG A O 1
ATOM 3010 N N . GLY A 1 394 ? -2.926 21.333 -1.226 1.00 95.69 394 GLY A N 1
ATOM 3011 C CA . GLY A 1 394 ? -3.332 21.131 0.162 1.00 95.69 394 GLY A CA 1
ATOM 3012 C C . GLY A 1 394 ? -4.857 21.262 0.309 1.00 95.69 394 GLY A C 1
ATOM 3013 O O . GLY A 1 394 ? -5.474 22.224 -0.186 1.00 95.69 394 GLY A O 1
ATOM 3014 N N . ILE A 1 395 ? -5.468 20.263 0.940 1.00 95.69 395 ILE A N 1
ATOM 3015 C CA . ILE A 1 395 ? -6.917 20.148 1.158 1.00 95.69 395 ILE A CA 1
ATOM 3016 C C . ILE A 1 395 ? -7.307 20.147 2.638 1.00 95.69 395 ILE A C 1
ATOM 3018 O O . ILE A 1 395 ? -8.430 20.559 2.929 1.00 95.69 395 ILE A O 1
ATOM 3022 N N . GLY A 1 396 ? -6.374 19.842 3.542 1.00 96.31 396 GLY A N 1
ATOM 3023 C CA . GLY A 1 396 ? -6.509 20.056 4.983 1.00 96.31 396 GLY A CA 1
ATOM 3024 C C . GLY A 1 396 ? -5.199 19.831 5.737 1.00 96.31 396 GLY A C 1
ATOM 3025 O O . GLY A 1 396 ? -4.192 19.456 5.131 1.00 96.31 396 GLY A O 1
ATOM 3026 N N . THR A 1 397 ? -5.229 20.090 7.042 1.00 96.88 397 THR A N 1
ATOM 3027 C CA . THR A 1 397 ? -4.149 19.788 7.990 1.00 96.88 397 THR A CA 1
ATOM 3028 C C . THR A 1 397 ? -4.731 19.272 9.304 1.00 96.88 397 THR A C 1
ATOM 3030 O O . THR A 1 397 ? -5.866 19.619 9.643 1.00 96.88 397 THR A O 1
ATOM 3033 N N . VAL A 1 398 ? -3.958 18.468 10.032 1.00 95.81 398 VAL A N 1
ATOM 3034 C CA . VAL A 1 398 ? -4.250 18.001 11.396 1.00 95.81 398 VAL A CA 1
ATOM 3035 C C . VAL A 1 398 ? -3.009 18.248 12.246 1.00 95.81 398 VAL A C 1
ATOM 3037 O O . VAL A 1 398 ? -1.936 17.782 11.880 1.00 95.81 398 VAL A O 1
ATOM 3040 N N . ASP A 1 399 ? -3.165 18.968 13.354 1.00 93.75 399 ASP A N 1
ATOM 3041 C CA . ASP A 1 399 ? -2.082 19.339 14.272 1.00 93.75 399 ASP A CA 1
ATOM 3042 C C . ASP A 1 399 ? -2.113 18.444 15.533 1.00 93.75 399 ASP A C 1
ATOM 3044 O O . ASP A 1 399 ? -3.189 17.992 15.936 1.00 93.75 399 ASP A O 1
ATOM 3048 N N . GLY A 1 400 ? -0.968 18.232 16.194 1.00 83.88 400 GLY A N 1
ATOM 3049 C CA . GLY A 1 400 ? -0.885 17.521 17.484 1.00 83.88 400 GLY A CA 1
ATOM 3050 C C . GLY A 1 400 ? -0.944 15.988 17.396 1.00 83.88 400 GLY A C 1
ATOM 3051 O O . GLY A 1 400 ? -1.243 15.320 18.389 1.00 83.88 400 GLY A O 1
ATOM 3052 N N . ALA A 1 401 ? -0.681 15.427 16.216 1.00 88.44 401 ALA A N 1
ATOM 3053 C CA . ALA A 1 401 ? -0.571 13.986 16.001 1.00 88.44 401 ALA A CA 1
ATOM 3054 C C . ALA A 1 401 ? 0.856 13.478 16.267 1.00 88.44 401 ALA A C 1
ATOM 3056 O O . ALA A 1 401 ? 1.800 14.271 16.324 1.00 88.44 401 ALA A O 1
ATOM 3057 N N . SER A 1 402 ? 1.022 12.160 16.369 1.00 90.25 402 SER A N 1
ATOM 3058 C CA . SER A 1 402 ? 2.332 11.523 16.209 1.00 90.25 402 SER A CA 1
ATOM 3059 C C . SER A 1 402 ? 2.745 11.476 14.725 1.00 90.25 402 SER A C 1
ATOM 3061 O O . SER A 1 402 ? 1.956 11.775 13.822 1.00 90.25 402 SER A O 1
ATOM 3063 N N . SER A 1 403 ? 3.993 11.081 14.457 1.00 87.94 403 SER A N 1
ATOM 3064 C CA . SER A 1 403 ? 4.485 10.792 13.100 1.00 87.94 403 SER A CA 1
ATOM 3065 C C . SER A 1 403 ? 4.060 9.420 12.565 1.00 87.94 403 SER A C 1
ATOM 3067 O O . SER A 1 403 ? 4.287 9.127 11.387 1.00 87.94 403 SER A O 1
ATOM 3069 N N . GLN A 1 404 ? 3.467 8.567 13.407 1.00 88.94 404 GLN A N 1
ATOM 3070 C CA . GLN A 1 404 ? 3.091 7.202 13.052 1.00 88.94 404 GLN A CA 1
ATOM 3071 C C . GLN A 1 404 ? 1.659 7.157 12.518 1.00 88.94 404 GLN A C 1
ATOM 3073 O O . GLN A 1 404 ? 0.684 7.108 13.268 1.00 88.94 404 GLN A O 1
ATOM 3078 N N . GLY A 1 405 ? 1.546 7.152 11.191 1.00 92.50 405 GLY A N 1
ATOM 3079 C CA . GLY A 1 405 ? 0.281 7.037 10.480 1.00 92.50 405 GLY A CA 1
ATOM 3080 C C . GLY A 1 405 ? 0.237 5.802 9.589 1.00 92.50 405 GLY A C 1
ATOM 3081 O O . GLY A 1 405 ? 1.236 5.432 8.977 1.00 92.50 405 GLY A O 1
ATOM 3082 N N . TRP A 1 406 ? -0.945 5.205 9.466 1.00 93.06 406 TRP A N 1
ATOM 3083 C CA . TRP A 1 406 ? -1.207 4.065 8.593 1.00 93.06 406 TRP A CA 1
ATOM 3084 C C . TRP A 1 406 ? -2.352 4.362 7.614 1.00 93.06 406 TRP A C 1
ATOM 3086 O O . TRP A 1 406 ? -3.368 4.941 8.020 1.00 93.06 406 TRP A O 1
ATOM 3096 N N . PRO A 1 407 ? -2.235 3.953 6.337 1.00 92.12 407 PRO A N 1
ATOM 3097 C CA . PRO A 1 407 ? -3.344 4.002 5.396 1.00 92.12 407 PRO A CA 1
ATOM 3098 C C . PRO A 1 407 ? -4.318 2.855 5.684 1.00 92.12 407 PRO A C 1
ATOM 3100 O O . PRO A 1 407 ? -3.917 1.693 5.727 1.00 92.12 407 PRO A O 1
ATOM 3103 N N . VAL A 1 408 ? -5.604 3.173 5.834 1.00 91.62 408 VAL A N 1
ATOM 3104 C CA . VAL A 1 408 ? -6.686 2.182 5.942 1.00 91.62 408 VAL A CA 1
ATOM 3105 C C . VAL A 1 408 ? -7.756 2.505 4.903 1.00 91.62 408 VAL A C 1
ATOM 3107 O O . VAL A 1 408 ? -8.680 3.289 5.141 1.00 91.62 408 VAL A O 1
ATOM 3110 N N . GLY A 1 409 ? -7.586 1.956 3.699 1.00 88.06 409 GLY A N 1
ATOM 3111 C CA . GLY A 1 409 ? -8.310 2.419 2.514 1.00 88.06 409 GLY A CA 1
ATOM 3112 C C . GLY A 1 409 ? -7.949 3.873 2.183 1.00 88.06 409 GLY A C 1
ATOM 3113 O O . GLY A 1 409 ? -6.773 4.217 2.124 1.00 88.06 409 GLY A O 1
ATOM 3114 N N . ASP A 1 410 ? -8.949 4.742 2.006 1.00 89.50 410 ASP A N 1
ATOM 3115 C CA . ASP A 1 410 ? -8.788 6.176 1.701 1.00 89.50 410 ASP A CA 1
ATOM 3116 C C . ASP A 1 410 ? -8.618 7.074 2.948 1.00 89.50 410 ASP A C 1
ATOM 3118 O O . ASP A 1 410 ? -8.874 8.283 2.898 1.00 89.50 410 ASP A O 1
ATOM 3122 N N . ARG A 1 411 ? -8.226 6.485 4.086 1.00 94.50 411 ARG A N 1
ATOM 3123 C CA . ARG A 1 411 ? -8.231 7.115 5.416 1.00 94.50 411 ARG A CA 1
ATOM 3124 C C . ARG A 1 411 ? -6.870 7.003 6.085 1.00 94.50 411 ARG A C 1
ATOM 3126 O O . ARG A 1 411 ? -6.198 5.985 5.949 1.00 94.50 411 ARG A O 1
ATOM 3133 N N . LEU A 1 412 ? -6.510 8.029 6.849 1.00 96.06 412 LEU A N 1
ATOM 3134 C CA . LEU A 1 412 ? -5.354 8.002 7.742 1.00 96.06 412 LEU A CA 1
ATOM 3135 C C . LEU A 1 412 ? -5.809 7.548 9.131 1.00 96.06 412 LEU A C 1
ATOM 3137 O O . LEU A 1 412 ? -6.764 8.113 9.667 1.00 96.06 412 LEU A O 1
ATOM 3141 N N . VAL A 1 413 ? -5.104 6.587 9.724 1.00 96.69 413 VAL A N 1
ATOM 3142 C CA . VAL A 1 413 ? -5.231 6.228 11.144 1.00 96.69 413 VAL A CA 1
ATOM 3143 C C . VAL A 1 413 ? -3.898 6.527 11.829 1.00 96.69 413 VAL A C 1
ATOM 3145 O O . VAL A 1 413 ? -2.863 6.056 11.371 1.00 96.69 413 VAL A O 1
ATOM 3148 N N . THR A 1 414 ? -3.914 7.342 12.881 1.00 96.94 414 THR A N 1
ATOM 3149 C CA . THR A 1 414 ? -2.715 7.847 13.583 1.00 96.94 414 THR A CA 1
ATOM 3150 C C . THR A 1 414 ? -3.023 8.028 15.067 1.00 96.94 414 THR A C 1
ATOM 3152 O O . THR A 1 414 ? -4.189 8.212 15.433 1.00 96.94 414 THR A O 1
ATOM 3155 N N . THR A 1 415 ? -2.007 8.011 15.928 1.00 96.06 415 THR A N 1
ATOM 3156 C CA . THR A 1 415 ? -2.154 8.445 17.327 1.00 96.06 415 THR A CA 1
ATOM 3157 C C . THR A 1 415 ? -2.070 9.971 17.463 1.00 96.06 415 THR A C 1
ATOM 3159 O O . THR A 1 415 ? -1.554 10.661 16.574 1.00 96.06 415 THR A O 1
ATOM 3162 N N . ASP A 1 416 ? -2.593 10.515 18.568 1.00 94.38 416 ASP A N 1
ATOM 3163 C CA . ASP A 1 416 ? -2.161 11.832 19.054 1.00 94.38 416 ASP A CA 1
ATOM 3164 C C . ASP A 1 416 ? -0.704 11.780 19.536 1.00 94.38 416 ASP A C 1
ATOM 3166 O O . ASP A 1 416 ? -0.173 10.706 19.803 1.00 94.38 416 ASP A O 1
ATOM 3170 N N . ALA A 1 417 ? -0.029 12.927 19.634 1.00 89.62 417 ALA A N 1
ATOM 3171 C CA . ALA A 1 417 ? 1.395 12.949 19.978 1.00 89.62 417 ALA A CA 1
ATOM 3172 C C . ALA A 1 417 ? 1.701 12.313 21.350 1.00 89.62 417 ALA A C 1
ATOM 3174 O O . ALA A 1 417 ? 2.807 11.839 21.568 1.00 89.62 417 ALA A O 1
ATOM 3175 N N . ALA A 1 418 ? 0.737 12.305 22.277 1.00 89.50 418 ALA A N 1
ATOM 3176 C CA . ALA A 1 418 ? 0.879 11.707 23.603 1.00 89.50 418 ALA A CA 1
ATOM 3177 C C . ALA A 1 418 ? 0.498 10.212 23.646 1.00 89.50 418 ALA A C 1
ATOM 3179 O O . ALA A 1 418 ? 0.432 9.645 24.737 1.00 89.50 418 ALA A O 1
ATOM 3180 N N . ASP A 1 419 ? 0.183 9.618 22.492 1.00 92.81 419 ASP A N 1
ATOM 3181 C CA . ASP A 1 419 ? -0.309 8.254 22.309 1.00 92.81 419 ASP A CA 1
ATOM 3182 C C . ASP A 1 419 ? -1.523 7.900 23.193 1.00 92.81 419 ASP A C 1
ATOM 3184 O O . ASP A 1 419 ? -1.759 6.747 23.542 1.00 92.81 419 ASP A O 1
ATOM 3188 N N . THR A 1 420 ? -2.354 8.885 23.557 1.00 94.38 420 THR A N 1
ATOM 3189 C CA . THR A 1 420 ? -3.537 8.674 24.419 1.00 94.38 420 THR A CA 1
ATOM 3190 C C . THR A 1 420 ? -4.835 8.451 23.650 1.00 94.38 420 THR A C 1
ATOM 3192 O O . THR A 1 420 ? -5.804 7.912 24.201 1.00 94.38 420 THR A O 1
ATOM 3195 N N . THR A 1 421 ? -4.881 8.857 22.381 1.00 95.75 421 THR A N 1
ATOM 3196 C CA . THR A 1 421 ? -6.018 8.628 21.486 1.00 95.75 421 THR A CA 1
ATOM 3197 C C . THR A 1 421 ? -5.555 8.195 20.102 1.00 95.75 421 THR A C 1
ATOM 3199 O O . THR A 1 421 ? -4.496 8.605 19.633 1.00 95.75 421 THR A O 1
ATOM 3202 N N . VAL A 1 422 ? -6.367 7.363 19.451 1.00 97.44 422 VAL A N 1
ATOM 3203 C CA . VAL A 1 422 ? -6.229 7.001 18.037 1.00 97.44 422 VAL A CA 1
ATOM 3204 C C . VAL A 1 422 ? -7.306 7.745 17.266 1.00 97.44 422 VAL A C 1
ATOM 3206 O O . VAL A 1 422 ? -8.484 7.672 17.622 1.00 97.44 422 VAL A O 1
ATOM 3209 N N . SER A 1 423 ? -6.925 8.431 16.199 1.00 97.75 423 SER A N 1
ATOM 3210 C CA . SER A 1 423 ? -7.836 9.216 15.374 1.00 97.75 423 SER A CA 1
ATOM 3211 C C . SER A 1 423 ? -7.841 8.724 13.934 1.00 97.75 423 SER A C 1
ATOM 3213 O O . SER A 1 423 ? -6.809 8.365 13.366 1.00 97.75 423 SER A O 1
ATOM 3215 N N . VAL A 1 424 ? -9.031 8.735 13.335 1.00 97.56 424 VAL A N 1
ATOM 3216 C CA . VAL A 1 424 ? -9.265 8.373 11.936 1.00 97.56 424 VAL A CA 1
ATOM 3217 C C . VAL A 1 424 ? -9.662 9.626 11.170 1.00 97.56 424 VAL A C 1
ATOM 3219 O O . VAL A 1 424 ? -10.694 10.236 11.467 1.00 97.56 424 VAL A O 1
ATOM 3222 N N . TYR A 1 425 ? -8.910 9.958 10.126 1.00 97.62 425 TYR A N 1
ATOM 3223 C CA . TYR A 1 425 ? -9.167 11.106 9.261 1.00 97.62 425 TYR A CA 1
ATOM 3224 C C . TYR A 1 425 ? -9.567 10.674 7.848 1.00 97.62 425 TYR A C 1
ATOM 3226 O O . TYR A 1 425 ? -9.043 9.697 7.310 1.00 97.62 425 TYR A O 1
ATOM 3234 N N . ASP A 1 426 ? -10.483 11.422 7.225 1.00 95.94 426 ASP A N 1
ATOM 3235 C CA . ASP A 1 426 ? -10.693 11.335 5.777 1.00 95.94 426 ASP A CA 1
ATOM 3236 C C . ASP A 1 426 ? -9.492 11.905 5.006 1.00 95.94 426 ASP A C 1
ATOM 3238 O O . ASP A 1 426 ? -8.619 12.569 5.570 1.00 95.94 426 ASP A O 1
ATOM 3242 N N . ASN A 1 427 ? -9.470 11.717 3.685 1.00 93.50 427 ASN A N 1
ATOM 3243 C CA . ASN A 1 427 ? -8.424 12.261 2.815 1.00 93.50 427 ASN A CA 1
ATOM 3244 C C . ASN A 1 427 ? -8.335 13.803 2.757 1.00 93.50 427 ASN A C 1
ATOM 3246 O O . ASN A 1 427 ? -7.577 14.345 1.957 1.00 93.50 427 ASN A O 1
ATOM 3250 N N . ARG A 1 428 ? -9.087 14.535 3.588 1.00 95.56 428 ARG A N 1
ATOM 3251 C CA . ARG A 1 428 ? -9.009 15.992 3.768 1.00 95.56 428 ARG A CA 1
ATOM 3252 C C . ARG A 1 428 ? -8.619 16.387 5.193 1.00 95.56 428 ARG A C 1
ATOM 3254 O O . ARG A 1 428 ? -8.716 17.570 5.512 1.00 95.56 428 ARG A O 1
ATOM 3261 N N . GLY A 1 429 ? -8.218 15.447 6.048 1.00 95.62 429 GLY A N 1
ATOM 3262 C CA . GLY A 1 429 ? -7.932 15.719 7.459 1.00 95.62 429 GLY A CA 1
ATOM 3263 C C . GLY A 1 429 ? -9.183 15.986 8.301 1.00 95.62 429 GLY A C 1
ATOM 3264 O O . GLY A 1 429 ? -9.088 16.555 9.385 1.00 95.62 429 GLY A O 1
ATOM 3265 N N . SER A 1 430 ? -10.376 15.619 7.824 1.00 96.25 430 SER A N 1
ATOM 3266 C CA . SER A 1 430 ? -11.599 15.702 8.627 1.00 96.25 430 SER A CA 1
ATOM 3267 C C . SER A 1 430 ? -11.675 14.478 9.530 1.00 96.25 430 SER A C 1
ATOM 3269 O O . SER A 1 430 ? -11.762 13.356 9.036 1.00 96.25 430 SER A O 1
ATOM 3271 N N . GLU A 1 431 ? -11.673 14.688 10.844 1.00 96.69 431 GLU A N 1
ATOM 3272 C CA . GLU A 1 431 ? -11.838 13.607 11.819 1.00 96.69 431 GLU A CA 1
ATOM 3273 C C . GLU A 1 431 ? -13.191 12.905 11.615 1.00 96.69 431 GLU A C 1
ATOM 3275 O O . GLU A 1 431 ? -14.258 13.530 11.661 1.00 96.69 431 GLU A O 1
ATOM 3280 N N . LEU A 1 432 ? -13.136 11.601 11.345 1.00 95.44 432 LEU A N 1
ATOM 3281 C CA . LEU A 1 432 ? -14.295 10.729 11.169 1.00 95.44 432 LEU A CA 1
ATOM 3282 C C . LEU A 1 432 ? -14.647 10.011 12.472 1.00 95.44 432 LEU A C 1
ATOM 3284 O O . LEU A 1 432 ? -15.829 9.869 12.793 1.00 95.44 432 LEU A O 1
ATOM 3288 N N . GLN A 1 433 ? -13.625 9.541 13.188 1.00 96.06 433 GLN A N 1
ATOM 3289 C CA . GLN A 1 433 ? -13.702 8.770 14.427 1.00 96.06 433 GLN A CA 1
ATOM 3290 C C . GLN A 1 433 ? -12.494 9.077 15.310 1.00 96.06 433 GLN A C 1
ATOM 3292 O O . GLN A 1 433 ? -11.428 9.441 14.818 1.00 96.06 433 GLN A O 1
ATOM 3297 N N . GLN A 1 434 ? -12.678 8.848 16.606 1.00 96.88 434 GLN A N 1
ATOM 3298 C CA . GLN A 1 434 ? -11.624 8.841 17.607 1.00 96.88 434 GLN A CA 1
ATOM 3299 C C . GLN A 1 434 ? -11.897 7.690 18.580 1.00 96.88 434 GLN A C 1
ATOM 3301 O O . GLN A 1 434 ? -13.043 7.483 19.000 1.00 96.88 434 GLN A O 1
ATOM 3306 N N . TRP A 1 435 ? -10.847 6.969 18.949 1.00 97.06 435 TRP A N 1
ATOM 3307 C CA . TRP A 1 435 ? -10.840 5.925 19.965 1.00 97.06 435 TRP A CA 1
ATOM 3308 C C . TRP A 1 435 ? -9.883 6.342 21.089 1.00 97.06 435 TRP A C 1
ATOM 3310 O O . TRP A 1 435 ? -8.880 7.015 20.851 1.00 97.06 435 TRP A O 1
ATOM 3320 N N . ALA A 1 436 ? -10.205 5.988 22.331 1.00 95.69 436 ALA A N 1
ATOM 3321 C CA . ALA A 1 436 ? -9.260 6.153 23.433 1.00 95.69 436 ALA A CA 1
ATOM 3322 C C . ALA A 1 436 ? -8.231 5.016 23.392 1.00 95.69 436 ALA A C 1
ATOM 3324 O O . ALA A 1 436 ? -8.555 3.931 22.909 1.00 95.69 436 ALA A O 1
ATOM 3325 N N . ALA A 1 437 ? -7.035 5.237 23.942 1.00 94.31 437 ALA A N 1
ATOM 3326 C CA . ALA A 1 437 ? -6.119 4.140 24.235 1.00 94.31 437 ALA A CA 1
ATOM 3327 C C . ALA A 1 437 ? -6.829 3.044 25.071 1.00 94.31 437 ALA A C 1
ATOM 3329 O O . ALA A 1 437 ? -7.663 3.376 25.928 1.00 94.31 437 ALA A O 1
ATOM 3330 N N . PRO A 1 438 ? -6.514 1.748 24.867 1.00 93.94 438 PRO A N 1
ATOM 3331 C CA . PRO A 1 438 ? -7.124 0.659 25.630 1.00 93.94 438 PRO A CA 1
ATOM 3332 C C . PRO A 1 438 ? -6.943 0.805 27.150 1.00 93.94 438 PRO A C 1
ATOM 3334 O O . PRO A 1 438 ? -7.821 0.397 27.920 1.00 93.94 438 PRO A O 1
ATOM 3337 N N . SER A 1 439 ? -5.848 1.422 27.600 1.00 94.12 439 SER A N 1
ATOM 3338 C CA . SER A 1 439 ? -5.570 1.709 29.009 1.00 94.12 439 SER A CA 1
ATOM 3339 C C . SER A 1 439 ? -5.084 3.143 29.250 1.00 94.12 439 SER A C 1
ATOM 3341 O O . SER A 1 439 ? -4.880 3.922 28.323 1.00 94.12 439 SER A O 1
ATOM 3343 N N . ASP A 1 440 ? -4.922 3.498 30.530 1.00 90.56 440 ASP A N 1
ATOM 3344 C CA . ASP A 1 440 ? -4.422 4.813 30.959 1.00 90.56 440 ASP A CA 1
ATOM 3345 C C . ASP A 1 440 ? -2.909 5.006 30.671 1.00 90.56 440 ASP A C 1
ATOM 3347 O O . ASP A 1 440 ? -2.386 6.086 30.952 1.00 90.56 440 ASP A O 1
ATOM 3351 N N . GLU A 1 441 ? -2.203 3.983 30.163 1.00 89.25 441 GLU A N 1
ATOM 3352 C CA . GLU A 1 441 ? -0.753 4.009 29.884 1.00 89.25 441 GLU A CA 1
ATOM 3353 C C . GLU A 1 441 ? -0.423 4.427 28.434 1.00 89.25 441 GLU A C 1
ATOM 3355 O O . GLU A 1 441 ? 0.703 4.826 28.165 1.00 89.25 441 GLU A O 1
ATOM 3360 N N . GLY A 1 442 ? -1.417 4.462 27.535 1.00 91.69 442 GLY A N 1
ATOM 3361 C CA . GLY A 1 442 ? -1.268 4.923 26.146 1.00 91.69 442 GLY A CA 1
ATOM 3362 C C . GLY A 1 442 ? -1.266 3.791 25.115 1.00 91.69 442 GLY A C 1
ATOM 3363 O O . GLY A 1 442 ? -1.560 2.642 25.438 1.00 91.69 442 GLY A O 1
ATOM 3364 N N . VAL A 1 443 ? -0.995 4.129 23.856 1.00 92.44 443 VAL A N 1
ATOM 3365 C CA . VAL A 1 443 ? -0.908 3.212 22.713 1.00 92.44 443 VAL A CA 1
ATOM 3366 C C . VAL A 1 443 ? 0.561 2.918 22.424 1.00 92.44 443 VAL A C 1
ATOM 3368 O O . VAL A 1 443 ? 1.325 3.828 22.135 1.00 92.44 443 VAL A O 1
ATOM 3371 N N . VAL A 1 444 ? 0.949 1.644 22.460 1.00 92.31 444 VAL A N 1
ATOM 3372 C CA . VAL A 1 444 ? 2.307 1.193 22.090 1.00 92.31 444 VAL A CA 1
ATOM 3373 C C . VAL A 1 444 ? 2.387 0.659 20.668 1.00 92.31 444 VAL A C 1
ATOM 3375 O O . VAL A 1 444 ? 3.469 0.578 20.095 1.00 92.31 444 VAL A O 1
ATOM 3378 N N . SER A 1 445 ? 1.252 0.242 20.105 1.00 91.94 445 SER A N 1
ATOM 3379 C CA . SER A 1 445 ? 1.213 -0.374 18.784 1.00 91.94 445 SER A CA 1
ATOM 3380 C C . SER A 1 445 ? -0.133 -0.141 18.107 1.00 91.94 445 SER A C 1
ATOM 3382 O O . SER A 1 445 ? -1.195 -0.236 18.733 1.00 91.94 445 SER A O 1
ATOM 3384 N N . LEU A 1 446 ? -0.073 0.165 16.813 1.00 92.81 446 LEU A N 1
ATOM 3385 C CA . LEU A 1 446 ? -1.207 0.490 15.958 1.00 92.81 446 LEU A CA 1
ATOM 3386 C C . LEU A 1 446 ? -1.047 -0.300 14.657 1.00 92.81 446 LEU A C 1
ATOM 3388 O O . LEU A 1 446 ? -0.258 0.085 13.800 1.00 92.81 446 LEU A O 1
ATOM 3392 N N . ASN A 1 447 ? -1.771 -1.411 14.519 1.00 93.75 447 ASN A N 1
ATOM 3393 C CA . ASN A 1 447 ? -1.537 -2.380 13.447 1.00 93.75 447 ASN A CA 1
ATOM 3394 C C . ASN A 1 447 ? -2.779 -2.544 12.561 1.00 93.75 447 ASN A C 1
ATOM 3396 O O . ASN A 1 447 ? -3.779 -3.106 13.018 1.00 93.75 447 ASN A O 1
ATOM 3400 N N . PRO A 1 448 ? -2.755 -2.082 11.298 1.00 93.06 448 PRO A N 1
ATOM 3401 C CA . PRO A 1 448 ? -3.844 -2.330 10.364 1.00 93.06 448 PRO A CA 1
ATOM 3402 C C . PRO A 1 448 ? -3.827 -3.783 9.865 1.00 93.06 448 PRO A C 1
ATOM 3404 O O . PRO A 1 448 ? -2.769 -4.332 9.549 1.00 93.06 448 PRO A O 1
ATOM 3407 N N . ALA A 1 449 ? -5.006 -4.392 9.740 1.00 92.56 449 ALA A N 1
ATOM 3408 C CA . ALA A 1 449 ? -5.158 -5.745 9.218 1.00 92.56 449 ALA A CA 1
ATOM 3409 C C . ALA A 1 449 ? -4.861 -5.805 7.719 1.00 92.56 449 ALA A C 1
ATOM 3411 O O . ALA A 1 449 ? -5.427 -5.047 6.924 1.00 92.56 449 ALA A O 1
ATOM 3412 N N . ARG A 1 450 ? -3.964 -6.716 7.331 1.00 90.12 450 ARG A N 1
ATOM 3413 C CA . ARG A 1 450 ? -3.510 -6.885 5.947 1.00 90.12 450 ARG A CA 1
ATOM 3414 C C . ARG A 1 450 ? -4.190 -8.082 5.296 1.00 90.12 450 ARG A C 1
ATOM 3416 O O . ARG A 1 450 ? -4.448 -9.094 5.940 1.00 90.12 450 ARG A O 1
ATOM 3423 N N . THR A 1 451 ? -4.404 -7.982 3.990 1.00 88.38 451 THR A N 1
ATOM 3424 C CA . THR A 1 451 ? -4.863 -9.104 3.158 1.00 88.38 451 THR A CA 1
ATOM 3425 C C . THR A 1 451 ? -3.801 -9.458 2.132 1.00 88.38 451 THR A C 1
ATOM 3427 O O . THR A 1 451 ? -2.921 -8.652 1.817 1.00 88.38 451 THR A O 1
ATOM 3430 N N . TRP A 1 452 ? -3.881 -10.657 1.573 1.00 86.62 452 TRP A N 1
ATOM 3431 C CA . TRP A 1 452 ? -2.935 -11.121 0.574 1.00 86.62 452 TRP A CA 1
ATOM 3432 C C . TRP A 1 452 ? -2.967 -10.312 -0.731 1.00 86.62 452 TRP A C 1
ATOM 3434 O O . TRP A 1 452 ? -1.933 -10.193 -1.386 1.00 86.62 452 TRP A O 1
ATOM 3444 N N . ASP A 1 453 ? -4.104 -9.687 -1.079 1.00 81.19 453 ASP A N 1
ATOM 3445 C CA . ASP A 1 453 ? -4.213 -8.786 -2.242 1.00 81.19 453 ASP A CA 1
ATOM 3446 C C . ASP A 1 453 ? -3.159 -7.644 -2.165 1.00 81.19 453 ASP A C 1
ATOM 3448 O O . ASP A 1 453 ? -2.640 -7.234 -3.204 1.00 81.19 453 ASP A O 1
ATOM 3452 N N . ALA A 1 454 ? -2.732 -7.218 -0.961 1.00 75.50 454 ALA A N 1
ATOM 3453 C CA . ALA A 1 454 ? -1.647 -6.241 -0.762 1.00 75.50 454 ALA A CA 1
ATOM 3454 C C . ALA A 1 454 ? -0.285 -6.687 -1.325 1.00 75.50 454 ALA A C 1
ATOM 3456 O O . ALA A 1 454 ? 0.509 -5.869 -1.785 1.00 75.50 454 ALA A O 1
ATOM 3457 N N . TYR A 1 455 ? -0.022 -7.994 -1.316 1.00 75.62 455 TYR A N 1
ATOM 3458 C CA . TYR A 1 455 ? 1.244 -8.597 -1.738 1.00 75.62 455 TYR A CA 1
ATOM 3459 C C . TYR A 1 455 ? 1.230 -9.044 -3.213 1.00 75.62 455 TYR A C 1
ATOM 3461 O O . TYR A 1 455 ? 2.239 -9.540 -3.718 1.00 75.62 455 TYR A O 1
ATOM 3469 N N . LEU A 1 456 ? 0.104 -8.877 -3.922 1.00 72.25 456 LEU A N 1
ATOM 3470 C CA . LEU A 1 456 ? -0.025 -9.232 -5.340 1.00 72.25 456 LEU A CA 1
ATOM 3471 C C . LEU A 1 456 ? 0.422 -8.110 -6.282 1.00 72.25 456 LEU A C 1
ATOM 3473 O O . LEU A 1 456 ? 1.187 -8.371 -7.213 1.00 72.25 456 LEU A O 1
ATOM 3477 N N . ASP A 1 457 ? -0.064 -6.891 -6.037 1.00 62.41 457 ASP A N 1
ATOM 3478 C CA . ASP A 1 457 ? 0.091 -5.733 -6.931 1.00 62.41 457 ASP A CA 1
ATOM 3479 C C . ASP A 1 457 ? 1.132 -4.703 -6.425 1.00 62.41 457 ASP A C 1
ATOM 3481 O O . ASP A 1 457 ? 1.300 -3.657 -7.048 1.00 62.41 457 ASP A O 1
ATOM 3485 N N . ALA A 1 458 ? 1.848 -5.014 -5.330 1.00 54.81 458 ALA A N 1
ATOM 3486 C CA . ALA A 1 458 ? 2.814 -4.133 -4.646 1.00 54.81 458 ALA A CA 1
ATOM 3487 C C . ALA A 1 458 ? 2.229 -2.758 -4.252 1.00 54.81 458 ALA A C 1
ATOM 3489 O O . ALA A 1 458 ? 2.928 -1.747 -4.240 1.00 54.81 458 ALA A O 1
ATOM 3490 N N . ASP A 1 459 ? 0.929 -2.730 -3.948 1.00 60.16 459 ASP A N 1
ATOM 3491 C CA . ASP A 1 459 ? 0.157 -1.501 -3.780 1.00 60.16 459 ASP A CA 1
ATOM 3492 C C . ASP A 1 459 ? 0.036 -1.111 -2.299 1.00 60.16 459 ASP A C 1
ATOM 3494 O O . ASP A 1 459 ? -0.311 -1.921 -1.429 1.00 60.16 459 ASP A O 1
ATOM 3498 N N . PHE A 1 460 ? 0.325 0.152 -2.003 1.00 56.53 460 PHE A N 1
ATOM 3499 C CA . PHE A 1 460 ? 0.450 0.649 -0.637 1.00 56.53 460 PHE A CA 1
ATOM 3500 C C . PHE A 1 460 ? -0.944 0.930 -0.045 1.00 56.53 460 PHE A C 1
ATOM 3502 O O . PHE A 1 460 ? -1.601 1.908 -0.397 1.00 56.53 460 PHE A O 1
ATOM 3509 N N . GLY A 1 461 ? -1.402 0.074 0.880 1.00 59.72 461 GLY A N 1
ATOM 3510 C CA . GLY A 1 461 ? -2.606 0.327 1.691 1.00 59.72 461 GLY A CA 1
ATOM 3511 C C . GLY A 1 461 ? -3.801 -0.619 1.506 1.00 59.72 461 GLY A C 1
ATOM 3512 O O . GLY A 1 461 ? -4.905 -0.272 1.933 1.00 59.72 461 GLY A O 1
ATOM 3513 N N . PHE A 1 462 ? -3.625 -1.814 0.927 1.00 67.19 462 PHE A N 1
ATOM 3514 C CA . PHE A 1 462 ? -4.668 -2.857 0.932 1.00 67.19 462 PHE A CA 1
ATOM 3515 C C . PHE A 1 462 ? -4.856 -3.501 2.317 1.00 67.19 462 PHE A C 1
ATOM 3517 O O . PHE A 1 462 ? -4.393 -4.605 2.615 1.00 67.19 462 PHE A O 1
ATOM 3524 N N . THR A 1 463 ? -5.603 -2.793 3.154 1.00 78.31 463 THR A N 1
ATOM 3525 C CA . THR A 1 463 ? -6.117 -3.256 4.446 1.00 78.31 463 THR A CA 1
ATOM 3526 C C . THR A 1 463 ? -7.596 -3.615 4.323 1.00 78.31 463 THR A C 1
ATOM 3528 O O . THR A 1 463 ? -8.305 -2.978 3.541 1.00 78.31 463 THR A O 1
ATOM 3531 N N . ASP A 1 464 ? -8.107 -4.543 5.129 1.00 85.00 464 ASP A N 1
ATOM 3532 C CA . ASP A 1 464 ? -9.542 -4.890 5.105 1.00 85.00 464 ASP A CA 1
ATOM 3533 C C . ASP A 1 464 ? -10.461 -3.865 5.810 1.00 85.00 464 ASP A C 1
ATOM 3535 O O . ASP A 1 464 ? -11.679 -3.917 5.651 1.00 85.00 464 ASP A O 1
ATOM 3539 N N . GLY A 1 465 ? -9.882 -2.902 6.537 1.00 91.31 465 GLY A N 1
ATOM 3540 C CA . GLY A 1 465 ? -10.606 -1.904 7.330 1.00 91.31 465 GLY A CA 1
ATOM 3541 C C . GLY A 1 465 ? -10.526 -2.116 8.846 1.00 91.31 465 GLY A C 1
ATOM 3542 O O . GLY A 1 465 ? -10.966 -1.235 9.589 1.00 91.31 465 GLY A O 1
ATOM 3543 N N . ARG A 1 466 ? -9.962 -3.235 9.315 1.00 94.94 466 ARG A N 1
ATOM 3544 C CA . ARG A 1 466 ? -9.721 -3.540 10.732 1.00 94.94 466 ARG A CA 1
ATOM 3545 C C . ARG A 1 466 ? -8.355 -3.007 11.197 1.00 94.94 466 ARG A C 1
ATOM 3547 O O . ARG A 1 466 ? -7.393 -2.966 10.429 1.00 94.94 466 ARG A O 1
ATOM 3554 N N . VAL A 1 467 ? -8.266 -2.588 12.459 1.00 96.62 467 VAL A N 1
ATOM 3555 C CA . VAL A 1 467 ? -7.059 -2.040 13.105 1.00 96.62 467 VAL A CA 1
ATOM 3556 C C . VAL A 1 467 ? -6.994 -2.514 14.556 1.00 96.62 467 VAL A C 1
ATOM 3558 O O . VAL A 1 467 ? -7.942 -2.293 15.311 1.00 96.62 467 VAL A O 1
ATOM 3561 N N . LEU A 1 468 ? -5.886 -3.138 14.965 1.00 97.31 468 LEU A N 1
ATOM 3562 C CA . LEU A 1 468 ? -5.602 -3.423 16.373 1.00 97.31 468 LEU A CA 1
ATOM 3563 C C . LEU A 1 468 ? -4.916 -2.221 17.017 1.00 97.31 468 LEU A C 1
ATOM 3565 O O . LEU A 1 468 ? -3.949 -1.684 16.473 1.00 97.31 468 LEU A O 1
ATOM 3569 N N . VAL A 1 469 ? -5.390 -1.852 18.201 1.00 97.19 469 VAL A N 1
ATOM 3570 C CA . VAL A 1 469 ? -4.759 -0.872 19.084 1.00 97.19 469 VAL A CA 1
ATOM 3571 C C . VAL A 1 469 ? -4.305 -1.606 20.344 1.00 97.19 469 VAL A C 1
ATOM 3573 O O . VAL A 1 469 ? -5.127 -2.260 20.989 1.00 97.19 469 VAL A O 1
ATOM 3576 N N . ALA A 1 470 ? -3.022 -1.505 20.692 1.00 96.19 470 ALA A N 1
ATOM 3577 C CA . ALA A 1 470 ? -2.422 -2.140 21.870 1.00 96.19 470 ALA A CA 1
ATOM 3578 C C . ALA A 1 470 ? -1.831 -1.102 22.839 1.00 96.19 470 ALA A C 1
ATOM 3580 O O . ALA A 1 470 ? -1.333 -0.068 22.393 1.00 96.19 470 ALA A O 1
ATOM 3581 N N . SER A 1 471 ? -1.854 -1.385 24.144 1.00 95.38 471 SER A N 1
ATOM 3582 C CA . SER A 1 471 ? -1.286 -0.553 25.223 1.00 95.38 471 SER A CA 1
ATOM 3583 C C . SER A 1 471 ? -0.184 -1.259 26.030 1.00 95.38 471 SER A C 1
ATOM 3585 O O . SER A 1 471 ? -0.042 -2.476 25.936 1.00 95.38 471 SER A O 1
ATOM 3587 N N . GLU A 1 472 ? 0.579 -0.504 26.840 1.00 89.56 472 GLU A N 1
ATOM 3588 C CA . GLU A 1 472 ? 1.706 -1.016 27.661 1.00 89.56 472 GLU A CA 1
ATOM 3589 C C . GLU A 1 472 ? 1.318 -2.163 28.622 1.00 89.56 472 GLU A C 1
ATOM 3591 O O . GLU A 1 472 ? 2.157 -2.995 28.958 1.00 89.56 472 GLU A O 1
ATOM 3596 N N . ASP A 1 473 ? 0.053 -2.246 29.053 1.00 92.94 473 ASP A N 1
ATOM 3597 C CA . ASP A 1 473 ? -0.474 -3.272 29.967 1.00 92.94 473 ASP A CA 1
ATOM 3598 C C . ASP A 1 473 ? -1.007 -4.538 29.261 1.00 92.94 473 ASP A C 1
ATOM 3600 O O . ASP A 1 473 ? -1.892 -5.229 29.785 1.00 92.94 473 ASP A O 1
ATOM 3604 N N . ASP A 1 474 ? -0.489 -4.837 28.066 1.00 94.19 474 ASP A N 1
ATOM 3605 C CA . ASP A 1 474 ? -0.874 -5.955 27.188 1.00 94.19 474 ASP A CA 1
ATOM 3606 C C . ASP A 1 474 ? -2.349 -5.934 26.746 1.00 94.19 474 ASP A C 1
ATOM 3608 O O . ASP A 1 474 ? -2.890 -6.942 26.275 1.00 94.19 474 ASP A O 1
ATOM 3612 N N . ARG A 1 475 ? -3.068 -4.823 26.950 1.00 96.88 475 ARG A N 1
ATOM 3613 C CA . ARG A 1 475 ? -4.479 -4.733 26.572 1.00 96.88 475 ARG A CA 1
ATOM 3614 C C . ARG A 1 475 ? -4.602 -4.344 25.108 1.00 96.88 475 ARG A C 1
ATOM 3616 O O . ARG A 1 475 ? -4.025 -3.363 24.650 1.00 96.88 475 ARG A O 1
ATOM 3623 N N . VAL A 1 476 ? -5.436 -5.094 24.399 1.00 97.38 476 VAL A N 1
ATOM 3624 C CA . VAL A 1 476 ? -5.666 -4.909 22.969 1.00 97.38 476 VAL A CA 1
ATOM 3625 C C . VAL A 1 476 ? -7.143 -4.727 22.662 1.00 97.38 476 VAL A C 1
ATOM 3627 O O . VAL A 1 476 ? -8.005 -5.366 23.275 1.00 97.38 476 VAL A O 1
ATOM 3630 N N . GLU A 1 477 ? -7.439 -3.863 21.697 1.00 98.00 477 GLU A N 1
ATOM 3631 C CA . GLU A 1 477 ? -8.784 -3.626 21.178 1.00 98.00 477 GLU A CA 1
ATOM 3632 C C . GLU A 1 477 ? -8.750 -3.592 19.648 1.00 98.00 477 GLU A C 1
ATOM 3634 O O . GLU A 1 477 ? -7.973 -2.851 19.044 1.00 98.00 477 GLU A O 1
ATOM 3639 N N . LEU A 1 478 ? -9.585 -4.420 19.018 1.00 97.88 478 LEU A N 1
ATOM 3640 C CA . LEU A 1 478 ? -9.745 -4.458 17.568 1.00 97.88 478 LEU A CA 1
ATOM 3641 C C . LEU A 1 478 ? -10.888 -3.530 17.164 1.00 97.88 478 LEU A C 1
ATOM 3643 O O . LEU A 1 478 ? -12.020 -3.698 17.620 1.00 97.88 478 LEU A O 1
ATOM 3647 N N . TYR A 1 479 ? -10.615 -2.601 16.259 1.00 97.25 479 TYR A N 1
ATOM 3648 C CA . TYR A 1 479 ? -11.596 -1.680 15.699 1.00 97.25 479 TYR A CA 1
ATOM 3649 C C . TYR A 1 479 ? -11.793 -1.922 14.205 1.00 97.25 479 TYR A C 1
ATOM 3651 O O . TYR A 1 479 ? -10.853 -2.239 13.488 1.00 97.25 479 TYR A O 1
ATOM 3659 N N . GLU A 1 480 ? -13.014 -1.708 13.722 1.00 95.81 480 GLU A N 1
ATOM 3660 C CA . GLU A 1 480 ? -13.304 -1.505 12.300 1.00 95.81 480 GLU A CA 1
ATOM 3661 C C . GLU A 1 480 ? -13.422 -0.003 12.042 1.00 95.81 480 GLU A C 1
ATOM 3663 O O . GLU A 1 480 ? -14.134 0.695 12.774 1.00 95.81 480 GLU A O 1
ATOM 3668 N N . VAL A 1 481 ? -12.780 0.510 10.990 1.00 92.94 481 VAL A N 1
ATOM 3669 C CA . VAL A 1 481 ? -12.903 1.926 10.632 1.00 92.94 481 VAL A CA 1
ATOM 3670 C C . VAL A 1 481 ? -14.309 2.207 10.088 1.00 92.94 481 VAL A C 1
ATOM 3672 O O . VAL A 1 481 ? -14.639 1.984 8.922 1.00 92.94 481 VAL A O 1
ATOM 3675 N N . GLY A 1 482 ? -15.141 2.768 10.954 1.00 91.38 482 GLY A N 1
ATOM 3676 C CA . GLY A 1 482 ? -16.592 2.884 10.822 1.00 91.38 482 GLY A CA 1
ATOM 3677 C C . GLY A 1 482 ? -17.274 2.778 12.190 1.00 91.38 482 GLY A C 1
ATOM 3678 O O . GLY A 1 482 ? -18.306 3.416 12.417 1.00 91.38 482 GLY A O 1
ATOM 3679 N N . SER A 1 483 ? -16.670 2.025 13.114 1.00 93.38 483 SER A N 1
ATOM 3680 C CA . SER A 1 483 ? -17.190 1.761 14.451 1.00 93.38 483 SER A CA 1
ATOM 3681 C C . SER A 1 483 ? -16.671 2.739 15.512 1.00 93.38 483 SER A C 1
ATOM 3683 O O . SER A 1 483 ? -15.517 3.161 15.521 1.00 93.38 483 SER A O 1
ATOM 3685 N N . SER A 1 484 ? -17.541 3.068 16.469 1.00 92.38 484 SER A N 1
ATOM 3686 C CA . SER A 1 484 ? -17.189 3.803 17.693 1.00 92.38 484 SER A CA 1
ATOM 3687 C C . SER A 1 484 ? -16.950 2.897 18.908 1.00 92.38 484 SER A C 1
ATOM 3689 O O . SER A 1 484 ? -16.638 3.395 19.985 1.00 92.38 484 SER A O 1
ATOM 3691 N N . GLU A 1 485 ? -17.184 1.593 18.770 1.00 94.94 485 GLU A N 1
ATOM 3692 C CA . GLU A 1 485 ? -16.963 0.573 19.802 1.00 94.94 485 GLU A CA 1
ATOM 3693 C C . GLU A 1 485 ? -16.031 -0.508 19.219 1.00 94.94 485 GLU A C 1
ATOM 3695 O O . GLU A 1 485 ? -16.154 -0.814 18.027 1.00 94.94 485 GLU A O 1
ATOM 3700 N N . PRO A 1 486 ? -15.102 -1.083 20.001 1.00 96.94 486 PRO A N 1
ATOM 3701 C CA . PRO A 1 486 ? -14.249 -2.158 19.504 1.00 96.94 486 PRO A CA 1
ATOM 3702 C C . PRO A 1 486 ? -15.088 -3.395 19.156 1.00 96.94 486 PRO A C 1
ATOM 3704 O O . PRO A 1 486 ? -16.054 -3.716 19.855 1.00 96.94 486 PRO A O 1
ATOM 3707 N N . LEU A 1 487 ? -14.710 -4.093 18.083 1.00 96.44 487 LEU A N 1
ATOM 3708 C CA . LEU A 1 487 ? -15.284 -5.383 17.689 1.00 96.44 487 LEU A CA 1
ATOM 3709 C C . LEU A 1 487 ? -15.004 -6.443 18.762 1.00 96.44 487 LEU A C 1
ATOM 3711 O O . LEU A 1 487 ? -15.903 -7.171 19.184 1.00 96.44 487 LEU A O 1
ATOM 3715 N N . ALA A 1 488 ? -13.754 -6.471 19.225 1.00 97.50 488 ALA A N 1
ATOM 3716 C CA . ALA A 1 488 ? -13.236 -7.389 20.224 1.00 97.50 488 ALA A CA 1
ATOM 3717 C C . ALA A 1 488 ? -12.202 -6.687 21.114 1.00 97.50 488 ALA A C 1
ATOM 3719 O O . ALA A 1 488 ? -11.574 -5.705 20.713 1.00 97.50 488 ALA A O 1
ATOM 3720 N N . SER A 1 489 ? -12.025 -7.193 22.333 1.00 97.56 489 SER A N 1
ATOM 3721 C CA . SER A 1 489 ? -11.011 -6.708 23.268 1.00 97.56 489 SER A CA 1
ATOM 3722 C C . SER A 1 489 ? -10.466 -7.840 24.130 1.00 97.56 489 SER A C 1
ATOM 3724 O O . SER A 1 489 ? -11.205 -8.734 24.549 1.00 97.56 489 SER A O 1
ATOM 3726 N N . GLY A 1 490 ? -9.165 -7.795 24.402 1.00 96.56 490 GLY A N 1
ATOM 3727 C CA . GLY A 1 490 ? -8.439 -8.851 25.099 1.00 96.56 490 GLY A CA 1
ATOM 3728 C C . GLY A 1 490 ? -7.279 -8.321 25.935 1.00 96.56 490 GLY A C 1
ATOM 3729 O O . GLY A 1 490 ? -7.009 -7.122 25.973 1.00 96.56 490 GLY A O 1
ATOM 3730 N N . GLN A 1 491 ? -6.599 -9.242 26.613 1.00 96.75 491 GLN A N 1
ATOM 3731 C CA . GLN A 1 491 ? -5.267 -9.014 27.162 1.00 96.75 491 GLN A CA 1
ATOM 3732 C C . GLN A 1 491 ? -4.360 -10.090 26.567 1.00 96.75 491 GLN A C 1
ATOM 3734 O O . GLN A 1 491 ? -4.593 -11.279 26.807 1.00 96.75 491 GLN A O 1
ATOM 3739 N N . ILE A 1 492 ? -3.423 -9.670 25.724 1.00 96.06 492 ILE A N 1
ATOM 3740 C CA . ILE A 1 492 ? -2.603 -10.513 24.856 1.00 96.06 492 ILE A CA 1
ATOM 3741 C C . ILE A 1 492 ? -1.161 -9.996 24.973 1.00 96.06 492 ILE A C 1
ATOM 3743 O O . ILE A 1 492 ? -0.824 -9.041 24.284 1.00 96.06 492 ILE A O 1
ATOM 3747 N N . PRO A 1 493 ? -0.336 -10.559 25.875 1.00 90.56 493 PRO A N 1
ATOM 3748 C CA . PRO A 1 493 ? 1.066 -10.171 25.991 1.00 90.56 493 PRO A CA 1
ATOM 3749 C C . PRO A 1 493 ? 1.849 -10.666 24.777 1.00 90.56 493 PRO A C 1
ATOM 3751 O O . PRO A 1 493 ? 1.640 -11.798 24.336 1.00 90.56 493 PRO A O 1
ATOM 3754 N N . THR A 1 494 ? 2.723 -9.819 24.234 1.00 89.62 494 THR A N 1
ATOM 3755 C CA . THR A 1 494 ? 3.602 -10.155 23.108 1.00 89.62 494 THR A CA 1
ATOM 3756 C C . THR A 1 494 ? 4.617 -9.048 22.843 1.00 89.62 494 THR A C 1
ATOM 3758 O O . THR A 1 494 ? 4.355 -7.879 23.127 1.00 89.62 494 THR A O 1
ATOM 3761 N N . ASP A 1 495 ? 5.747 -9.426 22.249 1.00 87.19 495 ASP A N 1
ATOM 3762 C CA . ASP A 1 495 ? 6.771 -8.516 21.745 1.00 87.19 495 ASP A CA 1
ATOM 3763 C C . ASP A 1 495 ? 6.390 -7.905 20.374 1.00 87.19 495 ASP A C 1
ATOM 3765 O O . ASP A 1 495 ? 6.852 -6.811 20.052 1.00 87.19 495 ASP A O 1
ATOM 3769 N N . ASP A 1 496 ? 5.537 -8.570 19.573 1.00 92.50 496 ASP A N 1
ATOM 3770 C CA . ASP A 1 496 ? 5.102 -8.090 18.247 1.00 92.50 496 ASP A CA 1
ATOM 3771 C C . ASP A 1 496 ? 3.731 -8.648 17.794 1.00 92.50 496 ASP A C 1
ATOM 3773 O O . ASP A 1 496 ? 3.376 -9.793 18.082 1.00 92.50 496 ASP A O 1
ATOM 3777 N N . TYR A 1 497 ? 2.973 -7.858 17.022 1.00 94.50 497 TYR A N 1
ATOM 3778 C CA . TYR A 1 497 ? 1.630 -8.188 16.527 1.00 94.50 497 TYR A CA 1
ATOM 3779 C C . TYR A 1 497 ? 1.553 -8.149 14.995 1.00 94.50 497 TYR A C 1
ATOM 3781 O O . TYR A 1 497 ? 1.772 -7.108 14.376 1.00 94.50 497 TYR A O 1
ATOM 3789 N N . LEU A 1 498 ? 1.059 -9.225 14.376 1.00 95.44 498 LEU A N 1
ATOM 3790 C CA . LEU A 1 498 ? 0.743 -9.255 12.946 1.00 95.44 498 LEU A CA 1
ATOM 3791 C C . LEU A 1 498 ? -0.723 -9.634 12.706 1.00 95.44 498 LEU A C 1
ATOM 3793 O O . LEU A 1 498 ? -1.152 -10.747 12.997 1.00 95.44 498 LEU A O 1
ATOM 3797 N N . LEU A 1 499 ? -1.486 -8.717 12.109 1.00 95.50 499 LEU A N 1
ATOM 3798 C CA . LEU A 1 499 ? -2.855 -8.967 11.657 1.00 95.50 499 LEU A CA 1
ATOM 3799 C C . LEU A 1 499 ? -2.837 -9.333 10.176 1.00 95.50 499 LEU A C 1
ATOM 3801 O O . LEU A 1 499 ? -2.492 -8.496 9.333 1.00 95.50 499 LEU A O 1
ATOM 3805 N N . TYR A 1 500 ? -3.232 -10.561 9.856 1.00 94.69 500 TYR A N 1
ATOM 3806 C CA . TYR A 1 500 ? -3.209 -11.050 8.485 1.00 94.69 500 TYR A CA 1
ATOM 3807 C C . TYR A 1 500 ? -4.360 -12.020 8.204 1.00 94.69 500 TYR A C 1
ATOM 3809 O O . TYR A 1 500 ? -4.546 -13.010 8.917 1.00 94.69 500 TYR A O 1
ATOM 3817 N N . GLU A 1 501 ? -5.124 -11.724 7.147 1.00 90.56 501 GLU A N 1
ATOM 3818 C CA . GLU A 1 501 ? -6.426 -12.346 6.873 1.00 90.56 501 GLU A CA 1
ATOM 3819 C C . GLU A 1 501 ? -7.327 -12.269 8.130 1.00 90.56 501 GLU A C 1
ATOM 3821 O O . GLU A 1 501 ? -7.380 -11.234 8.790 1.00 90.56 501 GLU A O 1
ATOM 3826 N N . ASP A 1 502 ? -8.022 -13.348 8.497 1.00 93.31 502 ASP A N 1
ATOM 3827 C CA . ASP A 1 502 ? -8.899 -13.406 9.679 1.00 93.31 502 ASP A CA 1
ATOM 3828 C C . ASP A 1 502 ? -8.178 -13.870 10.964 1.00 93.31 502 ASP A C 1
ATOM 3830 O O . ASP A 1 502 ? -8.797 -14.430 11.875 1.00 93.31 502 ASP A O 1
ATOM 3834 N N . ARG A 1 503 ? -6.855 -13.674 11.051 1.00 96.81 503 ARG A N 1
ATOM 3835 C CA . ARG A 1 503 ? -6.025 -14.115 12.184 1.00 96.81 503 ARG A CA 1
ATOM 3836 C C . ARG A 1 503 ? -5.185 -12.973 12.760 1.00 96.81 503 ARG A C 1
ATOM 3838 O O . ARG A 1 503 ? -4.644 -12.143 12.028 1.00 96.81 503 ARG A O 1
ATOM 3845 N N . LEU A 1 504 ? -5.036 -12.985 14.082 1.00 97.50 504 LEU A N 1
ATOM 3846 C CA . LEU A 1 504 ? -3.990 -12.249 14.787 1.00 97.50 504 LEU A CA 1
ATOM 3847 C C . LEU A 1 504 ? -2.874 -13.229 15.165 1.00 97.50 504 LEU A C 1
ATOM 3849 O O . LEU A 1 504 ? -3.124 -14.239 15.825 1.00 97.50 504 LEU A O 1
ATOM 3853 N N . PHE A 1 505 ? -1.654 -12.902 14.758 1.00 97.44 505 PHE A N 1
ATOM 3854 C CA . PHE A 1 505 ? -0.428 -13.592 15.133 1.00 97.44 505 PHE A CA 1
ATOM 3855 C C . PHE A 1 505 ? 0.351 -12.750 16.140 1.00 97.44 505 PHE A C 1
ATOM 3857 O O . PHE A 1 505 ? 0.384 -11.522 16.029 1.00 97.44 505 PHE A O 1
ATOM 3864 N N . THR A 1 506 ? 0.981 -13.414 17.102 1.00 96.50 506 THR A N 1
ATOM 3865 C CA . THR A 1 506 ? 1.784 -12.781 18.153 1.00 96.50 506 THR A CA 1
ATOM 3866 C C . THR A 1 506 ? 3.102 -13.520 18.338 1.00 96.50 506 THR A C 1
ATOM 3868 O O . THR A 1 506 ? 3.160 -14.731 18.116 1.00 96.50 506 THR A O 1
ATOM 3871 N N . LEU A 1 507 ? 4.151 -12.818 18.761 1.00 93.06 507 LEU A N 1
ATOM 3872 C CA . LEU A 1 507 ? 5.440 -13.401 19.137 1.00 93.06 507 LEU A CA 1
ATOM 3873 C C . LEU A 1 507 ? 5.710 -13.135 20.626 1.00 93.06 507 LEU A C 1
ATOM 3875 O O . LEU A 1 507 ? 5.868 -11.988 21.026 1.00 93.06 507 LEU A O 1
ATOM 3879 N N . ASP A 1 508 ? 5.714 -14.171 21.462 1.00 90.31 508 ASP A N 1
ATOM 3880 C CA . ASP A 1 508 ? 6.001 -14.056 22.905 1.00 90.31 508 ASP A CA 1
ATOM 3881 C C . ASP A 1 508 ? 6.986 -15.155 23.310 1.00 90.31 508 ASP A C 1
ATOM 3883 O O . ASP A 1 508 ? 6.716 -16.343 23.109 1.00 90.31 508 ASP A O 1
ATOM 3887 N N . GLY A 1 509 ? 8.152 -14.774 23.838 1.00 83.88 509 GLY A N 1
ATOM 3888 C CA . GLY A 1 509 ? 9.099 -15.707 24.461 1.00 83.88 509 GLY A CA 1
ATOM 3889 C C . GLY A 1 509 ? 9.568 -16.863 23.563 1.00 83.88 509 GLY A C 1
ATOM 3890 O O . GLY A 1 509 ? 9.835 -17.960 24.060 1.00 83.88 509 GLY A O 1
ATOM 3891 N N . GLY A 1 510 ? 9.634 -16.644 22.246 1.00 86.06 510 GLY A N 1
ATOM 3892 C CA . GLY A 1 510 ? 9.972 -17.678 21.263 1.00 86.06 510 GLY A CA 1
ATOM 3893 C C . GLY A 1 510 ? 8.820 -18.627 20.904 1.00 86.06 510 GLY A C 1
ATOM 3894 O O . GLY A 1 510 ? 9.072 -19.747 20.460 1.00 86.06 510 GLY A O 1
ATOM 3895 N N . ALA A 1 511 ? 7.565 -18.211 21.081 1.00 91.81 511 ALA A N 1
ATOM 3896 C CA . ALA A 1 511 ? 6.389 -18.913 20.578 1.00 91.81 511 ALA A CA 1
ATOM 3897 C C . ALA A 1 511 ? 5.529 -18.004 19.688 1.00 91.81 511 ALA A C 1
ATOM 3899 O O . ALA A 1 511 ? 5.351 -16.819 19.973 1.00 91.81 511 ALA A O 1
ATOM 3900 N N . ILE A 1 512 ? 4.965 -18.583 18.626 1.00 94.81 512 ILE A N 1
ATOM 3901 C CA . ILE A 1 512 ? 3.948 -17.937 17.790 1.00 94.81 512 ILE A CA 1
ATOM 3902 C C . ILE A 1 512 ? 2.581 -18.208 18.422 1.00 94.81 512 ILE A C 1
ATOM 3904 O O . ILE A 1 512 ? 2.138 -19.359 18.443 1.00 94.81 512 ILE A O 1
ATOM 3908 N N . GLY A 1 513 ? 1.898 -17.178 18.912 1.00 96.56 513 GLY A N 1
ATOM 3909 C CA . GLY A 1 513 ? 0.490 -17.257 19.302 1.00 96.56 513 GLY A CA 1
ATOM 3910 C C . GLY A 1 513 ? -0.425 -17.004 18.104 1.00 96.56 513 GLY A C 1
ATOM 3911 O O . GLY A 1 513 ? -0.137 -16.145 17.270 1.00 96.56 513 GLY A O 1
ATOM 3912 N N . VAL A 1 514 ? -1.531 -17.746 18.005 1.00 97.69 514 VAL A N 1
ATOM 3913 C CA . VAL A 1 514 ? -2.539 -17.590 16.946 1.00 97.69 514 VAL A CA 1
ATOM 3914 C C . VAL A 1 514 ? -3.922 -17.413 17.567 1.00 97.69 514 VAL A C 1
ATOM 3916 O O . VAL A 1 514 ? -4.398 -18.253 18.339 1.00 97.69 514 VAL A O 1
ATOM 3919 N N . TYR A 1 515 ? -4.581 -16.319 17.197 1.00 98.12 515 TYR A N 1
ATOM 3920 C CA . TYR A 1 515 ? -5.887 -15.905 17.699 1.00 98.12 515 TYR A CA 1
ATOM 3921 C C . TYR A 1 515 ? -6.850 -15.680 16.528 1.00 98.12 515 TYR A C 1
ATOM 3923 O O . TYR A 1 515 ? -6.460 -15.193 15.462 1.00 98.12 515 TYR A O 1
ATOM 3931 N N . ASP A 1 516 ? -8.123 -16.007 16.739 1.00 97.06 516 ASP A N 1
ATOM 3932 C CA . ASP A 1 516 ? -9.218 -15.605 15.853 1.00 97.06 516 ASP A CA 1
ATOM 3933 C C . ASP A 1 516 ? -9.353 -14.075 15.898 1.00 97.06 516 ASP A C 1
ATOM 3935 O O . ASP A 1 516 ? -9.500 -13.507 16.981 1.00 97.06 516 ASP A O 1
ATOM 3939 N N . LEU A 1 517 ? -9.258 -13.392 14.752 1.00 95.50 517 LEU A N 1
ATOM 3940 C CA . LEU A 1 517 ? -9.184 -11.927 14.741 1.00 95.50 517 LEU A CA 1
ATOM 3941 C C . LEU A 1 517 ? -10.496 -11.286 15.224 1.00 95.50 517 LEU A C 1
ATOM 3943 O O . LEU A 1 517 ? -10.470 -10.397 16.071 1.00 95.50 517 LEU A O 1
ATOM 3947 N N . ASP A 1 518 ? -11.642 -11.776 14.748 1.00 94.12 518 ASP A N 1
ATOM 3948 C CA . ASP A 1 518 ? -12.964 -11.197 15.031 1.00 94.12 518 ASP A CA 1
ATOM 3949 C C . ASP A 1 518 ? -13.385 -11.298 16.506 1.00 94.12 518 ASP A C 1
ATOM 3951 O O . ASP A 1 518 ? -14.232 -10.526 16.966 1.00 94.12 518 ASP A O 1
ATOM 3955 N N . THR A 1 519 ? -12.832 -12.255 17.256 1.00 96.62 519 THR A N 1
ATOM 3956 C CA . THR A 1 519 ? -13.162 -12.480 18.674 1.00 96.62 519 THR A CA 1
ATOM 3957 C C . THR A 1 519 ? -12.001 -12.244 19.636 1.00 96.62 519 THR A C 1
ATOM 3959 O O . THR A 1 519 ? -12.244 -12.081 20.835 1.00 96.62 519 THR A O 1
ATOM 3962 N N . LEU A 1 520 ? -10.763 -12.224 19.133 1.00 97.38 520 LEU A N 1
ATOM 3963 C CA . LEU A 1 520 ? -9.517 -12.292 19.904 1.00 97.38 520 LEU A CA 1
ATOM 3964 C C . LEU A 1 520 ? -9.455 -13.514 20.850 1.00 97.38 520 LEU A C 1
ATOM 3966 O O . LEU A 1 520 ? -8.725 -13.510 21.845 1.00 97.38 520 LEU A O 1
ATOM 3970 N N . GLU A 1 521 ? -10.212 -14.582 20.557 1.00 97.50 521 GLU A N 1
ATOM 3971 C CA . GLU A 1 521 ? -10.085 -15.862 21.257 1.00 97.50 521 GLU A CA 1
ATOM 3972 C C . GLU A 1 521 ? -8.833 -16.610 20.760 1.00 97.50 521 GLU A C 1
ATOM 3974 O O . GLU A 1 521 ? -8.623 -16.798 19.563 1.00 97.50 521 GLU A O 1
ATOM 3979 N N . PHE A 1 522 ? -7.995 -17.049 21.704 1.00 97.56 522 PHE A N 1
ATOM 3980 C CA . PHE A 1 522 ? -6.816 -17.877 21.434 1.00 97.56 522 PHE A CA 1
ATOM 3981 C C . PHE A 1 522 ? -7.218 -19.228 20.828 1.00 97.56 522 PHE A C 1
ATOM 3983 O O . PHE A 1 522 ? -8.010 -19.962 21.431 1.00 97.56 522 PHE A O 1
ATOM 3990 N N . ASP A 1 523 ? -6.626 -19.577 19.685 1.00 96.56 523 ASP A N 1
ATOM 3991 C CA . ASP A 1 523 ? -6.803 -20.877 19.034 1.00 96.56 523 ASP A CA 1
ATOM 3992 C C . ASP A 1 523 ? -5.677 -21.843 19.437 1.00 96.56 523 ASP A C 1
ATOM 3994 O O . ASP A 1 523 ? -5.936 -22.890 20.045 1.00 96.56 523 ASP A O 1
ATOM 3998 N N . HIS A 1 524 ? -4.422 -21.483 19.151 1.00 95.94 524 HIS A N 1
ATOM 3999 C CA . HIS A 1 524 ? -3.251 -22.313 19.445 1.00 95.94 524 HIS A CA 1
ATOM 4000 C C . HIS A 1 524 ? -1.940 -21.510 19.522 1.00 95.94 524 HIS A C 1
ATOM 4002 O O . HIS A 1 524 ? -1.877 -20.345 19.142 1.00 95.94 524 HIS A O 1
ATOM 4008 N N . GLU A 1 525 ? -0.883 -22.166 20.008 1.00 95.50 525 GLU A N 1
ATOM 4009 C CA . GLU A 1 525 ? 0.496 -21.664 20.033 1.00 95.50 525 GLU A CA 1
ATOM 4010 C C . GLU A 1 525 ? 1.433 -22.654 19.319 1.00 95.50 525 GLU A C 1
ATOM 4012 O O . GLU A 1 525 ? 1.170 -23.864 19.306 1.00 95.50 525 GLU A O 1
ATOM 4017 N N . HIS A 1 526 ? 2.535 -22.157 18.758 1.00 93.94 526 HIS A N 1
ATOM 4018 C CA . HIS A 1 526 ? 3.635 -22.962 18.228 1.00 93.94 526 HIS A CA 1
ATOM 4019 C C . HIS A 1 526 ? 4.960 -22.537 18.882 1.00 93.94 526 HIS A C 1
ATOM 4021 O O . HIS A 1 526 ? 5.450 -21.439 18.631 1.00 93.94 526 HIS A O 1
ATOM 4027 N N . GLU A 1 527 ? 5.543 -23.404 19.719 1.00 92.38 527 GLU A N 1
ATOM 4028 C CA . GLU A 1 527 ? 6.889 -23.207 20.283 1.00 92.38 527 GLU A CA 1
ATOM 4029 C C . GLU A 1 527 ? 7.941 -23.292 19.161 1.00 92.38 527 GLU A C 1
ATOM 4031 O O . GLU A 1 527 ? 8.004 -24.306 18.458 1.00 92.38 527 GLU A O 1
ATOM 4036 N N . LEU A 1 528 ? 8.789 -22.270 19.003 1.00 88.19 528 LEU A N 1
ATOM 4037 C CA . LEU A 1 528 ? 9.920 -22.310 18.071 1.00 88.19 528 LEU A CA 1
ATOM 4038 C C . LEU A 1 528 ? 11.014 -23.247 18.610 1.00 88.19 528 LEU A C 1
ATOM 4040 O O . LEU A 1 528 ? 11.276 -23.301 19.815 1.00 88.19 528 LEU A O 1
ATOM 4044 N N . ALA A 1 529 ? 11.647 -24.021 17.723 1.00 76.56 529 ALA A N 1
ATOM 4045 C CA . ALA A 1 529 ? 12.533 -25.117 18.124 1.00 76.56 529 ALA A CA 1
ATOM 4046 C C . ALA A 1 529 ? 13.792 -24.646 18.876 1.00 76.56 529 ALA A C 1
ATOM 4048 O O . ALA A 1 529 ? 14.201 -25.286 19.852 1.00 76.56 529 ALA A O 1
ATOM 4049 N N . ASP A 1 530 ? 14.366 -23.520 18.451 1.00 66.44 530 ASP A N 1
ATOM 4050 C CA . ASP A 1 530 ? 15.499 -22.853 19.091 1.00 66.44 530 ASP A CA 1
ATOM 4051 C C . ASP A 1 530 ? 15.015 -21.592 19.829 1.00 66.44 530 ASP A C 1
ATOM 4053 O O . ASP A 1 530 ? 15.263 -20.461 19.425 1.00 66.44 530 ASP A O 1
ATOM 4057 N N . ALA A 1 531 ? 14.309 -21.816 20.946 1.00 52.06 531 ALA A N 1
ATOM 4058 C CA . ALA A 1 531 ? 13.687 -20.814 21.826 1.00 52.06 531 ALA A CA 1
ATOM 4059 C C . ALA A 1 531 ? 14.675 -19.894 22.593 1.00 52.06 531 ALA A C 1
ATOM 4061 O O . ALA A 1 531 ? 14.522 -19.663 23.792 1.00 52.06 531 ALA A O 1
ATOM 4062 N N . ALA A 1 532 ? 15.703 -19.395 21.908 1.00 54.59 532 ALA A N 1
ATOM 4063 C CA . ALA A 1 532 ? 16.591 -18.315 22.330 1.00 54.59 532 ALA A CA 1
ATOM 4064 C C . ALA A 1 532 ? 16.265 -17.023 21.555 1.00 54.59 532 ALA A C 1
ATOM 4066 O O . ALA A 1 532 ? 17.160 -16.296 21.123 1.00 54.59 532 ALA A O 1
ATOM 4067 N N . VAL A 1 533 ? 14.968 -16.730 21.393 1.00 60.47 533 VAL A N 1
ATOM 4068 C CA . VAL A 1 533 ? 14.485 -15.376 21.078 1.00 60.47 533 VAL A CA 1
ATOM 4069 C C . VAL A 1 533 ? 14.608 -14.565 22.370 1.00 60.47 533 VAL A C 1
ATOM 4071 O O . VAL A 1 533 ? 13.629 -14.311 23.062 1.00 60.47 533 VAL A O 1
ATOM 4074 N N . ASP A 1 534 ? 15.853 -14.297 22.769 1.00 57.94 534 ASP A N 1
ATOM 4075 C CA . ASP A 1 534 ? 16.178 -13.823 24.119 1.00 57.94 534 ASP A CA 1
ATOM 4076 C C . ASP A 1 534 ? 15.849 -12.328 24.325 1.00 57.94 534 ASP A C 1
ATOM 4078 O O . ASP A 1 534 ? 15.844 -11.890 25.475 1.00 57.94 534 ASP A O 1
ATOM 4082 N N . GLU A 1 535 ? 15.566 -11.551 23.261 1.00 63.50 535 GLU A N 1
ATOM 4083 C CA . GLU A 1 535 ? 15.144 -10.141 23.409 1.00 63.50 535 GLU A CA 1
ATOM 4084 C C . GLU A 1 535 ? 14.398 -9.495 22.213 1.00 63.50 535 GLU A C 1
ATOM 4086 O O . GLU A 1 535 ? 13.550 -8.644 22.463 1.00 63.50 535 GLU A O 1
ATOM 4091 N N . TYR A 1 536 ? 14.654 -9.862 20.940 1.00 70.94 536 TYR A N 1
ATOM 4092 C CA . TYR A 1 536 ? 13.965 -9.248 19.780 1.00 70.94 536 TYR A CA 1
ATOM 4093 C C . TYR A 1 536 ? 13.672 -10.222 18.626 1.00 70.94 536 TYR A C 1
ATOM 4095 O O . TYR A 1 536 ? 14.547 -10.956 18.156 1.00 70.94 536 TYR A O 1
ATOM 4103 N N . GLY A 1 537 ? 12.453 -10.141 18.093 1.00 83.44 537 GLY A N 1
ATOM 4104 C CA . GLY A 1 537 ? 12.037 -10.732 16.822 1.00 83.44 537 GLY A CA 1
ATOM 4105 C C . GLY A 1 537 ? 10.813 -10.000 16.266 1.00 83.44 537 GLY A C 1
ATOM 4106 O O . GLY A 1 537 ? 10.198 -9.216 16.984 1.00 83.44 537 GLY A O 1
ATOM 4107 N N . TYR A 1 538 ? 10.479 -10.226 14.996 1.00 89.44 538 TYR A N 1
ATOM 4108 C CA . TYR A 1 538 ? 9.322 -9.599 14.345 1.00 89.44 538 TYR A CA 1
ATOM 4109 C C . TYR A 1 538 ? 8.621 -10.549 13.374 1.00 89.44 538 TYR A C 1
ATOM 4111 O O . TYR A 1 538 ? 9.220 -11.477 12.816 1.00 89.44 538 TYR A O 1
ATOM 4119 N N . LEU A 1 539 ? 7.330 -10.298 13.184 1.00 93.19 539 LEU A N 1
ATOM 4120 C CA . LEU A 1 539 ? 6.408 -11.060 12.363 1.00 93.19 539 LEU A CA 1
ATOM 4121 C C . LEU A 1 539 ? 6.087 -10.308 11.074 1.00 93.19 539 LEU A C 1
ATOM 4123 O O . LEU A 1 539 ? 5.666 -9.152 11.075 1.00 93.19 539 LEU A O 1
ATOM 4127 N N . TYR A 1 540 ? 6.191 -10.995 9.942 1.00 93.19 540 TYR A N 1
ATOM 4128 C CA . TYR A 1 540 ? 5.744 -10.454 8.661 1.00 93.19 540 TYR A CA 1
ATOM 4129 C C . TYR A 1 540 ? 5.139 -11.529 7.768 1.00 93.19 540 TYR A C 1
ATOM 4131 O O . TYR A 1 540 ? 5.471 -12.710 7.844 1.00 93.19 540 TYR A O 1
ATOM 4139 N N . VAL A 1 541 ? 4.226 -11.122 6.888 1.00 92.31 541 VAL A N 1
ATOM 4140 C CA . VAL A 1 541 ? 3.658 -12.023 5.881 1.00 92.31 541 VAL A CA 1
ATOM 4141 C C . VAL A 1 541 ? 4.740 -12.373 4.866 1.00 92.31 541 VAL A C 1
ATOM 4143 O O . VAL A 1 541 ? 5.377 -11.480 4.305 1.00 92.31 541 VAL A O 1
ATOM 4146 N N . CYS A 1 542 ? 4.912 -13.663 4.585 1.00 92.38 542 CYS A N 1
ATOM 4147 C CA . CYS A 1 542 ? 5.848 -14.128 3.563 1.00 92.38 542 CYS A CA 1
ATOM 4148 C C . CYS A 1 542 ? 5.284 -15.224 2.638 1.00 92.38 542 CYS A C 1
ATOM 4150 O O . CYS A 1 542 ? 6.011 -15.824 1.846 1.00 92.38 542 CYS A O 1
ATOM 4152 N N . GLY A 1 543 ? 3.968 -15.439 2.677 1.00 90.44 543 GLY A N 1
ATOM 4153 C CA . GLY A 1 543 ? 3.222 -16.209 1.687 1.00 90.44 543 GLY A CA 1
ATOM 4154 C C . GLY A 1 543 ? 1.720 -16.199 1.974 1.00 90.44 543 GLY A C 1
ATOM 4155 O O . GLY A 1 543 ? 1.300 -15.881 3.079 1.00 90.44 543 GLY A O 1
ATOM 4156 N N . GLU A 1 544 ? 0.923 -16.616 0.988 1.00 89.69 544 GLU A N 1
ATOM 4157 C CA . GLU A 1 544 ? -0.555 -16.683 1.040 1.00 89.69 544 GLU A CA 1
ATOM 4158 C C . GLU A 1 544 ? -1.110 -17.395 2.294 1.00 89.69 544 GLU A C 1
ATOM 4160 O O . GLU A 1 544 ? -2.169 -17.033 2.792 1.00 89.69 544 GLU A O 1
ATOM 4165 N N . THR A 1 545 ? -0.390 -18.395 2.817 1.00 93.50 545 THR A N 1
ATOM 4166 C CA . THR A 1 545 ? -0.731 -19.152 4.040 1.00 93.50 545 THR A CA 1
ATOM 4167 C C . THR A 1 545 ? 0.350 -19.053 5.125 1.00 93.50 545 THR A C 1
ATOM 4169 O O . THR A 1 545 ? 0.432 -19.912 6.005 1.00 93.50 545 THR A O 1
ATOM 4172 N N . ARG A 1 546 ? 1.265 -18.072 5.025 1.00 94.69 546 ARG A N 1
ATOM 4173 C CA . ARG A 1 546 ? 2.564 -18.121 5.717 1.00 94.69 546 ARG A CA 1
ATOM 4174 C C . ARG A 1 546 ? 3.003 -16.800 6.317 1.00 94.69 546 ARG A C 1
ATOM 4176 O O . ARG A 1 546 ? 3.041 -15.764 5.646 1.00 94.69 546 ARG A O 1
ATOM 4183 N N . ILE A 1 547 ? 3.461 -16.897 7.555 1.00 95.38 547 ILE A N 1
ATOM 4184 C CA . ILE A 1 547 ? 4.170 -15.831 8.252 1.00 95.38 547 ILE A CA 1
ATOM 4185 C C . ILE A 1 547 ? 5.630 -16.234 8.446 1.00 95.38 547 ILE A C 1
ATOM 4187 O O . ILE A 1 547 ? 5.960 -17.411 8.612 1.00 95.38 547 ILE A O 1
ATOM 4191 N N . CYS A 1 548 ? 6.498 -15.239 8.402 1.00 94.44 548 CYS A N 1
ATOM 4192 C CA . CYS A 1 548 ? 7.902 -15.353 8.723 1.00 94.44 548 CYS A CA 1
ATOM 4193 C C . CYS A 1 548 ? 8.126 -14.725 10.094 1.00 94.44 548 CYS A C 1
ATOM 4195 O O . CYS A 1 548 ? 7.619 -13.637 10.373 1.00 94.44 548 CYS A O 1
ATOM 4197 N N . VAL A 1 549 ? 8.884 -15.431 10.925 1.00 93.38 549 VAL A N 1
ATOM 4198 C CA . VAL A 1 549 ? 9.470 -14.912 12.155 1.00 93.38 549 VAL A CA 1
ATOM 4199 C C . VAL A 1 549 ? 10.941 -14.694 11.859 1.00 93.38 549 VAL A C 1
ATOM 4201 O O . VAL A 1 549 ? 11.647 -15.654 11.545 1.00 93.38 549 VAL A O 1
ATOM 4204 N N . ASP A 1 550 ? 11.400 -13.454 11.937 1.00 89.19 550 ASP A N 1
ATOM 4205 C CA . ASP A 1 550 ? 12.831 -13.176 11.993 1.00 89.19 550 ASP A CA 1
ATOM 4206 C C . ASP A 1 550 ? 13.225 -12.887 13.436 1.00 89.19 550 ASP A C 1
ATOM 4208 O O . ASP A 1 550 ? 12.484 -12.250 14.188 1.00 89.19 550 ASP A O 1
ATOM 4212 N N . THR A 1 551 ? 14.379 -13.405 13.833 1.00 85.69 551 THR A N 1
ATOM 4213 C CA . THR A 1 551 ? 14.846 -13.380 15.216 1.00 85.69 551 THR A CA 1
ATOM 4214 C C . THR A 1 551 ? 16.285 -12.892 15.257 1.00 85.69 551 THR A C 1
ATOM 4216 O O . THR A 1 551 ? 17.146 -13.369 14.511 1.00 85.69 551 THR A O 1
ATOM 4219 N N . TYR A 1 552 ? 16.536 -11.919 16.135 1.00 78.12 552 TYR A N 1
ATOM 4220 C CA . TYR A 1 552 ? 17.835 -11.280 16.309 1.00 78.12 552 TYR A CA 1
ATOM 4221 C C . TYR A 1 552 ? 18.461 -11.743 17.633 1.00 78.12 552 TYR A C 1
ATOM 4223 O O . TYR A 1 552 ? 18.191 -11.153 18.684 1.00 78.12 552 TYR A O 1
ATOM 4231 N N . PRO A 1 553 ? 19.299 -12.793 17.628 1.00 66.62 553 PRO A N 1
ATOM 4232 C CA . PRO A 1 553 ? 20.074 -13.166 18.806 1.00 66.62 553 PRO A CA 1
ATOM 4233 C C . PRO A 1 553 ? 21.132 -12.094 19.138 1.00 66.62 553 PRO A C 1
ATOM 4235 O O . PRO A 1 553 ? 22.241 -12.138 18.626 1.00 66.62 553 PRO A O 1
ATOM 4238 N N . ASP A 1 554 ? 20.774 -11.150 20.014 1.00 64.50 554 ASP A N 1
ATOM 4239 C CA . ASP A 1 554 ? 21.608 -10.082 20.602 1.00 64.50 554 ASP A CA 1
ATOM 4240 C C . ASP A 1 554 ? 22.492 -9.289 19.605 1.00 64.50 554 ASP A C 1
ATOM 4242 O O . ASP A 1 554 ? 23.587 -9.696 19.196 1.00 64.50 554 ASP A O 1
ATOM 4246 N N . TYR A 1 555 ? 22.029 -8.079 19.271 1.00 58.12 555 TYR A N 1
ATOM 4247 C CA . TYR A 1 555 ? 22.663 -7.158 18.318 1.00 58.12 555 TYR A CA 1
ATOM 4248 C C . TYR A 1 555 ? 24.126 -6.805 18.676 1.00 58.12 555 TYR A C 1
ATOM 4250 O O . TYR A 1 555 ? 24.880 -6.367 17.802 1.00 58.12 555 TYR A O 1
ATOM 4258 N N . GLU A 1 556 ? 24.567 -6.988 19.932 1.00 60.81 556 GLU A N 1
ATOM 4259 C CA . GLU A 1 556 ? 25.954 -6.711 20.340 1.00 60.81 556 GLU A CA 1
ATOM 4260 C C . GLU A 1 556 ? 26.981 -7.759 19.856 1.00 60.81 556 GLU A C 1
ATOM 4262 O O . GLU A 1 556 ? 28.151 -7.405 19.666 1.00 60.81 556 GLU A O 1
ATOM 4267 N N . ASP A 1 557 ? 26.589 -9.022 19.640 1.00 55.88 557 ASP A N 1
ATOM 4268 C CA . ASP A 1 557 ? 27.537 -10.135 19.415 1.00 55.88 557 ASP A CA 1
ATOM 4269 C C . ASP A 1 557 ? 27.695 -10.551 17.934 1.00 55.88 557 ASP A C 1
ATOM 4271 O O . ASP A 1 557 ? 28.559 -11.375 17.608 1.00 55.88 557 ASP A O 1
ATOM 4275 N N . GLY A 1 558 ? 26.923 -9.954 17.014 1.00 56.38 558 GLY A N 1
ATOM 4276 C CA . GLY A 1 558 ? 26.990 -10.250 15.573 1.00 56.38 558 GLY A CA 1
ATOM 4277 C C . GLY A 1 558 ? 26.631 -11.703 15.246 1.00 56.38 558 GLY A C 1
ATOM 4278 O O . GLY A 1 558 ? 27.249 -12.324 14.376 1.00 56.38 558 GLY A O 1
ATOM 4279 N N . VAL A 1 559 ? 25.693 -12.262 16.010 1.00 57.19 559 VAL A N 1
ATOM 4280 C CA . VAL A 1 559 ? 25.146 -13.605 15.811 1.00 57.19 559 VAL A CA 1
ATOM 4281 C C . VAL A 1 559 ? 24.215 -13.562 14.589 1.00 57.19 559 VAL A C 1
ATOM 4283 O O . VAL A 1 559 ? 23.519 -12.565 14.401 1.00 57.19 559 VAL A O 1
ATOM 4286 N N . PRO A 1 560 ? 24.216 -14.590 13.723 1.00 62.22 560 PRO A N 1
ATOM 4287 C CA . PRO A 1 560 ? 23.383 -14.587 12.528 1.00 62.22 560 PRO A CA 1
ATOM 4288 C C . PRO A 1 560 ? 21.889 -14.495 12.834 1.00 62.22 560 PRO A C 1
ATOM 4290 O O . PRO A 1 560 ? 21.396 -15.126 13.768 1.00 62.22 560 PRO A O 1
ATOM 4293 N N . HIS A 1 561 ? 21.183 -13.773 11.966 1.00 80.25 561 HIS A N 1
ATOM 4294 C CA . HIS A 1 561 ? 19.728 -13.770 11.894 1.00 80.25 561 HIS A CA 1
ATOM 4295 C C . HIS A 1 561 ? 19.226 -15.195 11.647 1.00 80.25 561 HIS A C 1
ATOM 4297 O O . HIS A 1 561 ? 19.827 -15.943 10.861 1.00 80.25 561 HIS A O 1
ATOM 4303 N N . HIS A 1 562 ? 18.116 -15.554 12.288 1.00 87.56 562 HIS A N 1
ATOM 4304 C CA . HIS A 1 562 ? 17.449 -16.832 12.071 1.00 87.56 562 HIS A CA 1
ATOM 4305 C C . HIS A 1 562 ? 16.004 -16.605 11.622 1.00 87.56 562 HIS A C 1
ATOM 4307 O O . HIS A 1 562 ? 15.189 -16.027 12.346 1.00 87.56 562 HIS A O 1
ATOM 4313 N N . LEU A 1 563 ? 15.704 -17.098 10.420 1.00 91.31 563 LEU A N 1
ATOM 4314 C CA . LEU A 1 563 ? 14.386 -17.078 9.806 1.00 91.31 563 LEU A CA 1
ATOM 4315 C C . LEU A 1 563 ? 13.643 -18.373 10.115 1.00 91.31 563 LEU A C 1
ATOM 4317 O O . LEU A 1 563 ? 14.085 -19.445 9.702 1.00 91.31 563 LEU A O 1
ATOM 4321 N N . THR A 1 564 ? 12.457 -18.264 10.704 1.00 93.56 564 THR A N 1
ATOM 4322 C CA . THR A 1 564 ? 11.464 -19.345 10.720 1.00 93.56 564 THR A CA 1
ATOM 4323 C C . THR A 1 564 ? 10.302 -19.003 9.795 1.00 93.56 564 THR A C 1
ATOM 4325 O O . THR A 1 564 ? 9.781 -17.892 9.848 1.00 93.56 564 THR A O 1
ATOM 4328 N N . VAL A 1 565 ? 9.831 -19.957 8.989 1.00 95.62 565 VAL A N 1
ATOM 4329 C CA . VAL A 1 565 ? 8.595 -19.816 8.205 1.00 95.62 565 VAL A CA 1
ATOM 4330 C C . VAL A 1 565 ? 7.541 -20.778 8.725 1.00 95.62 565 VAL A C 1
ATOM 4332 O O . VAL A 1 565 ? 7.710 -21.999 8.671 1.00 95.62 565 VAL A O 1
ATOM 4335 N N . TYR A 1 566 ? 6.435 -20.215 9.193 1.00 96.12 566 TYR A N 1
ATOM 4336 C CA . TYR A 1 566 ? 5.304 -20.936 9.754 1.00 96.12 566 TYR A CA 1
ATOM 4337 C C . TYR A 1 566 ? 4.126 -20.919 8.776 1.00 96.12 566 TYR A C 1
ATOM 4339 O O . TYR A 1 566 ? 3.672 -19.848 8.362 1.00 96.12 566 TYR A O 1
ATOM 4347 N N . ASP A 1 567 ? 3.633 -22.101 8.401 1.00 96.50 567 ASP A N 1
ATOM 4348 C CA . ASP A 1 567 ? 2.407 -22.244 7.614 1.00 96.50 567 ASP A CA 1
ATOM 4349 C C . ASP A 1 567 ? 1.220 -22.447 8.563 1.00 96.50 567 ASP A C 1
ATOM 4351 O O . ASP A 1 567 ? 1.126 -23.453 9.270 1.00 96.50 567 ASP A O 1
ATOM 4355 N N . PHE A 1 568 ? 0.321 -21.466 8.611 1.00 95.00 568 PHE A N 1
ATOM 4356 C CA . PHE A 1 568 ? -0.764 -21.415 9.595 1.00 95.00 568 PHE A CA 1
ATOM 4357 C C . PHE A 1 568 ? -2.003 -22.234 9.205 1.00 95.00 568 PHE A C 1
ATOM 4359 O O . PHE A 1 568 ? -2.947 -22.341 9.998 1.00 95.00 568 PHE A O 1
ATOM 4366 N N . ASP A 1 569 ? -2.035 -22.785 7.988 1.00 93.38 569 ASP A N 1
ATOM 4367 C CA . ASP A 1 569 ? -3.094 -23.694 7.541 1.00 93.38 569 ASP A CA 1
ATOM 4368 C C . ASP A 1 569 ? -2.729 -25.153 7.866 1.00 93.38 569 ASP A C 1
ATOM 4370 O O . ASP A 1 569 ? -3.590 -25.902 8.339 1.00 93.38 569 ASP A O 1
ATOM 4374 N N . ASP A 1 570 ? -1.458 -25.541 7.695 1.00 94.88 570 ASP A N 1
ATOM 4375 C CA . ASP A 1 570 ? -0.938 -26.852 8.128 1.00 94.88 570 ASP A CA 1
ATOM 4376 C C . ASP A 1 570 ? -0.455 -26.868 9.604 1.00 94.88 570 ASP A C 1
ATOM 4378 O O . ASP A 1 570 ? -0.282 -27.941 10.189 1.00 94.88 570 ASP A O 1
ATOM 4382 N N . GLN A 1 571 ? -0.337 -25.694 10.239 1.00 95.12 571 GLN A N 1
ATOM 4383 C CA . GLN A 1 571 ? 0.076 -25.462 11.636 1.00 95.12 571 GLN A CA 1
ATOM 4384 C C . GLN A 1 571 ? 1.493 -25.962 11.981 1.00 95.12 571 GLN A C 1
ATOM 4386 O O . GLN A 1 571 ? 1.767 -26.364 13.120 1.00 95.12 571 GLN A O 1
ATOM 4391 N N . GLU A 1 572 ? 2.416 -25.914 11.018 1.00 95.12 572 GLU A N 1
ATOM 4392 C CA . GLU A 1 572 ? 3.802 -26.359 11.185 1.00 95.12 572 GLU A CA 1
ATOM 4393 C C . GLU A 1 572 ? 4.835 -25.363 10.638 1.00 95.12 572 GLU A C 1
ATOM 4395 O O . GLU A 1 572 ? 4.576 -24.594 9.711 1.00 95.12 572 GLU A O 1
ATOM 4400 N N . VAL A 1 573 ? 6.034 -25.388 11.226 1.00 95.06 573 VAL A N 1
ATOM 4401 C CA . VAL A 1 573 ? 7.216 -24.748 10.644 1.00 95.06 573 VAL A CA 1
ATOM 4402 C C . VAL A 1 573 ? 7.636 -25.548 9.415 1.00 95.06 573 VAL A C 1
ATOM 4404 O O . VAL A 1 573 ? 7.945 -26.739 9.503 1.00 95.06 573 VAL A O 1
ATOM 4407 N N . VAL A 1 574 ? 7.621 -24.882 8.263 1.00 95.75 574 VAL A N 1
ATOM 4408 C CA . VAL A 1 574 ? 7.869 -25.479 6.941 1.00 95.75 574 VAL A CA 1
ATOM 4409 C C . VAL A 1 574 ? 9.267 -25.172 6.403 1.00 95.75 574 VAL A C 1
ATOM 4411 O O . VAL A 1 574 ? 9.755 -25.893 5.532 1.00 95.75 574 VAL A O 1
ATOM 4414 N N . PHE A 1 575 ? 9.928 -24.137 6.929 1.00 95.44 575 PHE A N 1
ATOM 4415 C CA . PHE A 1 575 ? 11.285 -23.744 6.550 1.00 95.44 575 PHE A CA 1
ATOM 4416 C C . PHE A 1 575 ? 11.991 -23.017 7.698 1.00 95.44 575 PHE A C 1
ATOM 4418 O O . PHE A 1 575 ? 11.364 -22.255 8.429 1.00 95.44 575 PHE A O 1
ATOM 4425 N N . GLU A 1 576 ? 13.296 -23.242 7.822 1.00 93.75 576 GLU A N 1
ATOM 4426 C CA . GLU A 1 576 ? 14.192 -22.595 8.786 1.00 93.75 576 GLU A CA 1
ATOM 4427 C C . GLU A 1 576 ? 15.495 -22.243 8.055 1.00 93.75 576 GLU A C 1
ATOM 4429 O O . GLU A 1 576 ? 15.969 -23.031 7.222 1.00 93.75 576 GLU A O 1
ATOM 4434 N N . LEU A 1 577 ? 16.078 -21.075 8.339 1.00 91.44 577 LEU A N 1
ATOM 4435 C CA . LEU A 1 577 ? 17.328 -20.636 7.718 1.00 91.44 577 LEU A CA 1
ATOM 4436 C C . LEU A 1 577 ? 18.159 -19.730 8.637 1.00 91.44 577 LEU A C 1
ATOM 4438 O O . LEU A 1 577 ? 17.719 -18.655 9.032 1.00 91.44 577 LEU A O 1
ATOM 4442 N N . ASP A 1 578 ? 19.396 -20.158 8.888 1.00 88.62 578 ASP A N 1
ATOM 4443 C CA . ASP A 1 578 ? 20.443 -19.388 9.566 1.00 88.62 578 ASP A CA 1
ATOM 4444 C C . ASP A 1 578 ? 21.272 -18.539 8.579 1.00 88.62 578 ASP A C 1
ATOM 4446 O O . ASP A 1 578 ? 21.277 -18.796 7.371 1.00 88.62 578 ASP A O 1
ATOM 4450 N N . ASP A 1 579 ? 22.075 -17.613 9.115 1.00 83.69 579 ASP A N 1
ATOM 4451 C CA . ASP A 1 579 ? 23.124 -16.857 8.398 1.00 83.69 579 ASP A CA 1
ATOM 4452 C C . ASP A 1 579 ? 22.597 -16.014 7.207 1.00 83.69 579 ASP A C 1
ATOM 4454 O O . ASP A 1 579 ? 23.281 -15.840 6.195 1.00 83.69 579 ASP A O 1
ATOM 4458 N N . TYR A 1 580 ? 21.383 -15.467 7.318 1.00 86.81 580 TYR A N 1
ATOM 4459 C CA . TYR A 1 580 ? 20.768 -14.593 6.306 1.00 86.81 580 TYR A CA 1
ATOM 4460 C C . TYR A 1 580 ? 20.714 -13.121 6.774 1.00 86.81 580 TYR A C 1
ATOM 4462 O O . TYR A 1 580 ? 21.057 -12.841 7.917 1.00 86.81 580 TYR A O 1
ATOM 4470 N N . GLY A 1 581 ? 20.343 -12.180 5.896 1.00 83.38 581 GLY A N 1
ATOM 4471 C CA . GLY A 1 581 ? 20.222 -10.742 6.225 1.00 83.38 581 GLY A CA 1
ATOM 4472 C C . GLY A 1 581 ? 18.837 -10.125 5.991 1.00 83.38 581 GLY A C 1
ATOM 4473 O O . GLY A 1 581 ? 18.607 -8.963 6.304 1.00 83.38 581 GLY A O 1
ATOM 4474 N N . GLY A 1 582 ? 17.902 -10.881 5.417 1.00 88.31 582 GLY A N 1
ATOM 4475 C CA . GLY A 1 582 ? 16.514 -10.456 5.227 1.00 88.31 582 GLY A CA 1
ATOM 4476 C C . GLY A 1 582 ? 15.790 -11.301 4.183 1.00 88.31 582 GLY A C 1
ATOM 4477 O O . GLY A 1 582 ? 16.421 -11.945 3.339 1.00 88.31 582 GLY A O 1
ATOM 4478 N N . ALA A 1 583 ? 14.460 -11.340 4.251 1.00 91.06 583 ALA A N 1
ATOM 4479 C CA . ALA A 1 583 ? 13.640 -12.107 3.324 1.00 91.06 583 ALA A CA 1
ATOM 4480 C C . ALA A 1 583 ? 12.341 -11.372 2.977 1.00 91.06 583 ALA A C 1
ATOM 4482 O O . ALA A 1 583 ? 11.753 -10.690 3.811 1.00 91.06 583 ALA A O 1
ATOM 4483 N N . VAL A 1 584 ? 11.888 -11.515 1.731 1.00 91.00 584 VAL A N 1
ATOM 4484 C CA . VAL A 1 584 ? 10.686 -10.849 1.209 1.00 91.00 584 VAL A CA 1
ATOM 4485 C C . VAL A 1 584 ? 9.873 -11.791 0.308 1.00 91.00 584 VAL A C 1
ATOM 4487 O O . VAL A 1 584 ? 10.454 -12.533 -0.495 1.00 91.00 584 VAL A O 1
ATOM 4490 N N . PRO A 1 585 ? 8.529 -11.789 0.398 1.00 91.44 585 PRO A N 1
ATOM 4491 C CA . PRO A 1 585 ? 7.686 -12.590 -0.483 1.00 91.44 585 PRO A CA 1
ATOM 4492 C C . PRO A 1 585 ? 7.679 -12.060 -1.918 1.00 91.44 585 PRO A C 1
ATOM 4494 O O . PRO A 1 585 ? 7.505 -10.869 -2.163 1.00 91.44 585 PRO A O 1
ATOM 4497 N N . ALA A 1 586 ? 7.741 -12.975 -2.880 1.00 90.12 586 ALA A N 1
ATOM 4498 C CA . ALA A 1 586 ? 7.379 -12.744 -4.273 1.00 90.12 586 ALA A CA 1
ATOM 4499 C C . ALA A 1 586 ? 6.268 -13.732 -4.646 1.00 90.12 586 ALA A C 1
ATOM 4501 O O . ALA A 1 586 ? 6.498 -14.810 -5.210 1.00 90.12 586 ALA A O 1
ATOM 4502 N N . GLY A 1 587 ? 5.041 -13.390 -4.249 1.00 87.56 587 GLY A N 1
ATOM 4503 C CA . GLY A 1 587 ? 3.894 -14.275 -4.392 1.00 87.56 587 GLY A CA 1
ATOM 4504 C C . GLY A 1 587 ? 4.068 -15.552 -3.571 1.00 87.56 587 GLY A C 1
ATOM 4505 O O . GLY A 1 587 ? 4.111 -15.515 -2.349 1.00 87.56 587 GLY A O 1
ATOM 4506 N N . ARG A 1 588 ? 4.171 -16.705 -4.241 1.00 87.88 588 ARG A N 1
ATOM 4507 C CA . ARG A 1 588 ? 4.395 -18.010 -3.581 1.00 87.88 588 ARG A CA 1
ATOM 4508 C C . ARG A 1 588 ? 5.863 -18.399 -3.397 1.00 87.88 588 ARG A C 1
ATOM 4510 O O . ARG A 1 588 ? 6.123 -19.514 -2.955 1.00 87.88 588 ARG A O 1
ATOM 4517 N N . HIS A 1 589 ? 6.785 -17.520 -3.766 1.00 93.38 589 HIS A N 1
ATOM 4518 C CA . HIS A 1 589 ? 8.223 -17.715 -3.615 1.00 93.38 589 HIS A CA 1
ATOM 4519 C C . HIS A 1 589 ? 8.756 -16.774 -2.540 1.00 93.38 589 HIS A C 1
ATOM 4521 O O . HIS A 1 589 ? 8.173 -15.718 -2.289 1.00 93.38 589 HIS A O 1
ATOM 4527 N N . LEU A 1 590 ? 9.898 -17.129 -1.964 1.00 94.69 590 LEU A N 1
ATOM 4528 C CA . LEU A 1 590 ? 10.607 -16.304 -0.998 1.00 94.69 590 LEU A CA 1
ATOM 4529 C C . LEU A 1 590 ? 11.957 -15.884 -1.582 1.00 94.69 590 LEU A C 1
ATOM 4531 O O . LEU A 1 590 ? 12.748 -16.728 -2.009 1.00 94.69 590 LEU A O 1
ATOM 4535 N N . LEU A 1 591 ? 12.219 -14.580 -1.614 1.00 94.69 591 LEU A N 1
ATOM 4536 C CA . LEU A 1 591 ? 13.539 -14.033 -1.913 1.00 94.69 591 LEU A CA 1
ATOM 4537 C C . LEU A 1 591 ? 14.252 -13.846 -0.585 1.00 94.69 591 LEU A C 1
ATOM 4539 O O . LEU A 1 591 ? 13.714 -13.205 0.311 1.00 94.69 591 LEU A O 1
ATOM 4543 N N . VAL A 1 592 ? 15.452 -14.398 -0.471 1.00 93.94 592 VAL A N 1
ATOM 4544 C CA . VAL A 1 592 ? 16.263 -14.325 0.741 1.00 93.94 592 VAL A CA 1
ATOM 4545 C C . VAL A 1 592 ? 17.625 -13.747 0.403 1.00 93.94 592 VAL A C 1
ATOM 4547 O O . VAL A 1 592 ? 18.278 -14.202 -0.540 1.00 93.94 592 VAL A O 1
ATOM 4550 N N . TRP A 1 593 ? 18.066 -12.772 1.185 1.00 90.50 593 TRP A N 1
ATOM 4551 C CA . TRP A 1 593 ? 19.381 -12.160 1.078 1.00 90.50 593 TRP A CA 1
ATOM 4552 C C . TRP A 1 593 ? 20.367 -12.825 2.046 1.00 90.50 593 TRP A C 1
ATOM 4554 O O . TRP A 1 593 ? 20.050 -13.074 3.206 1.00 90.50 593 TRP A O 1
ATOM 4564 N N . ASP A 1 594 ? 21.561 -13.134 1.552 1.00 84.12 594 ASP A N 1
ATOM 4565 C CA . ASP A 1 594 ? 22.661 -13.783 2.275 1.00 84.12 594 ASP A CA 1
ATOM 4566 C C . ASP A 1 594 ? 23.752 -12.733 2.548 1.00 84.12 594 ASP A C 1
ATOM 4568 O O . ASP A 1 594 ? 24.333 -12.180 1.603 1.00 84.12 594 ASP A O 1
ATOM 4572 N N . GLU A 1 595 ? 23.996 -12.438 3.829 1.00 69.75 595 GLU A N 1
ATOM 4573 C CA . GLU A 1 595 ? 25.025 -11.495 4.303 1.00 69.75 595 GLU A CA 1
ATOM 4574 C C . GLU A 1 595 ? 26.317 -12.191 4.770 1.00 69.75 595 GLU A C 1
ATOM 4576 O O . GLU A 1 595 ? 27.307 -11.529 5.088 1.00 69.75 595 GLU A O 1
ATOM 4581 N N . GLY A 1 596 ? 26.379 -13.528 4.744 1.00 58.88 596 GLY A N 1
ATOM 4582 C CA . GLY A 1 596 ? 27.500 -14.332 5.253 1.00 58.88 596 GLY A CA 1
ATOM 4583 C C . GLY A 1 596 ? 28.808 -14.257 4.439 1.00 58.88 596 GLY A C 1
ATOM 4584 O O . GLY A 1 596 ? 29.651 -15.159 4.522 1.00 58.88 596 GLY A O 1
ATOM 4585 N N . GLY A 1 597 ? 29.003 -13.220 3.615 1.00 60.47 597 GLY A N 1
ATOM 4586 C CA . GLY A 1 597 ? 30.025 -13.157 2.567 1.00 60.47 597 GLY A CA 1
ATOM 4587 C C . GLY A 1 597 ? 30.713 -11.799 2.370 1.00 60.47 597 GLY A C 1
ATOM 4588 O O . GLY A 1 597 ? 30.563 -10.856 3.133 1.00 60.47 597 GLY A O 1
ATOM 4589 N N . GLN A 1 598 ? 31.534 -11.704 1.314 1.00 54.22 598 GLN A N 1
ATOM 4590 C CA . GLN A 1 598 ? 32.114 -10.426 0.845 1.00 54.22 598 GLN A CA 1
ATOM 4591 C C . GLN A 1 598 ? 31.253 -9.726 -0.221 1.00 54.22 598 GLN A C 1
ATOM 4593 O O . GLN A 1 598 ? 31.664 -8.699 -0.759 1.00 54.22 598 GLN A O 1
ATOM 4598 N N . ALA A 1 599 ? 30.117 -10.319 -0.573 1.00 67.50 599 ALA A N 1
ATOM 4599 C CA . ALA A 1 599 ? 29.157 -9.815 -1.537 1.00 67.50 599 ALA A CA 1
ATOM 4600 C C . ALA A 1 599 ? 27.778 -10.312 -1.109 1.00 67.50 599 ALA A C 1
ATOM 4602 O O . ALA A 1 599 ? 27.626 -11.504 -0.839 1.00 67.50 599 ALA A O 1
ATOM 4603 N N . ASN A 1 600 ? 26.813 -9.402 -1.057 1.00 83.69 600 ASN A N 1
ATOM 4604 C CA . ASN A 1 600 ? 25.430 -9.718 -0.727 1.00 83.69 600 ASN A CA 1
ATOM 4605 C C . ASN A 1 600 ? 24.841 -10.489 -1.912 1.00 83.69 600 ASN A C 1
ATOM 4607 O O . ASN A 1 600 ? 25.064 -10.095 -3.062 1.00 83.69 600 ASN A O 1
ATOM 4611 N N . THR A 1 601 ? 24.116 -11.577 -1.660 1.00 90.94 601 THR A N 1
ATOM 4612 C CA . THR A 1 601 ? 23.475 -12.353 -2.737 1.00 90.94 601 THR A CA 1
ATOM 4613 C C . THR A 1 601 ? 22.013 -12.626 -2.433 1.00 90.94 601 THR A C 1
ATOM 4615 O O . THR A 1 601 ? 21.661 -12.874 -1.285 1.00 90.94 601 THR A O 1
ATOM 4618 N N . THR A 1 602 ? 21.167 -12.629 -3.460 1.00 93.50 602 THR A N 1
ATOM 4619 C CA . THR A 1 602 ? 19.779 -13.084 -3.362 1.00 93.50 602 THR A CA 1
ATOM 4620 C C . THR A 1 602 ? 19.669 -14.543 -3.792 1.00 93.50 602 THR A C 1
ATOM 4622 O O . THR A 1 602 ? 20.153 -14.934 -4.858 1.00 93.50 602 THR A O 1
ATOM 4625 N N . ARG A 1 603 ? 18.969 -15.352 -2.999 1.00 95.25 603 ARG A N 1
ATOM 4626 C CA . ARG A 1 603 ? 18.529 -16.705 -3.348 1.00 95.25 603 ARG A CA 1
ATOM 4627 C C . ARG A 1 603 ? 17.007 -16.732 -3.404 1.00 95.25 603 ARG A C 1
ATOM 4629 O O . ARG A 1 603 ? 16.348 -16.189 -2.525 1.00 95.25 603 ARG A O 1
ATOM 4636 N N . ILE A 1 604 ? 16.459 -17.363 -4.437 1.00 96.19 604 ILE A N 1
ATOM 4637 C CA . ILE A 1 604 ? 15.019 -17.587 -4.556 1.00 96.19 604 ILE A CA 1
ATOM 4638 C C . ILE A 1 604 ? 14.709 -18.996 -4.050 1.00 96.19 604 ILE A C 1
ATOM 4640 O O . ILE A 1 604 ? 15.390 -19.951 -4.431 1.00 96.19 604 ILE A O 1
ATOM 4644 N N . TYR A 1 605 ? 13.662 -19.124 -3.247 1.00 96.31 605 TYR A N 1
ATOM 4645 C CA . TYR A 1 605 ? 13.073 -20.387 -2.817 1.00 96.31 605 TYR A CA 1
ATOM 4646 C C . TYR A 1 605 ? 11.643 -20.490 -3.354 1.00 96.31 605 TYR A C 1
ATOM 4648 O O . TYR A 1 605 ? 10.910 -19.498 -3.355 1.00 96.31 605 TYR A O 1
ATOM 4656 N N . ASP A 1 606 ? 11.247 -21.666 -3.840 1.00 95.00 606 ASP A N 1
ATOM 4657 C CA . ASP A 1 606 ? 9.875 -21.907 -4.291 1.00 95.00 606 ASP A CA 1
ATOM 4658 C C . ASP A 1 606 ? 8.902 -22.196 -3.136 1.00 95.00 606 ASP A C 1
ATOM 4660 O O . ASP A 1 606 ? 9.233 -22.084 -1.957 1.00 95.00 606 ASP A O 1
ATOM 4664 N N . HIS A 1 607 ? 7.662 -22.538 -3.484 1.00 90.94 607 HIS A N 1
ATOM 4665 C CA . HIS A 1 607 ? 6.600 -22.818 -2.519 1.00 90.94 607 HIS A CA 1
ATOM 4666 C C . HIS A 1 607 ? 6.883 -24.028 -1.610 1.00 90.94 607 HIS A C 1
ATOM 4668 O O . HIS A 1 607 ? 6.331 -24.082 -0.509 1.00 90.94 607 HIS A O 1
ATOM 4674 N N . ASP A 1 608 ? 7.723 -24.969 -2.049 1.00 93.88 608 ASP A N 1
ATOM 4675 C CA . ASP A 1 608 ? 8.165 -26.135 -1.274 1.00 93.88 608 ASP A CA 1
ATOM 4676 C C . ASP A 1 608 ? 9.550 -25.876 -0.622 1.00 93.88 608 ASP A C 1
ATOM 4678 O O . ASP A 1 608 ? 10.152 -26.782 -0.044 1.00 93.88 608 ASP A O 1
ATOM 4682 N N . PHE A 1 609 ? 10.044 -24.632 -0.709 1.00 95.12 609 PHE A N 1
ATOM 4683 C CA . PHE A 1 609 ? 11.365 -24.153 -0.293 1.00 95.12 609 PHE A CA 1
ATOM 4684 C C . PHE A 1 609 ? 12.551 -24.876 -0.953 1.00 95.12 609 PHE A C 1
ATOM 4686 O O . PHE A 1 609 ? 13.669 -24.884 -0.424 1.00 95.12 609 PHE A O 1
ATOM 4693 N N . ASP A 1 610 ? 12.351 -25.429 -2.153 1.00 96.06 610 ASP A N 1
ATOM 4694 C CA . ASP A 1 610 ? 13.460 -25.836 -3.014 1.00 96.06 610 ASP A CA 1
ATOM 4695 C C . ASP A 1 610 ? 14.074 -24.573 -3.674 1.00 96.06 610 ASP A C 1
ATOM 4697 O O . ASP A 1 610 ? 13.349 -23.674 -4.113 1.00 96.06 610 ASP A O 1
ATOM 4701 N N . PRO A 1 611 ? 15.414 -24.446 -3.753 1.00 95.75 611 PRO A N 1
ATOM 4702 C CA . PRO A 1 611 ? 16.053 -23.264 -4.326 1.00 95.75 611 PRO A CA 1
ATOM 4703 C C . PRO A 1 611 ? 15.882 -23.201 -5.852 1.00 95.75 611 PRO A C 1
ATOM 4705 O O . PRO A 1 611 ? 16.237 -24.136 -6.580 1.00 95.75 611 PRO A O 1
ATOM 4708 N N . VAL A 1 612 ? 15.409 -22.058 -6.349 1.00 95.94 612 VAL A N 1
ATOM 4709 C CA . VAL A 1 612 ? 15.217 -21.788 -7.779 1.00 95.94 612 VAL A CA 1
ATOM 4710 C C . VAL A 1 612 ? 16.490 -21.176 -8.365 1.00 95.94 612 VAL A C 1
ATOM 4712 O O . VAL A 1 612 ? 16.818 -20.016 -8.128 1.00 95.94 612 VAL A O 1
ATOM 4715 N N . GLY A 1 613 ? 17.207 -21.963 -9.170 1.00 92.81 613 GLY A N 1
ATOM 4716 C CA . GLY A 1 613 ? 18.404 -21.511 -9.886 1.00 92.81 613 GLY A CA 1
ATOM 4717 C C . GLY A 1 613 ? 19.686 -21.509 -9.042 1.00 92.81 613 GLY A C 1
ATOM 4718 O O . GLY A 1 613 ? 19.877 -22.345 -8.159 1.00 92.81 613 GLY A O 1
ATOM 4719 N N . GLU A 1 614 ? 20.608 -20.604 -9.374 1.00 92.44 614 GLU A N 1
ATOM 4720 C CA . GLU A 1 614 ? 21.811 -20.309 -8.583 1.00 92.44 614 GLU A CA 1
ATOM 4721 C C . GLU A 1 614 ? 21.602 -18.974 -7.843 1.00 92.44 614 GLU A C 1
ATOM 4723 O O . GLU A 1 614 ? 20.828 -18.136 -8.303 1.00 92.44 614 GLU A O 1
ATOM 4728 N N . ALA A 1 615 ? 22.277 -18.769 -6.706 1.00 92.12 615 ALA A N 1
ATOM 4729 C CA . ALA A 1 615 ? 22.239 -17.482 -6.004 1.00 92.12 615 ALA A CA 1
ATOM 4730 C C . ALA A 1 615 ? 22.838 -16.361 -6.873 1.00 92.12 615 ALA A C 1
ATOM 4732 O O . ALA A 1 615 ? 23.744 -16.604 -7.675 1.00 92.12 615 ALA A O 1
ATOM 4733 N N . ILE A 1 616 ? 22.320 -15.145 -6.713 1.00 92.19 616 ILE A N 1
ATOM 4734 C CA . ILE A 1 616 ? 22.544 -14.015 -7.618 1.00 92.19 616 ILE A CA 1
ATOM 4735 C C . ILE A 1 616 ? 23.197 -12.871 -6.850 1.00 92.19 616 ILE A C 1
ATOM 4737 O O . ILE A 1 616 ? 22.716 -12.512 -5.782 1.00 92.19 616 ILE A O 1
ATOM 4741 N N . ASP A 1 617 ? 24.264 -12.284 -7.390 1.00 90.38 617 ASP A N 1
ATOM 4742 C CA . ASP A 1 617 ? 24.938 -11.139 -6.767 1.00 90.38 617 ASP A CA 1
ATOM 4743 C C . ASP A 1 617 ? 23.996 -9.916 -6.696 1.00 90.38 617 ASP A C 1
ATOM 4745 O O . ASP A 1 617 ? 23.424 -9.506 -7.709 1.00 90.38 617 ASP A O 1
ATOM 4749 N N . GLY A 1 618 ? 23.871 -9.311 -5.511 1.00 88.88 618 GLY A N 1
ATOM 4750 C CA . GLY A 1 618 ? 23.022 -8.149 -5.229 1.00 88.88 618 GLY A CA 1
ATOM 4751 C C . GLY A 1 618 ? 21.708 -8.467 -4.501 1.00 88.88 618 GLY A C 1
ATOM 4752 O O . GLY A 1 618 ? 21.332 -9.626 -4.313 1.00 88.88 618 GLY A O 1
ATOM 4753 N N . PHE A 1 619 ? 21.007 -7.405 -4.095 1.00 89.00 619 PHE A N 1
ATOM 4754 C CA . PHE A 1 619 ? 19.665 -7.455 -3.509 1.00 89.00 619 PHE A CA 1
ATOM 4755 C C . PHE A 1 619 ? 18.600 -7.370 -4.607 1.00 89.00 619 PHE A C 1
ATOM 4757 O O . PHE A 1 619 ? 18.606 -6.420 -5.397 1.00 89.00 619 PHE A O 1
ATOM 4764 N N . ALA A 1 620 ? 17.699 -8.353 -4.662 1.00 92.31 620 ALA A N 1
ATOM 4765 C CA . ALA A 1 620 ? 16.503 -8.305 -5.497 1.00 92.31 620 ALA A CA 1
ATOM 4766 C C . ALA A 1 620 ? 15.270 -7.963 -4.657 1.00 92.31 620 ALA A C 1
ATOM 4768 O O . ALA A 1 620 ? 15.067 -8.563 -3.599 1.00 92.31 620 ALA A O 1
ATOM 4769 N N . TYR A 1 621 ? 14.427 -7.070 -5.174 1.00 91.94 621 TYR A N 1
ATOM 4770 C CA . TYR A 1 621 ? 13.152 -6.680 -4.572 1.00 91.94 621 TYR A CA 1
ATOM 4771 C C . TYR A 1 621 ? 11.984 -7.113 -5.467 1.00 91.94 621 TYR A C 1
ATOM 4773 O O . TYR A 1 621 ? 12.059 -6.918 -6.686 1.00 91.94 621 TYR A O 1
ATOM 4781 N N . PRO A 1 622 ? 10.917 -7.714 -4.910 1.00 92.19 622 PRO A N 1
ATOM 4782 C CA . PRO A 1 622 ? 9.730 -8.096 -5.666 1.00 92.19 622 PRO A CA 1
ATOM 4783 C C . PRO A 1 622 ? 9.041 -6.861 -6.258 1.00 92.19 622 PRO A C 1
ATOM 4785 O O . PRO A 1 622 ? 8.962 -5.819 -5.616 1.00 92.19 622 PRO A O 1
ATOM 4788 N N . ILE A 1 623 ? 8.526 -7.001 -7.480 1.00 91.25 623 ILE A N 1
ATOM 4789 C CA . ILE A 1 623 ? 7.722 -5.969 -8.166 1.00 91.25 623 ILE A CA 1
ATOM 4790 C C . ILE A 1 623 ? 6.319 -6.458 -8.539 1.00 91.25 623 ILE A C 1
ATOM 4792 O O . ILE A 1 623 ? 5.434 -5.667 -8.842 1.00 91.25 623 ILE A O 1
ATOM 4796 N N . ASP A 1 624 ? 6.134 -7.777 -8.566 1.00 89.06 624 ASP A N 1
ATOM 4797 C CA . ASP A 1 624 ? 4.851 -8.465 -8.603 1.00 89.06 624 ASP A CA 1
ATOM 4798 C C . ASP A 1 624 ? 5.041 -9.880 -8.032 1.00 89.06 624 ASP A C 1
ATOM 4800 O O . ASP A 1 624 ? 6.164 -10.319 -7.759 1.00 89.06 624 ASP A O 1
ATOM 4804 N N . GLY A 1 625 ? 3.950 -10.633 -7.891 1.00 86.88 625 GLY A N 1
ATOM 4805 C CA . GLY A 1 625 ? 3.985 -11.994 -7.352 1.00 86.88 625 GLY A CA 1
ATOM 4806 C C . GLY A 1 625 ? 4.796 -13.040 -8.145 1.00 86.88 625 GLY A C 1
ATOM 4807 O O . GLY A 1 625 ? 4.789 -14.208 -7.764 1.00 86.88 625 GLY A O 1
ATOM 4808 N N . GLY A 1 626 ? 5.453 -12.690 -9.255 1.00 90.88 626 GLY A N 1
ATOM 4809 C CA . GLY A 1 626 ? 6.286 -13.600 -10.047 1.00 90.88 626 GLY A CA 1
ATOM 4810 C C . GLY A 1 626 ? 7.553 -12.971 -10.627 1.00 90.88 626 GLY A C 1
ATOM 4811 O O . GLY A 1 626 ? 8.145 -13.546 -11.547 1.00 90.88 626 GLY A O 1
ATOM 4812 N N . SER A 1 627 ? 7.961 -11.786 -10.179 1.00 94.12 627 SER A N 1
ATOM 4813 C CA . SER A 1 627 ? 9.091 -11.042 -10.744 1.00 94.12 627 SER A CA 1
ATOM 4814 C C . SER A 1 627 ? 9.709 -10.076 -9.739 1.00 94.12 627 SER A C 1
ATOM 4816 O O . SER A 1 627 ? 9.015 -9.498 -8.907 1.00 94.12 627 SER A O 1
ATOM 4818 N N . ALA A 1 628 ? 11.015 -9.862 -9.868 1.00 94.88 628 ALA A N 1
ATOM 4819 C CA . ALA A 1 628 ? 11.785 -8.948 -9.031 1.00 94.88 628 ALA A CA 1
ATOM 4820 C C . ALA A 1 628 ? 12.756 -8.099 -9.868 1.00 94.88 628 ALA A C 1
ATOM 4822 O O . ALA A 1 628 ? 13.043 -8.434 -11.020 1.00 94.88 628 ALA A O 1
ATOM 4823 N N . LEU A 1 629 ? 13.277 -7.019 -9.287 1.00 95.00 629 LEU A N 1
ATOM 4824 C CA . LEU A 1 629 ? 14.379 -6.225 -9.837 1.00 95.00 629 LEU A CA 1
ATOM 4825 C C . LEU A 1 629 ? 15.587 -6.290 -8.902 1.00 95.00 629 LEU A C 1
ATOM 4827 O O . LEU A 1 629 ? 15.454 -6.110 -7.695 1.00 95.00 629 LEU A O 1
ATOM 4831 N N . LEU A 1 630 ? 16.762 -6.532 -9.475 1.00 92.31 630 LEU A N 1
ATOM 4832 C CA . LEU A 1 630 ? 18.067 -6.427 -8.828 1.00 92.31 630 LEU A CA 1
ATOM 4833 C C . LEU A 1 630 ? 18.633 -5.029 -9.063 1.00 92.31 630 LEU A C 1
ATOM 4835 O O . LEU A 1 630 ? 18.734 -4.594 -10.215 1.00 92.31 630 LEU A O 1
ATOM 4839 N N . GLY A 1 631 ? 19.045 -4.383 -7.972 1.00 82.31 631 GLY A N 1
ATOM 4840 C CA . GLY A 1 631 ? 19.591 -3.028 -7.987 1.00 82.31 631 GLY A CA 1
ATOM 4841 C C . GLY A 1 631 ? 18.503 -1.956 -8.055 1.00 82.31 631 GLY A C 1
ATOM 4842 O O . GLY A 1 631 ? 18.168 -1.471 -9.128 1.00 82.31 631 GLY A O 1
ATOM 4843 N N . THR A 1 632 ? 17.957 -1.566 -6.904 1.00 71.12 632 THR A N 1
ATOM 4844 C CA . THR A 1 632 ? 16.993 -0.450 -6.791 1.00 71.12 632 THR A CA 1
ATOM 4845 C C . THR A 1 632 ? 17.366 0.580 -5.720 1.00 71.12 632 THR A C 1
ATOM 4847 O O . THR A 1 632 ? 16.772 1.649 -5.692 1.00 71.12 632 THR A O 1
ATOM 4850 N N . GLN A 1 633 ? 18.374 0.309 -4.881 1.00 65.81 633 GLN A N 1
ATOM 4851 C CA . GLN A 1 633 ? 18.836 1.207 -3.813 1.00 65.81 633 GLN A CA 1
ATOM 4852 C C . GLN A 1 633 ? 20.303 1.619 -4.030 1.00 65.81 633 GLN A C 1
ATOM 4854 O O . GLN A 1 633 ? 21.145 0.748 -4.257 1.00 65.81 633 GLN A O 1
ATOM 4859 N N . GLY A 1 634 ? 20.615 2.921 -3.936 1.00 59.69 634 GLY A N 1
ATOM 4860 C CA . GLY A 1 634 ? 21.988 3.456 -3.909 1.00 59.69 634 GLY A CA 1
ATOM 4861 C C . GLY A 1 634 ? 22.815 3.143 -5.162 1.00 59.69 634 GLY A C 1
ATOM 4862 O O . GLY A 1 634 ? 23.886 2.537 -5.075 1.00 59.69 634 GLY A O 1
ATOM 4863 N N . MET A 1 635 ? 22.296 3.483 -6.342 1.00 65.81 635 MET A N 1
ATOM 4864 C CA . MET A 1 635 ? 22.603 2.789 -7.593 1.00 65.81 635 MET A CA 1
ATOM 4865 C C . MET A 1 635 ? 23.550 3.532 -8.546 1.00 65.81 635 MET A C 1
ATOM 4867 O O . MET A 1 635 ? 23.214 4.545 -9.147 1.00 65.81 635 MET A O 1
ATOM 4871 N N . SER A 1 636 ? 24.700 2.913 -8.819 1.00 79.31 636 SER A N 1
ATOM 4872 C CA . SER A 1 636 ? 25.468 3.152 -10.048 1.00 79.31 636 SER A CA 1
ATOM 4873 C C . SER A 1 636 ? 25.905 1.795 -10.609 1.00 79.31 636 SER A C 1
ATOM 4875 O O . SER A 1 636 ? 26.881 1.195 -10.145 1.00 79.31 636 SER A O 1
ATOM 4877 N N . GLY A 1 637 ? 25.121 1.236 -11.537 1.00 89.38 637 GLY A N 1
ATOM 4878 C CA . GLY A 1 637 ? 25.305 -0.143 -12.009 1.00 89.38 637 GLY A CA 1
ATOM 4879 C C . GLY A 1 637 ? 24.188 -0.668 -12.924 1.00 89.38 637 GLY A C 1
ATOM 4880 O O . GLY A 1 637 ? 23.295 0.087 -13.297 1.00 89.38 637 GLY A O 1
ATOM 4881 N N . PRO A 1 638 ? 24.234 -1.948 -13.335 1.00 92.94 638 PRO A N 1
ATOM 4882 C CA . PRO A 1 638 ? 23.214 -2.540 -14.197 1.00 92.94 638 PRO A CA 1
ATOM 4883 C C . PRO A 1 638 ? 21.905 -2.793 -13.439 1.00 92.94 638 PRO A C 1
ATOM 4885 O O . PRO A 1 638 ? 21.924 -3.304 -12.321 1.00 92.94 638 PRO A O 1
ATOM 4888 N N . LEU A 1 639 ? 20.771 -2.538 -14.094 1.00 95.56 639 LEU A N 1
ATOM 4889 C CA . LEU A 1 639 ? 19.449 -2.948 -13.611 1.00 95.56 639 LEU A CA 1
ATOM 4890 C C . LEU A 1 639 ? 19.089 -4.300 -14.243 1.00 95.56 639 LEU A C 1
ATOM 4892 O O . LEU A 1 639 ? 19.090 -4.432 -15.476 1.00 95.56 639 LEU A O 1
ATOM 4896 N N . ILE A 1 640 ? 18.773 -5.307 -13.424 1.00 96.06 640 ILE A N 1
ATOM 4897 C CA . ILE A 1 640 ? 18.501 -6.678 -13.890 1.00 96.06 640 ILE A CA 1
ATOM 4898 C C . ILE A 1 640 ? 17.127 -7.146 -13.404 1.00 96.06 640 ILE A C 1
ATOM 4900 O O . ILE A 1 640 ? 16.834 -7.147 -12.214 1.00 96.06 640 ILE A O 1
ATOM 4904 N N . GLY A 1 641 ? 16.288 -7.582 -14.338 1.00 96.50 641 GLY A N 1
ATOM 4905 C CA . GLY A 1 641 ? 14.976 -8.152 -14.077 1.00 96.50 641 GLY A CA 1
ATOM 4906 C C . GLY A 1 641 ? 15.101 -9.643 -13.835 1.00 96.50 641 GLY A C 1
ATOM 4907 O O . GLY A 1 641 ? 15.791 -10.341 -14.579 1.00 96.50 641 GLY A O 1
ATOM 4908 N N . LEU A 1 642 ? 14.443 -10.122 -12.790 1.00 95.88 642 LEU A N 1
ATOM 4909 C CA . LEU A 1 642 ? 14.555 -11.483 -12.297 1.00 95.88 642 LEU A CA 1
ATOM 4910 C C . LEU A 1 642 ? 13.211 -12.203 -12.404 1.00 95.88 642 LEU A C 1
ATOM 4912 O O . LEU A 1 642 ? 12.214 -11.798 -11.801 1.00 95.88 642 LEU A O 1
ATOM 4916 N N . GLY A 1 643 ? 13.197 -13.285 -13.176 1.00 95.94 643 GLY A N 1
ATOM 4917 C CA . GLY A 1 643 ? 12.123 -14.263 -13.190 1.00 95.94 643 GLY A CA 1
ATOM 4918 C C . GLY A 1 643 ? 12.149 -15.102 -11.920 1.00 95.94 643 GLY A C 1
ATOM 4919 O O . GLY A 1 643 ? 13.096 -15.846 -11.686 1.00 95.94 643 GLY A O 1
ATOM 4920 N N . VAL A 1 644 ? 11.123 -14.985 -11.080 1.00 94.00 644 VAL A N 1
ATOM 4921 C CA . VAL A 1 644 ? 11.118 -15.636 -9.760 1.00 94.00 644 VAL A CA 1
ATOM 4922 C C . VAL A 1 644 ? 10.795 -17.139 -9.856 1.00 94.00 644 VAL A C 1
ATOM 4924 O O . VAL A 1 644 ? 11.232 -17.914 -9.014 1.00 94.00 644 VAL A O 1
ATOM 4927 N N . HIS A 1 645 ? 10.095 -17.589 -10.905 1.00 92.69 645 HIS A N 1
ATOM 4928 C CA . HIS A 1 645 ? 9.699 -19.001 -11.066 1.00 92.69 645 HIS A CA 1
ATOM 4929 C C . HIS A 1 645 ? 10.785 -19.869 -11.717 1.00 92.69 645 HIS A C 1
ATOM 4931 O O . HIS A 1 645 ? 10.706 -21.097 -11.662 1.00 92.69 645 HIS A O 1
ATOM 4937 N N . ASP A 1 646 ? 11.765 -19.261 -12.391 1.00 93.44 646 ASP A N 1
ATOM 4938 C CA . ASP A 1 646 ? 12.818 -19.968 -13.134 1.00 93.44 646 ASP A CA 1
ATOM 4939 C C . ASP A 1 646 ? 14.244 -19.436 -12.910 1.00 93.44 646 ASP A C 1
ATOM 4941 O O . ASP A 1 646 ? 15.203 -20.074 -13.355 1.00 93.44 646 ASP A O 1
ATOM 4945 N N . GLY A 1 647 ? 14.402 -18.314 -12.204 1.00 93.56 647 GLY A N 1
ATOM 4946 C CA . GLY A 1 647 ? 15.686 -17.655 -11.971 1.00 93.56 647 GLY A CA 1
ATOM 4947 C C . GLY A 1 647 ? 16.267 -16.971 -13.215 1.00 93.56 647 GLY A C 1
ATOM 4948 O O . GLY A 1 647 ? 17.459 -16.655 -13.223 1.00 93.56 647 GLY A O 1
ATOM 4949 N N . GLU A 1 648 ? 15.489 -16.772 -14.290 1.00 95.25 648 GLU A N 1
ATOM 4950 C CA . GLU A 1 648 ? 15.994 -16.137 -15.512 1.00 95.25 648 GLU A CA 1
ATOM 4951 C C . GLU A 1 648 ? 16.285 -14.645 -15.276 1.00 95.25 648 GLU A C 1
ATOM 4953 O O . GLU A 1 648 ? 15.420 -13.876 -14.861 1.00 95.25 648 GLU A O 1
ATOM 4958 N N . GLN A 1 649 ? 17.519 -14.229 -15.570 1.00 95.69 649 GLN A N 1
ATOM 4959 C CA . GLN A 1 649 ? 17.963 -12.839 -15.476 1.00 95.69 649 GLN A CA 1
ATOM 4960 C C . GLN A 1 649 ? 17.884 -12.146 -16.840 1.00 95.69 649 GLN A C 1
ATOM 4962 O O . GLN A 1 649 ? 18.428 -12.638 -17.832 1.00 95.69 649 GLN A O 1
ATOM 4967 N N . THR A 1 650 ? 17.265 -10.968 -16.877 1.00 96.88 650 THR A N 1
ATOM 4968 C CA . THR A 1 650 ? 17.170 -10.092 -18.052 1.00 96.88 650 THR A CA 1
ATOM 4969 C C . THR A 1 650 ? 17.759 -8.725 -17.718 1.00 96.88 650 THR A C 1
ATOM 4971 O O . THR A 1 650 ? 17.170 -7.965 -16.958 1.00 96.88 650 THR A O 1
ATOM 4974 N N . THR A 1 651 ? 18.918 -8.384 -18.282 1.00 96.88 651 THR A N 1
ATOM 4975 C CA . THR A 1 651 ? 19.483 -7.030 -18.164 1.00 96.88 651 THR A CA 1
ATOM 4976 C C . THR A 1 651 ? 18.563 -6.025 -18.857 1.00 96.88 651 THR A C 1
ATOM 4978 O O . THR A 1 651 ? 18.344 -6.139 -20.063 1.00 96.88 651 THR A O 1
ATOM 4981 N N . LEU A 1 652 ? 18.040 -5.050 -18.108 1.00 96.88 652 LEU A N 1
ATOM 4982 C CA . LEU A 1 652 ? 17.193 -3.983 -18.651 1.00 96.88 652 LEU A CA 1
ATOM 4983 C C . LEU A 1 652 ? 18.022 -2.784 -19.122 1.00 96.88 652 LEU A C 1
ATOM 4985 O O . LEU A 1 652 ? 17.701 -2.172 -20.136 1.00 96.88 652 LEU A O 1
ATOM 4989 N N . THR A 1 653 ? 19.098 -2.471 -18.395 1.00 96.31 653 THR A N 1
ATOM 4990 C CA . THR A 1 653 ? 20.167 -1.554 -18.810 1.00 96.31 653 THR A CA 1
ATOM 4991 C C . THR A 1 653 ? 21.500 -2.012 -18.212 1.00 96.31 653 THR A C 1
ATOM 4993 O O . THR A 1 653 ? 21.537 -2.546 -17.103 1.00 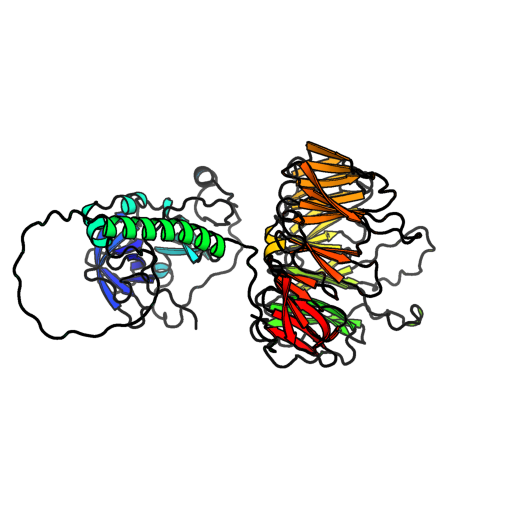96.31 653 THR A O 1
ATOM 4996 N N . ASP A 1 654 ? 22.594 -1.808 -18.952 1.00 94.62 654 ASP A N 1
ATOM 4997 C CA . ASP A 1 654 ? 23.965 -2.077 -18.491 1.00 94.62 654 ASP A CA 1
ATOM 4998 C C . ASP A 1 654 ? 24.426 -1.076 -17.406 1.00 94.62 654 ASP A C 1
ATOM 5000 O O . ASP A 1 654 ? 25.357 -1.367 -16.656 1.00 94.62 654 ASP A O 1
ATOM 5004 N N . GLU A 1 655 ? 23.804 0.107 -17.347 1.00 93.75 655 GLU A N 1
ATOM 5005 C CA . GLU A 1 655 ? 24.174 1.222 -16.468 1.00 93.75 655 GLU A CA 1
ATOM 5006 C C . GLU A 1 655 ? 22.925 2.081 -16.174 1.00 93.75 655 GLU A C 1
ATOM 5008 O O . GLU A 1 655 ? 22.252 2.563 -17.092 1.00 93.75 655 GLU A O 1
ATOM 5013 N N . LEU A 1 656 ? 22.601 2.235 -14.892 1.00 94.00 656 LEU A N 1
ATOM 5014 C CA . LEU A 1 656 ? 21.631 3.162 -14.317 1.00 94.00 656 LEU A CA 1
ATOM 5015 C C . LEU A 1 656 ? 22.342 3.872 -13.158 1.00 94.00 656 LEU A C 1
ATOM 5017 O O . LEU A 1 656 ? 22.912 3.212 -12.290 1.00 94.00 656 LEU A O 1
ATOM 5021 N N . ASP A 1 657 ? 22.341 5.201 -13.196 1.00 92.88 657 ASP A N 1
ATOM 5022 C CA . ASP A 1 657 ? 23.016 6.084 -12.238 1.00 92.88 657 ASP A CA 1
ATOM 5023 C C . ASP A 1 657 ? 21.920 6.889 -11.527 1.00 92.88 657 ASP A C 1
ATOM 5025 O O . ASP A 1 657 ? 21.472 7.911 -12.047 1.00 92.88 657 ASP A O 1
ATOM 5029 N N . ALA A 1 658 ? 21.388 6.329 -10.439 1.00 92.44 658 ALA A N 1
ATOM 5030 C CA . ALA A 1 658 ? 20.174 6.756 -9.741 1.00 92.44 658 ALA A CA 1
ATOM 5031 C C . ALA A 1 658 ? 20.361 6.644 -8.220 1.00 92.44 658 ALA A C 1
ATOM 5033 O O . ALA A 1 658 ? 20.950 5.686 -7.722 1.00 92.44 658 ALA A O 1
ATOM 5034 N N . GLU A 1 659 ? 19.847 7.609 -7.469 1.00 89.88 659 GLU A N 1
ATOM 5035 C CA . GLU A 1 659 ? 20.116 7.735 -6.032 1.00 89.88 659 GLU A CA 1
ATOM 5036 C C . GLU A 1 659 ? 19.179 6.815 -5.235 1.00 89.88 659 GLU A C 1
ATOM 5038 O O . GLU A 1 659 ? 19.638 5.937 -4.495 1.00 89.88 659 GLU A O 1
ATOM 5043 N N . ASN A 1 660 ? 17.878 6.900 -5.519 1.00 91.69 660 ASN A N 1
ATOM 5044 C CA . ASN A 1 660 ? 16.840 6.007 -5.007 1.00 91.69 660 ASN A CA 1
ATOM 5045 C C . ASN A 1 660 ? 15.829 5.647 -6.116 1.00 91.69 660 ASN A C 1
ATOM 5047 O O . ASN A 1 660 ? 15.543 6.473 -6.985 1.00 91.69 660 ASN A O 1
ATOM 5051 N N . CYS A 1 661 ? 15.269 4.432 -6.095 1.00 94.12 661 CYS A N 1
ATOM 5052 C CA . CYS A 1 661 ? 14.229 3.992 -7.026 1.00 94.12 661 CYS A CA 1
ATOM 5053 C C . CYS A 1 661 ? 13.154 3.121 -6.349 1.00 94.12 661 CYS A C 1
ATOM 5055 O O . CYS A 1 661 ? 13.470 2.176 -5.627 1.00 94.12 661 CYS A O 1
ATOM 5057 N N . THR A 1 662 ? 11.889 3.333 -6.723 1.00 93.19 662 THR A N 1
ATOM 5058 C CA . THR A 1 662 ? 10.759 2.440 -6.406 1.00 93.19 662 THR A CA 1
ATOM 5059 C C . THR A 1 662 ? 10.161 1.891 -7.697 1.00 93.19 662 THR A C 1
ATOM 5061 O O . THR A 1 662 ? 10.047 2.594 -8.703 1.00 93.19 662 THR A O 1
ATOM 5064 N N . ALA A 1 663 ? 9.777 0.617 -7.681 1.00 92.38 663 ALA A N 1
ATOM 5065 C CA . ALA A 1 663 ? 9.228 -0.086 -8.832 1.00 92.38 663 ALA A CA 1
ATOM 5066 C C . ALA A 1 663 ? 7.793 -0.547 -8.575 1.00 92.38 663 ALA A C 1
ATOM 5068 O O . ALA A 1 663 ? 7.459 -0.970 -7.473 1.00 92.38 663 ALA A O 1
ATOM 5069 N N . SER A 1 664 ? 6.982 -0.515 -9.626 1.00 91.62 664 SER A N 1
ATOM 5070 C CA . SER A 1 664 ? 5.711 -1.224 -9.698 1.00 91.62 664 SER A CA 1
ATOM 5071 C C . SER A 1 664 ? 5.832 -2.390 -10.673 1.00 91.62 664 SER A C 1
ATOM 5073 O O . SER A 1 664 ? 6.896 -2.685 -11.220 1.00 91.62 664 SER A O 1
ATOM 5075 N N . ASP A 1 665 ? 4.709 -3.033 -10.953 1.00 88.94 665 ASP A N 1
ATOM 5076 C CA . ASP A 1 665 ? 4.592 -4.209 -11.805 1.00 88.94 665 ASP A CA 1
ATOM 5077 C C . ASP A 1 665 ? 5.128 -4.046 -13.252 1.00 88.94 665 ASP A C 1
ATOM 5079 O O . ASP A 1 665 ? 5.306 -5.040 -13.966 1.00 88.94 665 ASP A O 1
ATOM 5083 N N . SER A 1 666 ? 5.349 -2.810 -13.711 1.00 92.69 666 SER A N 1
ATOM 5084 C CA . SER A 1 666 ? 5.716 -2.463 -15.094 1.00 92.69 666 SER A CA 1
ATOM 5085 C C . SER A 1 666 ? 6.521 -1.162 -15.256 1.00 92.69 666 SER A C 1
ATOM 5087 O O . SER A 1 666 ? 6.978 -0.860 -16.369 1.00 92.69 666 SER A O 1
ATOM 5089 N N . ARG A 1 667 ? 6.695 -0.382 -14.179 1.00 95.12 667 ARG A N 1
ATOM 5090 C CA . ARG A 1 667 ? 7.363 0.929 -14.180 1.00 95.12 667 ARG A CA 1
ATOM 5091 C C . ARG A 1 667 ? 8.408 1.023 -13.077 1.00 95.12 667 ARG A C 1
ATOM 5093 O O . ARG A 1 667 ? 8.297 0.371 -12.045 1.00 95.12 667 ARG A O 1
ATOM 5100 N N . LEU A 1 668 ? 9.412 1.861 -13.310 1.00 95.56 668 LEU A N 1
ATOM 5101 C CA . LEU A 1 668 ? 10.424 2.243 -12.329 1.00 95.56 668 LEU A CA 1
ATOM 5102 C C . LEU A 1 668 ? 10.408 3.767 -12.216 1.00 95.56 668 LEU A C 1
ATOM 5104 O O . LEU A 1 668 ? 10.525 4.456 -13.231 1.00 95.56 668 LEU A O 1
ATOM 5108 N N . ALA A 1 669 ? 10.262 4.283 -11.006 1.00 96.00 669 ALA A N 1
ATOM 5109 C CA . ALA A 1 669 ? 10.402 5.693 -10.684 1.00 96.00 669 ALA A CA 1
ATOM 5110 C C . ALA A 1 669 ? 11.715 5.869 -9.918 1.00 96.00 669 ALA A C 1
ATOM 5112 O O . ALA A 1 669 ? 11.962 5.121 -8.976 1.00 96.00 669 ALA A O 1
ATOM 5113 N N . CYS A 1 670 ? 12.552 6.817 -10.334 1.00 96.19 670 CYS A N 1
ATOM 5114 C CA . CYS A 1 670 ? 13.877 7.036 -9.759 1.00 96.19 670 CYS A CA 1
ATOM 5115 C C . CYS A 1 670 ? 14.167 8.520 -9.545 1.00 96.19 670 CYS A C 1
ATOM 5117 O O . CYS A 1 670 ? 13.805 9.362 -10.374 1.00 96.19 670 CYS A O 1
ATOM 5119 N N . PHE A 1 671 ? 14.899 8.809 -8.479 1.00 95.56 671 PHE A N 1
ATOM 5120 C CA . PHE A 1 671 ? 15.654 10.038 -8.311 1.00 95.56 671 PHE A CA 1
ATOM 5121 C C . PHE A 1 671 ? 17.040 9.887 -8.952 1.00 95.56 671 PHE A C 1
ATOM 5123 O O . PHE A 1 671 ? 17.686 8.842 -8.862 1.00 95.56 671 PHE A O 1
ATOM 5130 N N . HIS A 1 672 ? 17.485 10.931 -9.639 1.00 94.44 672 HIS A N 1
ATOM 5131 C CA . HIS A 1 672 ? 18.803 11.051 -10.259 1.00 94.44 672 HIS A CA 1
ATOM 5132 C C . HIS A 1 672 ? 19.385 12.413 -9.893 1.00 94.44 672 HIS A C 1
ATOM 5134 O O . HIS A 1 672 ? 18.625 13.364 -9.730 1.00 94.44 672 HIS A O 1
ATOM 5140 N N . GLY A 1 673 ? 20.707 12.576 -9.914 1.00 91.38 673 GLY A N 1
ATOM 5141 C CA . GLY A 1 673 ? 21.344 13.873 -9.639 1.00 91.38 673 GLY A CA 1
ATOM 5142 C C . GLY A 1 673 ? 21.013 15.014 -10.623 1.00 91.38 673 GLY A C 1
ATOM 5143 O O . GLY A 1 673 ? 21.537 16.117 -10.472 1.00 91.38 673 GLY A O 1
ATOM 5144 N N . ASP A 1 674 ? 20.181 14.778 -11.649 1.00 91.00 674 ASP A N 1
ATOM 5145 C CA . ASP A 1 674 ? 19.618 15.809 -12.535 1.00 91.00 674 ASP A CA 1
ATOM 5146 C C . ASP A 1 674 ? 18.078 15.938 -12.502 1.00 91.00 674 ASP A C 1
ATOM 5148 O O . ASP A 1 674 ? 17.545 16.836 -13.157 1.00 91.00 674 ASP A O 1
ATOM 5152 N N . GLY A 1 675 ? 17.363 15.110 -11.730 1.00 95.19 675 GLY A N 1
ATOM 5153 C CA . GLY A 1 675 ? 15.909 15.199 -11.566 1.00 95.19 675 GLY A CA 1
ATOM 5154 C C . GLY A 1 675 ? 15.209 13.867 -11.274 1.00 95.19 675 GLY A C 1
ATOM 5155 O O . GLY A 1 675 ? 15.827 12.826 -11.067 1.00 95.19 675 GLY A O 1
ATOM 5156 N N . MET A 1 676 ? 13.878 13.901 -11.312 1.00 96.75 676 MET A N 1
ATOM 5157 C CA . MET A 1 676 ? 12.998 12.739 -11.147 1.00 96.75 676 MET A CA 1
ATOM 5158 C C . MET A 1 676 ? 12.668 12.110 -12.505 1.00 96.75 676 MET A C 1
ATOM 5160 O O . MET A 1 676 ? 12.260 12.813 -13.436 1.00 96.75 676 MET A O 1
ATOM 5164 N N . TRP A 1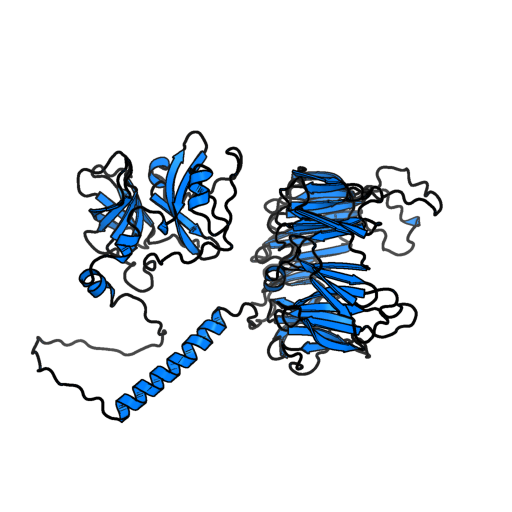 677 ? 12.782 10.788 -12.626 1.00 97.19 677 TRP A N 1
ATOM 5165 C CA . TRP A 1 677 ? 12.576 10.058 -13.879 1.00 97.19 677 TRP A CA 1
ATOM 5166 C C . TRP A 1 677 ? 11.590 8.895 -13.720 1.00 97.19 677 TRP A C 1
ATOM 5168 O O . TRP A 1 677 ? 11.591 8.186 -12.717 1.00 97.19 677 TRP A O 1
ATOM 5178 N N . ILE A 1 678 ? 10.769 8.673 -14.753 1.00 97.44 678 ILE A N 1
ATOM 5179 C CA . ILE A 1 678 ? 9.914 7.487 -14.893 1.00 97.44 678 ILE A CA 1
ATOM 5180 C C . ILE A 1 678 ? 10.386 6.670 -16.097 1.00 97.44 678 ILE A C 1
ATOM 5182 O O . ILE A 1 678 ? 10.500 7.185 -17.218 1.00 97.44 678 ILE A O 1
ATOM 5186 N N . TYR A 1 679 ? 10.583 5.376 -15.873 1.00 97.00 679 TYR A N 1
ATOM 5187 C CA . TYR A 1 679 ? 10.922 4.376 -16.875 1.00 97.00 679 TYR A CA 1
ATOM 5188 C C . TYR A 1 679 ? 9.826 3.319 -16.995 1.00 97.00 679 TYR A C 1
ATOM 5190 O O . TYR A 1 679 ? 9.079 3.043 -16.054 1.00 97.00 679 TYR A O 1
ATOM 5198 N N . ARG A 1 680 ? 9.772 2.682 -18.162 1.00 96.31 680 ARG A N 1
ATOM 5199 C CA . ARG A 1 680 ? 9.020 1.452 -18.403 1.00 96.31 680 ARG A CA 1
ATOM 5200 C C . ARG A 1 680 ? 9.958 0.295 -18.689 1.00 96.31 680 ARG A C 1
ATOM 5202 O O . ARG A 1 680 ? 11.035 0.491 -19.251 1.00 96.31 680 ARG A O 1
ATOM 5209 N N . PHE A 1 681 ? 9.490 -0.899 -18.359 1.00 94.62 681 PHE A N 1
ATOM 5210 C CA . PHE A 1 681 ? 10.172 -2.148 -18.686 1.00 94.62 681 PHE A CA 1
ATOM 5211 C C . PHE A 1 681 ? 9.214 -3.284 -19.102 1.00 94.62 681 PHE A C 1
ATOM 5213 O O . PHE A 1 681 ? 9.640 -4.439 -19.182 1.00 94.62 681 PHE A O 1
ATOM 5220 N N . ARG A 1 682 ? 7.928 -2.972 -19.348 1.00 91.25 682 ARG A N 1
ATOM 5221 C CA . ARG A 1 682 ? 6.859 -3.860 -19.861 1.00 91.25 682 ARG A CA 1
ATOM 5222 C C . ARG A 1 682 ? 5.811 -3.066 -20.661 1.00 91.25 682 ARG A C 1
ATOM 5224 O O . ARG A 1 682 ? 5.830 -1.814 -20.574 1.00 91.25 682 ARG A O 1
#

pLDDT: mean 74.5, std 23.2, range [24.05, 98.12]

Secondary structure (DSSP, 8-state):
-----TTEEEEE-TTS-EEEEEEESSSSEEEEE--SS--SS-EEEEETTSSS-EEEEEEEEEEESSSSS-EEEEEESSPPTT-SSTTSPPP-------TT-----TT--HHHHHTT-SS------TT---------TT--S--HHHHHTTPEEE-TTT--EEEEEEEEETTTTEEEEEESTTSTTHHHHTTS-HHHHHHHTTTSPP------------------PPP-------HHHHHHHHHHHHHHHHHHHHHHHHHH-TT--------EESSPPBPPSSSS--SEEEEE-SSEEEEEEE-TTSEEEEEEEETTT--BSSSS-EEEEPPS---GGG-SSS--PPPEEEEEETTEEEEEEE---S------TTS-PPPPPEEEEEEETTTTEEEEEEEEEEEEEEEETTEEEEEETTSSEEEEE-TTS-EEEEEE-SSTT--SEEEEEE-GGGGTS--TT-EEEEEEEE-TTSEEEEEETT-SS-SEEEE---SEEEEETTEEEEEETTEEEEEETTT--EEEEEE-TT----SEEEEEEEETTEEEEEEES-TTTTPPEEEEEEETTTTEEEEEEEEESEEEEETTEEEEEE-SSSS-EEEEE-TT--EEEEEEES-EEEEETTEEEE--EEEEEEEEEEETTT--EEEEEEEEEEEEEEE-SSEEEEEETTEEEEEE--

Radius of gyration: 30.93 Å; chains: 1; bounding box: 81×74×93 Å

Organism: NCBI:txid2570927

Foldseek 3Di:
DDQDQQQKKFKAAPVGAGQAIWGPLAQFKTKFWGALPHHPDWIWIWRCRPPDIDIFTWDFPDFFDDDSTTITIITTPGTDPPRFAPSNPHHDDPPDDPAPDADAAPDDDPVRVVVVDPYDYDDDDLPDDDDPDDDDPPPPDHPVQRYQQRPFDADPVVRDGFWGFHHADPVRRDTGIDGCVRGRCSVVVVVDDPVVVVVCVVRPDDDDDDDDDDDDDDDDDDDDDDDDDPDDDDPVRVVVVVVVVVVCVVVVVVVVCQVPVLLDFDDWFFKFFLDDFDFDPALAWADWDWDDAPQKIWIWTAHPQLKIWIWIAGLNRRHTLAPGIDIDRADNPLPVVPDPDPRSHWDKAWEDADQWTKMKTWDPVPPPPPPDPDDDDDQTKIKIWAAGNNYNDTQAIDTQWHRDWAAAHQWIWTAGSQQQKIFIAGSRRHTPAIDGQQDPQHWPDKAFAAECVCQFFVGGHRGPQKIWTAGPQQKIFIDGNVDHHGLEIDRHDAPEWHHYDQWIWGHDQQKIWIAGNSYRHTDDIGHHPPSPLVDDWYWDDAENQKIKIWGDNDPVPPAWIKIWIARNVVRDTQDIDTQWDDWHHLYLKIWTWHPNDPFIWIWIAGNSRDTADDIGTADWDHQGSFKTWGAFAQDFAWIWIAGRNHRDIDTNDGTDAFHGWDHHPFKIWTHHSRRTTIIGTD

InterPro domains:
  IPR011047 Quinoprotein alcohol dehydrogenase-like superfamily [SSF50998] (274-609)